Protein AF-A0A3A8GSF8-F1 (afdb_monomer)

Structure (mmCIF, N/CA/C/O backbone):
data_AF-A0A3A8GSF8-F1
#
_entry.id   AF-A0A3A8GSF8-F1
#
loop_
_atom_site.group_PDB
_atom_site.id
_atom_site.type_symbol
_atom_site.label_atom_id
_atom_site.label_alt_id
_atom_site.label_comp_id
_atom_site.label_asym_id
_atom_site.label_entity_id
_atom_site.label_seq_id
_atom_site.pdbx_PDB_ins_code
_atom_site.Cartn_x
_atom_site.Cartn_y
_atom_site.Cartn_z
_atom_site.occupancy
_atom_site.B_iso_or_equiv
_atom_site.auth_seq_id
_atom_site.auth_comp_id
_atom_site.auth_asym_id
_atom_site.auth_atom_id
_atom_site.pdbx_PDB_model_num
ATOM 1 N N . MET A 1 1 ? 21.360 9.060 -18.461 1.00 50.25 1 MET A N 1
ATOM 2 C CA . MET A 1 1 ? 20.460 7.948 -18.807 1.00 50.25 1 MET A CA 1
ATOM 3 C C . MET A 1 1 ? 20.150 8.002 -20.288 1.00 50.25 1 MET A C 1
ATOM 5 O O . MET A 1 1 ? 19.931 9.075 -20.833 1.00 50.25 1 MET A O 1
ATOM 9 N N . THR A 1 2 ? 20.136 6.856 -20.949 1.00 47.50 2 THR A N 1
ATOM 10 C CA . THR A 1 2 ? 20.071 6.825 -22.399 1.00 47.50 2 THR A CA 1
ATOM 11 C C . THR A 1 2 ? 19.109 5.744 -22.881 1.00 47.50 2 THR A C 1
ATOM 13 O O . THR A 1 2 ? 19.160 4.615 -22.412 1.00 47.50 2 THR A O 1
ATOM 16 N N . ALA A 1 3 ? 18.208 6.057 -23.808 1.00 42.53 3 ALA A N 1
ATOM 17 C CA . ALA A 1 3 ? 17.242 5.093 -24.335 1.00 42.53 3 ALA A CA 1
ATOM 18 C C . ALA A 1 3 ? 17.459 4.880 -25.842 1.00 42.53 3 ALA A C 1
ATOM 20 O O . ALA A 1 3 ? 17.593 5.839 -26.603 1.00 42.53 3 ALA A O 1
ATOM 21 N N . SER A 1 4 ? 17.512 3.614 -26.270 1.00 39.41 4 SER A N 1
ATOM 22 C CA . SER A 1 4 ? 17.658 3.216 -27.676 1.00 39.41 4 SER A CA 1
ATOM 23 C C . SER A 1 4 ? 16.710 2.055 -27.962 1.00 39.41 4 SER A C 1
ATOM 25 O O . SER A 1 4 ? 16.963 0.921 -27.557 1.00 39.41 4 SER A O 1
ATOM 27 N N . MET A 1 5 ? 15.594 2.341 -28.633 1.00 37.84 5 MET A N 1
ATOM 28 C CA . MET A 1 5 ? 14.597 1.341 -29.018 1.00 37.84 5 MET A CA 1
ATOM 29 C C . MET A 1 5 ? 14.371 1.374 -30.527 1.00 37.84 5 MET A C 1
ATOM 31 O O . MET A 1 5 ? 14.265 2.443 -31.125 1.00 37.84 5 MET A O 1
ATOM 35 N N . ARG A 1 6 ? 14.280 0.190 -31.131 1.00 36.72 6 ARG A N 1
ATOM 36 C CA . ARG A 1 6 ? 14.015 -0.001 -32.556 1.00 36.72 6 ARG A CA 1
ATOM 37 C C . ARG A 1 6 ? 12.549 0.271 -32.873 1.00 36.72 6 ARG A C 1
ATOM 39 O O . ARG A 1 6 ? 11.689 -0.338 -32.248 1.00 36.72 6 ARG A O 1
ATOM 46 N N . ALA A 1 7 ? 12.251 1.098 -33.872 1.00 34.69 7 ALA A N 1
ATOM 47 C CA . ALA A 1 7 ? 10.916 1.116 -34.460 1.00 34.69 7 ALA A CA 1
ATOM 48 C C . ALA A 1 7 ? 10.866 0.158 -35.652 1.00 34.69 7 ALA A C 1
ATOM 50 O O . ALA A 1 7 ? 11.631 0.284 -36.606 1.00 34.69 7 ALA A O 1
ATOM 51 N N . GLU A 1 8 ? 9.952 -0.808 -35.620 1.00 32.66 8 GLU A N 1
ATOM 52 C CA . GLU A 1 8 ? 9.652 -1.600 -36.811 1.00 32.66 8 GLU A CA 1
ATOM 53 C C . GLU A 1 8 ? 8.835 -0.740 -37.785 1.00 32.66 8 GLU A C 1
ATOM 55 O O . GLU A 1 8 ? 7.731 -0.292 -37.468 1.00 32.66 8 GLU A O 1
ATOM 60 N N . GLN A 1 9 ? 9.379 -0.488 -38.980 1.00 33.22 9 GLN A N 1
ATOM 61 C CA . GLN A 1 9 ? 8.588 0.032 -40.092 1.00 33.22 9 GLN A CA 1
ATOM 62 C C . GLN A 1 9 ? 7.594 -1.041 -40.551 1.00 33.22 9 GLN A C 1
ATOM 64 O O . GLN A 1 9 ? 7.964 -2.198 -40.754 1.00 33.22 9 GLN A O 1
ATOM 69 N N . ASN A 1 10 ? 6.342 -0.627 -40.766 1.00 33.94 10 ASN A N 1
ATOM 70 C CA . ASN A 1 10 ? 5.317 -1.413 -41.447 1.00 33.94 10 ASN A CA 1
ATOM 71 C C . ASN A 1 10 ? 5.804 -1.803 -42.852 1.00 33.94 10 ASN A C 1
ATOM 73 O O . ASN A 1 10 ? 5.632 -1.051 -43.809 1.00 33.94 10 ASN A O 1
ATOM 77 N N . THR A 1 11 ? 6.369 -3.000 -42.987 1.00 29.73 11 THR A N 1
ATOM 78 C CA . THR A 1 11 ? 6.302 -3.748 -44.245 1.00 29.73 11 THR A CA 1
ATOM 79 C C . THR A 1 11 ? 5.132 -4.731 -44.138 1.00 29.73 11 THR A C 1
ATOM 81 O O . THR A 1 11 ? 4.932 -5.299 -43.062 1.00 29.73 11 THR A O 1
ATOM 84 N N . PRO A 1 12 ? 4.331 -4.961 -45.198 1.00 25.25 12 PRO A N 1
ATOM 85 C CA . PRO A 1 12 ? 3.065 -5.699 -45.088 1.00 25.25 12 PRO A CA 1
ATOM 86 C C . PRO A 1 1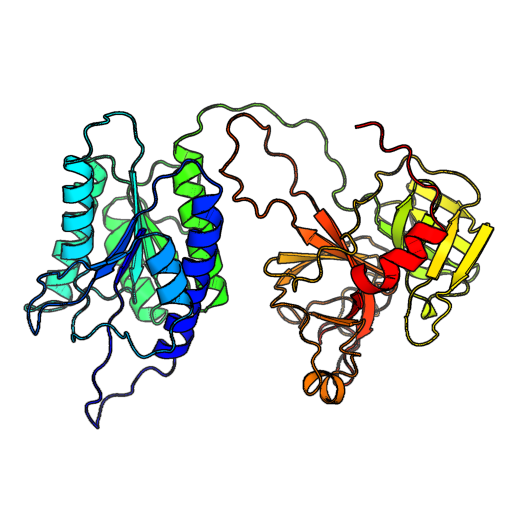2 ? 3.177 -7.191 -44.719 1.00 25.25 12 PRO A C 1
ATOM 88 O O . PRO A 1 12 ? 2.165 -7.883 -44.739 1.00 25.25 12 PRO A O 1
ATOM 91 N N . HIS A 1 13 ? 4.364 -7.719 -44.392 1.00 26.34 13 HIS A N 1
ATOM 92 C CA . HIS A 1 13 ? 4.570 -9.162 -44.213 1.00 26.34 13 HIS A CA 1
ATOM 93 C C . HIS A 1 13 ? 5.481 -9.603 -43.056 1.00 26.34 13 HIS A C 1
ATOM 95 O O . HIS A 1 13 ? 5.842 -10.776 -42.994 1.00 26.34 13 HIS A O 1
ATOM 101 N N . THR A 1 14 ? 5.781 -8.759 -42.069 1.00 28.62 14 THR A N 1
ATOM 102 C CA . THR A 1 14 ? 6.443 -9.229 -40.836 1.00 28.62 14 THR A CA 1
ATOM 103 C C . THR A 1 14 ? 5.659 -8.813 -39.605 1.00 28.62 14 THR A C 1
ATOM 105 O O . THR A 1 14 ? 5.345 -7.642 -39.427 1.00 28.62 14 THR A O 1
ATOM 108 N N . LYS A 1 15 ? 5.327 -9.812 -38.779 1.00 31.25 15 LYS A N 1
ATOM 109 C CA . LYS A 1 15 ? 4.632 -9.722 -37.492 1.00 31.25 15 LYS A CA 1
ATOM 110 C C . LYS A 1 15 ? 5.192 -8.575 -36.642 1.00 31.25 15 LYS A C 1
ATOM 112 O O . LYS A 1 15 ? 6.189 -8.766 -35.956 1.00 31.25 15 LYS A O 1
ATOM 117 N N . GLY A 1 16 ? 4.535 -7.417 -36.667 1.00 35.22 16 GLY A N 1
ATOM 118 C CA . GLY A 1 16 ? 4.819 -6.345 -35.721 1.00 35.22 16 GLY A CA 1
ATOM 119 C C . GLY A 1 16 ? 4.563 -6.865 -34.312 1.00 35.22 16 GLY A C 1
ATOM 120 O O . GLY A 1 16 ? 3.477 -7.381 -34.026 1.00 35.22 16 GLY A O 1
ATOM 121 N N . SER A 1 17 ? 5.562 -6.797 -33.434 1.00 40.62 17 SER A N 1
ATOM 122 C CA . SER A 1 17 ? 5.351 -7.233 -32.055 1.00 40.62 17 SER A CA 1
ATOM 123 C C . SER A 1 17 ? 4.360 -6.274 -31.382 1.00 40.62 17 SER A C 1
ATOM 125 O O . SER A 1 17 ? 4.670 -5.115 -31.110 1.00 40.62 17 SER A O 1
ATOM 127 N N . ALA A 1 18 ? 3.148 -6.753 -31.084 1.00 34.84 18 ALA A N 1
ATOM 128 C CA . ALA A 1 18 ? 2.121 -6.003 -30.350 1.00 34.84 18 ALA A CA 1
ATOM 129 C C . ALA A 1 18 ? 2.631 -5.425 -29.006 1.00 34.84 18 ALA A C 1
ATOM 131 O O . ALA A 1 18 ? 2.027 -4.517 -28.447 1.00 34.84 18 ALA A O 1
ATOM 132 N N . GLY A 1 19 ? 3.779 -5.902 -28.510 1.00 54.66 19 GLY A N 1
ATOM 133 C CA . GLY A 1 19 ? 4.444 -5.387 -27.318 1.00 54.66 19 GLY A CA 1
ATOM 134 C C . GLY A 1 19 ? 5.245 -4.093 -27.499 1.00 54.66 19 GLY A C 1
ATOM 135 O O . GLY A 1 19 ? 5.668 -3.539 -26.496 1.00 54.66 19 GLY A O 1
ATOM 136 N N . PHE A 1 20 ? 5.533 -3.594 -28.708 1.00 62.91 20 PHE A N 1
ATOM 137 C CA . PHE A 1 20 ? 6.355 -2.373 -28.839 1.00 62.91 20 PHE A CA 1
ATOM 138 C C . PHE A 1 20 ? 5.681 -1.139 -28.216 1.00 62.91 20 PHE A C 1
ATOM 140 O O . PHE A 1 20 ? 6.324 -0.407 -27.470 1.00 62.91 20 PHE A O 1
ATOM 147 N N . LEU A 1 21 ? 4.384 -0.934 -28.477 1.00 60.22 21 LEU A N 1
ATOM 148 C CA . LEU A 1 21 ? 3.648 0.239 -27.991 1.00 60.22 21 LEU A CA 1
ATOM 149 C C . LEU A 1 21 ? 3.496 0.237 -26.467 1.00 60.22 21 LEU A C 1
ATOM 151 O O . LEU A 1 21 ? 3.856 1.217 -25.826 1.00 60.22 21 LEU A O 1
ATOM 155 N N . SER A 1 22 ? 3.063 -0.881 -25.880 1.00 64.62 22 SER A N 1
ATOM 156 C CA . SER A 1 22 ? 2.915 -0.992 -24.422 1.00 64.62 22 SER A CA 1
ATOM 157 C C . SER A 1 22 ? 4.248 -0.848 -23.682 1.00 64.62 22 SER A C 1
ATOM 159 O O . SER A 1 22 ? 4.299 -0.270 -22.600 1.00 64.62 22 SER A O 1
ATOM 161 N N . ARG A 1 23 ? 5.351 -1.325 -24.272 1.00 71.00 23 ARG A N 1
ATOM 162 C CA . ARG A 1 23 ? 6.701 -1.162 -23.711 1.00 71.00 23 ARG A CA 1
ATOM 163 C C . ARG A 1 23 ? 7.247 0.252 -23.874 1.00 71.00 23 ARG A C 1
ATOM 165 O O . ARG A 1 23 ? 7.990 0.714 -23.014 1.00 71.00 23 ARG A O 1
ATOM 172 N N . TRP A 1 24 ? 6.881 0.940 -24.949 1.00 75.38 24 TRP A N 1
ATOM 173 C CA . TRP A 1 24 ? 7.241 2.338 -25.158 1.00 75.38 24 TRP A CA 1
ATOM 174 C C . TRP A 1 24 ? 6.529 3.261 -24.167 1.00 75.38 24 TRP A C 1
ATOM 176 O O . TRP A 1 24 ? 7.173 4.116 -23.562 1.00 75.38 24 TRP A O 1
ATOM 186 N N . ASP A 1 25 ? 5.237 3.032 -23.925 1.00 73.38 25 ASP A N 1
ATOM 187 C CA . ASP A 1 25 ? 4.476 3.759 -22.904 1.00 73.38 25 ASP A CA 1
ATOM 188 C C . ASP A 1 25 ? 5.045 3.484 -21.498 1.00 73.38 25 ASP A C 1
ATOM 190 O O . ASP A 1 25 ? 5.200 4.399 -20.691 1.00 73.38 25 ASP A O 1
ATOM 194 N N . ALA A 1 26 ? 5.468 2.245 -21.226 1.00 66.88 26 ALA A N 1
ATOM 195 C CA . ALA A 1 26 ? 6.149 1.893 -19.981 1.00 66.88 26 ALA A CA 1
ATOM 196 C C . ALA A 1 26 ? 7.510 2.581 -19.814 1.00 66.88 26 ALA A C 1
ATOM 198 O O . ALA A 1 26 ? 7.835 3.064 -18.730 1.00 66.88 26 ALA A O 1
ATOM 199 N N . LEU A 1 27 ? 8.307 2.651 -20.886 1.00 77.06 27 LEU A N 1
ATOM 200 C CA . LEU A 1 27 ? 9.568 3.388 -20.885 1.00 77.06 27 LEU A CA 1
ATOM 201 C C . LEU A 1 27 ? 9.323 4.870 -20.592 1.00 77.06 27 LEU A C 1
ATOM 203 O O . LEU A 1 27 ? 10.026 5.449 -19.767 1.00 77.06 27 LEU A O 1
ATOM 207 N N . LYS A 1 28 ? 8.323 5.476 -21.237 1.00 78.88 28 LYS A N 1
ATOM 208 C CA . LYS A 1 28 ? 7.924 6.862 -20.981 1.00 78.88 28 LYS A CA 1
ATOM 209 C C . LYS A 1 28 ? 7.528 7.070 -19.522 1.00 78.88 28 LYS A C 1
ATOM 211 O O . LYS A 1 28 ? 8.085 7.956 -18.884 1.00 78.88 28 LYS A O 1
ATOM 216 N N . ALA A 1 29 ? 6.670 6.213 -18.966 1.00 69.94 29 ALA A N 1
ATOM 217 C CA . ALA A 1 29 ? 6.277 6.274 -17.557 1.00 69.94 29 ALA A CA 1
ATOM 218 C C . ALA A 1 29 ? 7.488 6.177 -16.610 1.00 69.94 29 ALA A C 1
ATOM 220 O O . ALA A 1 29 ? 7.589 6.915 -15.627 1.00 69.94 29 ALA A O 1
ATOM 221 N N . ALA A 1 30 ? 8.451 5.311 -16.930 1.00 69.25 30 ALA A N 1
ATOM 222 C CA . ALA A 1 30 ? 9.670 5.174 -16.148 1.00 69.25 30 ALA A CA 1
ATOM 223 C C . ALA A 1 30 ? 10.599 6.397 -16.271 1.00 69.25 30 ALA A C 1
ATOM 225 O O . ALA A 1 30 ? 11.141 6.853 -15.264 1.00 69.25 30 ALA A O 1
ATOM 226 N N . ILE A 1 31 ? 10.753 6.967 -17.474 1.00 75.75 31 ILE A N 1
ATOM 227 C CA . ILE A 1 31 ? 11.478 8.230 -17.696 1.00 75.75 31 ILE A CA 1
ATOM 228 C C . ILE A 1 31 ? 10.815 9.360 -16.912 1.00 75.75 31 ILE A C 1
ATOM 230 O O . ILE A 1 31 ? 11.519 10.123 -16.260 1.00 75.75 31 ILE A O 1
ATOM 234 N N . GLU A 1 32 ? 9.485 9.451 -16.923 1.00 77.31 32 GLU A N 1
ATOM 235 C CA . GLU A 1 32 ? 8.742 10.461 -16.169 1.00 77.31 32 GLU A CA 1
ATOM 236 C C . GLU A 1 32 ? 9.011 10.340 -14.668 1.00 77.31 32 GLU A C 1
ATOM 238 O O . GLU A 1 32 ? 9.330 11.328 -14.006 1.00 77.31 32 GLU A O 1
ATOM 243 N N . SER A 1 33 ? 8.939 9.114 -14.139 1.00 68.25 33 SER A N 1
ATOM 244 C CA . SER A 1 33 ? 9.235 8.837 -12.736 1.00 68.25 33 SER A CA 1
ATOM 245 C C . SER A 1 33 ? 10.666 9.229 -12.384 1.00 68.25 33 SER A C 1
ATOM 247 O O . SER A 1 33 ? 10.891 9.898 -11.378 1.00 68.25 33 SER A O 1
ATOM 249 N N . LEU A 1 34 ? 11.638 8.859 -13.219 1.00 69.31 34 LEU A N 1
ATOM 250 C CA . LEU A 1 34 ? 13.037 9.209 -12.997 1.00 69.31 34 LEU A CA 1
ATOM 251 C C . LEU A 1 34 ? 13.281 10.712 -13.113 1.00 69.31 34 LEU A C 1
ATOM 253 O O . LEU A 1 34 ? 14.007 11.259 -12.292 1.00 69.31 34 LEU A O 1
ATOM 257 N N . ALA A 1 35 ? 12.666 11.394 -14.077 1.00 70.38 35 ALA A N 1
ATOM 258 C CA . ALA A 1 35 ? 12.816 12.830 -14.273 1.00 70.38 35 ALA A CA 1
ATOM 259 C C . ALA A 1 35 ? 12.201 13.632 -13.115 1.00 70.38 35 ALA A C 1
ATOM 261 O O . ALA A 1 35 ? 12.835 14.550 -12.593 1.00 70.38 35 ALA A O 1
ATOM 262 N N . ARG A 1 36 ? 10.998 13.261 -12.654 1.00 67.12 36 ARG A N 1
ATOM 263 C CA . ARG A 1 36 ? 10.398 13.848 -11.441 1.00 67.12 36 ARG A CA 1
ATOM 264 C C . ARG A 1 36 ? 11.321 13.694 -10.231 1.00 67.12 36 ARG A C 1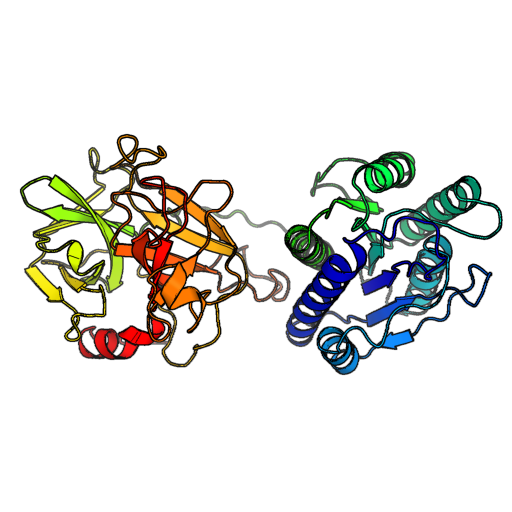
ATOM 266 O O . ARG A 1 36 ? 11.533 14.657 -9.500 1.00 67.12 36 ARG A O 1
ATOM 273 N N . ASN A 1 37 ? 11.926 12.518 -10.074 1.00 61.72 37 ASN A N 1
ATOM 274 C CA . ASN A 1 37 ? 12.820 12.225 -8.955 1.00 61.72 37 ASN A CA 1
ATOM 275 C C . ASN A 1 37 ? 14.191 12.907 -9.093 1.00 61.72 37 ASN A C 1
ATOM 277 O O . ASN A 1 37 ? 14.781 13.315 -8.095 1.00 61.72 37 ASN A O 1
ATOM 281 N N . ALA A 1 38 ? 14.701 13.076 -10.315 1.00 63.91 38 ALA A N 1
ATOM 282 C CA . ALA A 1 38 ? 15.978 13.733 -10.577 1.00 63.91 38 ALA A CA 1
ATOM 283 C C . ALA A 1 38 ? 15.976 15.188 -10.106 1.00 63.91 38 ALA A C 1
ATOM 285 O O . ALA A 1 38 ? 16.955 15.619 -9.502 1.00 63.91 38 ALA A O 1
ATOM 286 N N . GLY A 1 39 ? 14.862 15.905 -10.306 1.00 60.59 39 GLY A N 1
ATOM 287 C CA . GLY A 1 39 ? 14.685 17.280 -9.823 1.00 60.59 39 GLY A CA 1
ATOM 288 C C . GLY A 1 39 ? 14.750 17.424 -8.297 1.00 60.59 39 GLY A C 1
ATOM 289 O O . GLY A 1 39 ? 14.970 18.525 -7.803 1.00 60.59 39 GLY A O 1
ATOM 290 N N . GLN A 1 40 ? 14.597 16.323 -7.556 1.00 57.94 40 GLN A N 1
ATOM 291 C CA . GLN A 1 40 ? 14.719 16.277 -6.096 1.00 57.94 40 GLN A CA 1
ATOM 292 C C . GLN A 1 40 ? 16.114 15.832 -5.620 1.00 57.94 40 GLN A C 1
ATOM 294 O O . GLN A 1 40 ? 16.396 15.870 -4.425 1.00 57.94 40 GLN A O 1
ATOM 299 N N . SER A 1 41 ? 16.991 15.398 -6.529 1.00 61.56 41 SER A N 1
ATOM 300 C CA . SER A 1 41 ? 18.332 14.894 -6.215 1.00 61.56 41 SER A CA 1
ATOM 301 C C . SER A 1 41 ? 19.425 15.880 -6.642 1.00 61.56 41 SER A C 1
ATOM 303 O O . SER A 1 41 ? 19.231 16.673 -7.557 1.00 61.56 41 SER A O 1
ATOM 305 N N . GLN A 1 42 ? 20.620 15.783 -6.051 1.00 59.72 42 GLN A N 1
ATOM 306 C CA . GLN A 1 42 ? 21.809 16.493 -6.555 1.00 59.72 42 GLN A CA 1
ATOM 307 C C . GLN A 1 42 ? 22.431 15.826 -7.802 1.00 59.72 42 GLN A C 1
ATOM 309 O O . GLN A 1 42 ? 23.447 16.296 -8.312 1.00 59.72 42 GLN A O 1
ATOM 314 N N . ALA A 1 43 ? 21.860 14.722 -8.303 1.00 64.69 43 ALA A N 1
ATOM 315 C CA . ALA A 1 43 ? 22.414 13.995 -9.437 1.00 64.69 43 ALA A CA 1
ATOM 316 C C . ALA A 1 43 ? 22.136 14.729 -10.757 1.00 64.69 43 ALA A C 1
ATOM 318 O O . ALA A 1 43 ? 20.988 14.998 -11.115 1.00 64.69 43 ALA A O 1
ATOM 319 N N . LYS A 1 44 ? 23.190 14.986 -11.539 1.00 74.25 44 LYS A N 1
ATOM 320 C CA . LYS A 1 44 ? 23.041 15.499 -12.904 1.00 74.25 44 LYS A CA 1
ATOM 321 C C . LYS A 1 44 ? 22.590 14.364 -13.825 1.00 74.25 44 LYS A C 1
ATOM 323 O O . LYS A 1 44 ? 23.384 13.496 -14.189 1.00 74.25 44 LYS A O 1
ATOM 328 N N . MET A 1 45 ? 21.319 14.374 -14.218 1.00 78.31 45 MET A N 1
ATOM 329 C CA . MET A 1 45 ? 20.778 13.422 -15.190 1.00 78.31 45 MET A CA 1
ATOM 330 C C . MET A 1 45 ? 20.650 14.069 -16.567 1.00 78.31 45 MET A C 1
ATOM 332 O O . MET A 1 45 ? 20.039 15.121 -16.720 1.00 78.31 45 MET A O 1
ATOM 336 N N . GLU A 1 46 ? 21.205 13.409 -17.580 1.00 83.19 46 GLU A N 1
ATOM 337 C CA . GLU A 1 46 ? 20.973 13.736 -18.989 1.00 83.19 46 GLU A CA 1
ATOM 338 C C . GLU A 1 46 ? 20.163 12.611 -19.619 1.00 83.19 46 GLU A C 1
ATOM 340 O O . GLU A 1 46 ? 20.512 11.444 -19.426 1.00 83.19 46 GLU A O 1
ATOM 345 N N . PHE A 1 47 ? 19.109 12.949 -20.360 1.00 81.75 47 PHE A N 1
ATOM 346 C CA . PHE A 1 47 ? 18.319 11.990 -21.125 1.00 81.75 47 PHE A CA 1
ATOM 347 C C . PHE A 1 47 ? 18.694 12.107 -22.596 1.00 81.75 47 PHE A C 1
ATOM 349 O O . PHE A 1 47 ? 18.707 13.203 -23.154 1.00 81.75 47 PHE A O 1
ATOM 356 N N . ARG A 1 48 ? 19.029 10.978 -23.224 1.00 83.62 48 ARG A N 1
ATOM 357 C CA . ARG A 1 48 ? 19.347 10.932 -24.654 1.00 83.62 48 ARG A CA 1
ATOM 358 C C . ARG A 1 48 ? 18.514 9.880 -25.355 1.00 83.62 48 ARG A C 1
ATOM 360 O O . ARG A 1 48 ? 18.408 8.750 -24.871 1.00 83.62 48 ARG A O 1
ATOM 367 N N . LEU A 1 49 ? 17.959 10.261 -26.498 1.00 80.31 49 LEU A N 1
ATOM 368 C CA . LEU A 1 49 ? 17.334 9.341 -27.438 1.00 80.31 49 LEU A CA 1
ATOM 369 C C . LEU A 1 49 ? 18.311 9.071 -28.573 1.00 80.31 49 LEU A C 1
ATOM 371 O O . LEU A 1 49 ? 18.898 9.996 -29.136 1.00 80.31 49 LEU A O 1
ATOM 375 N N . PHE A 1 50 ? 18.469 7.798 -28.909 1.00 76.94 50 PHE A N 1
ATOM 376 C CA . PHE A 1 50 ? 19.286 7.380 -30.036 1.00 76.94 50 PHE A CA 1
ATOM 377 C C . PHE A 1 50 ? 18.421 6.866 -31.177 1.00 76.94 50 PHE A C 1
ATOM 379 O O . PHE A 1 50 ? 17.537 6.032 -30.977 1.00 76.94 50 PHE A O 1
ATOM 386 N N . LYS A 1 51 ? 18.720 7.357 -32.381 1.00 75.75 51 LYS A N 1
ATOM 387 C CA . LYS A 1 51 ? 18.135 6.916 -33.650 1.00 75.75 51 LYS A CA 1
ATOM 388 C C . LYS A 1 51 ? 19.270 6.557 -34.607 1.00 75.75 51 LYS A C 1
ATOM 390 O O . LYS A 1 51 ? 20.344 7.159 -34.535 1.00 75.75 51 LYS A O 1
ATOM 395 N N . SER A 1 52 ? 19.047 5.570 -35.472 1.00 75.88 52 SER A N 1
ATOM 396 C CA . SER A 1 52 ? 19.981 5.245 -36.553 1.00 75.88 52 SER A CA 1
ATOM 397 C C . SER A 1 52 ? 19.815 6.241 -37.699 1.00 75.88 52 SER A C 1
ATOM 399 O O . SER A 1 52 ? 18.688 6.477 -38.142 1.00 75.88 52 SER A O 1
ATOM 401 N N . LYS A 1 53 ? 20.913 6.785 -38.228 1.00 78.88 53 LYS A N 1
ATOM 402 C CA . LYS A 1 53 ? 20.868 7.696 -39.379 1.00 78.88 53 LYS A CA 1
ATOM 403 C C . LYS A 1 53 ? 20.621 6.931 -40.685 1.00 78.88 53 LYS A C 1
ATOM 405 O O . LYS A 1 53 ? 21.541 6.425 -41.330 1.00 78.88 53 LYS A O 1
ATOM 410 N N . GLY A 1 54 ? 19.357 6.828 -41.091 1.00 79.50 54 GLY A N 1
ATOM 411 C CA . GLY A 1 54 ? 18.964 6.067 -42.280 1.00 79.50 54 GLY A CA 1
ATOM 412 C C . GLY A 1 54 ? 19.326 4.583 -42.145 1.00 79.50 54 GLY A C 1
ATOM 413 O O . GLY A 1 54 ? 18.897 3.925 -41.202 1.00 79.50 54 GLY A O 1
ATOM 414 N N . ASN A 1 55 ? 20.131 4.065 -43.081 1.00 75.12 55 ASN A N 1
ATOM 415 C CA . ASN A 1 55 ? 20.595 2.672 -43.080 1.00 75.12 55 ASN A CA 1
ATOM 416 C C . ASN A 1 55 ? 21.987 2.484 -42.446 1.00 75.12 55 ASN A C 1
ATOM 418 O O . ASN A 1 55 ? 22.607 1.439 -42.645 1.00 75.12 55 ASN A O 1
ATOM 422 N N . THR A 1 56 ? 22.518 3.479 -41.731 1.00 77.94 56 THR A N 1
ATOM 423 C CA . THR A 1 56 ? 23.812 3.374 -41.042 1.00 77.94 56 THR A CA 1
ATOM 424 C C . THR A 1 56 ? 23.615 3.179 -39.538 1.00 77.94 56 THR A C 1
ATOM 426 O O . THR A 1 56 ? 22.546 3.432 -38.994 1.00 77.94 56 THR A O 1
ATOM 429 N N . CYS A 1 57 ? 24.664 2.729 -38.845 1.00 77.38 57 CYS A N 1
ATOM 430 C CA . CYS A 1 57 ? 24.691 2.688 -37.377 1.00 77.38 57 CYS A CA 1
ATOM 431 C C . CYS A 1 57 ? 25.244 3.965 -36.741 1.00 77.38 57 CYS A C 1
ATOM 433 O O . CYS A 1 57 ? 25.669 3.958 -35.584 1.00 77.38 57 CYS A O 1
ATOM 435 N N . GLU A 1 58 ? 25.261 5.055 -37.503 1.00 79.56 58 GLU A N 1
ATOM 436 C CA . GLU A 1 58 ? 25.561 6.364 -36.953 1.00 79.56 58 GLU A CA 1
ATOM 437 C C . GLU A 1 58 ? 24.402 6.819 -36.072 1.00 79.56 58 GLU A C 1
ATOM 439 O O . GLU A 1 58 ? 23.232 6.542 -36.350 1.00 79.56 58 GLU A O 1
ATOM 444 N N . LEU A 1 59 ? 24.760 7.503 -34.992 1.00 80.25 59 LEU A N 1
ATOM 445 C CA . LEU A 1 59 ? 23.812 8.042 -34.039 1.00 80.25 59 LEU A CA 1
ATOM 446 C C . LEU A 1 59 ? 23.532 9.498 -34.334 1.00 80.25 59 LEU A C 1
ATOM 448 O O . LEU A 1 59 ? 24.455 10.287 -34.526 1.00 80.25 59 LEU A O 1
ATOM 452 N N . GLU A 1 60 ? 22.267 9.862 -34.215 1.00 75.88 60 GLU A N 1
ATOM 453 C CA . GLU A 1 60 ? 21.861 11.248 -34.025 1.00 75.88 60 GLU A CA 1
ATOM 454 C C . GLU A 1 60 ? 21.334 11.385 -32.591 1.00 75.88 60 GLU A C 1
ATOM 456 O O . GLU A 1 60 ? 20.171 11.063 -32.335 1.00 75.88 60 GLU A O 1
ATOM 461 N N . PRO A 1 61 ? 22.196 11.744 -31.614 1.00 77.69 61 PRO A N 1
ATOM 462 C CA . PRO A 1 61 ? 21.756 11.941 -30.242 1.00 77.69 61 PRO A CA 1
ATOM 463 C C . PRO A 1 61 ? 20.851 13.168 -30.151 1.00 77.69 61 PRO A C 1
ATOM 465 O O . PRO A 1 61 ? 21.281 14.288 -30.421 1.00 77.69 61 PRO A O 1
ATOM 468 N N . GLU A 1 62 ? 19.625 12.965 -29.686 1.00 82.31 62 GLU A N 1
ATOM 469 C CA . GLU A 1 62 ? 18.749 14.049 -29.244 1.00 82.31 62 GLU A CA 1
ATOM 470 C C . GLU A 1 62 ? 18.913 14.188 -27.725 1.00 82.31 62 GLU A C 1
ATOM 472 O O . GLU A 1 62 ? 18.578 13.267 -26.973 1.00 82.31 62 GLU A O 1
ATOM 477 N N . LEU A 1 63 ? 19.504 15.300 -27.272 1.00 82.94 63 LEU A N 1
ATOM 478 C CA . LEU A 1 63 ? 19.607 15.629 -25.850 1.00 82.94 63 LEU A CA 1
ATOM 479 C C . LEU A 1 63 ? 18.280 16.233 -25.390 1.00 82.94 63 LEU A C 1
ATOM 481 O O . LEU A 1 63 ? 17.826 17.211 -25.973 1.00 82.94 63 LEU A O 1
ATOM 485 N N . LEU A 1 64 ? 17.703 15.672 -24.330 1.00 80.19 64 LEU A N 1
ATOM 486 C CA . LEU A 1 64 ? 16.506 16.202 -23.689 1.00 80.19 64 LEU A CA 1
ATOM 487 C C . LEU A 1 64 ? 16.895 16.827 -22.345 1.00 80.19 64 LEU A C 1
ATOM 489 O O . LEU A 1 64 ? 17.513 16.171 -21.497 1.00 80.19 64 LEU A O 1
ATOM 493 N N . SER A 1 65 ? 16.511 18.085 -22.133 1.00 81.94 65 SER A N 1
ATOM 494 C CA . SER A 1 65 ? 16.453 18.683 -20.798 1.00 81.94 65 SER A CA 1
ATOM 495 C C . SER A 1 65 ? 15.468 17.922 -19.904 1.00 81.94 65 SER A C 1
ATOM 497 O O . SER A 1 65 ? 14.669 17.112 -20.374 1.00 81.94 65 SER A O 1
ATOM 499 N N . LEU A 1 66 ? 15.492 18.184 -18.594 1.00 74.81 66 LEU A N 1
ATOM 500 C CA . LEU A 1 66 ? 14.581 17.521 -17.658 1.00 74.81 66 LEU A CA 1
ATOM 501 C C . LEU A 1 66 ? 13.107 17.772 -18.012 1.00 74.81 66 LEU A C 1
ATOM 503 O O . LEU A 1 66 ? 12.307 16.839 -18.040 1.00 74.81 66 LEU A O 1
ATOM 507 N N . THR A 1 67 ? 12.777 19.021 -18.341 1.00 79.06 67 THR A N 1
ATOM 508 C CA . THR A 1 67 ? 11.435 19.426 -18.770 1.00 79.06 67 THR A CA 1
ATOM 509 C C . THR A 1 67 ? 11.052 18.769 -20.095 1.00 79.06 67 THR A C 1
ATOM 511 O O . THR A 1 67 ? 9.930 18.295 -20.240 1.00 79.06 67 THR A O 1
ATOM 514 N N . GLU A 1 68 ? 11.981 18.673 -21.051 1.00 81.94 68 GLU A N 1
ATOM 515 C CA . GLU A 1 68 ? 11.733 17.980 -22.322 1.00 81.94 68 GLU A CA 1
ATOM 516 C C . GLU A 1 68 ? 11.574 16.469 -22.136 1.00 81.94 68 GLU A C 1
ATOM 518 O O . GLU A 1 68 ? 10.761 15.865 -22.823 1.00 81.94 68 GLU A O 1
ATOM 523 N N . ALA A 1 69 ? 12.288 15.852 -21.191 1.00 76.56 69 ALA A N 1
ATOM 524 C CA . ALA A 1 69 ? 12.129 14.437 -20.861 1.00 76.56 69 ALA A CA 1
ATOM 525 C C . ALA A 1 69 ? 10.757 14.151 -20.225 1.00 76.56 69 ALA A C 1
ATOM 527 O O . ALA A 1 69 ? 10.120 13.153 -20.565 1.00 76.56 69 ALA A O 1
ATOM 528 N N . GLN A 1 70 ? 10.274 15.041 -19.352 1.00 76.81 70 GLN A N 1
ATOM 529 C CA . GLN A 1 70 ? 8.919 14.972 -18.790 1.00 76.81 70 GLN A CA 1
ATOM 530 C C . GLN A 1 70 ? 7.854 15.173 -19.874 1.00 76.81 70 GLN A C 1
ATOM 532 O O . GLN A 1 70 ? 6.931 14.370 -19.984 1.00 76.81 70 GLN A O 1
ATOM 537 N N . ALA A 1 71 ? 8.015 16.191 -20.724 1.00 81.62 71 ALA A N 1
ATOM 538 C CA . ALA A 1 71 ? 7.103 16.446 -21.837 1.00 81.62 71 ALA A CA 1
ATOM 539 C C . ALA A 1 71 ? 7.079 15.274 -22.831 1.00 81.62 71 ALA A C 1
ATOM 541 O O . ALA A 1 71 ? 6.012 14.842 -23.258 1.00 81.62 71 ALA A O 1
ATOM 542 N N . PHE A 1 72 ? 8.243 14.701 -23.143 1.00 79.00 72 PHE A N 1
ATOM 543 C CA . PHE A 1 72 ? 8.374 13.518 -23.990 1.00 79.00 72 PHE A CA 1
ATOM 544 C C . PHE A 1 72 ? 7.661 12.296 -23.398 1.00 79.00 72 PHE A C 1
ATOM 546 O O . PHE A 1 72 ? 7.033 11.531 -24.133 1.00 79.00 72 PHE A O 1
ATOM 553 N N . ALA A 1 73 ? 7.729 12.114 -22.077 1.00 77.19 73 ALA A N 1
ATOM 554 C CA . ALA A 1 73 ? 7.021 11.034 -21.402 1.00 77.19 73 ALA A CA 1
ATOM 555 C C . ALA A 1 73 ? 5.491 11.185 -21.469 1.00 77.19 73 ALA A C 1
ATOM 557 O O . ALA A 1 73 ? 4.780 10.183 -21.503 1.00 77.19 73 ALA A O 1
ATOM 558 N N . GLN A 1 74 ? 4.994 12.420 -21.534 1.00 76.56 74 GLN A N 1
ATOM 559 C CA . GLN A 1 74 ? 3.564 12.737 -21.610 1.00 76.56 74 GLN A CA 1
ATOM 560 C C . GLN A 1 74 ? 3.035 12.840 -23.051 1.00 76.56 74 GLN A C 1
ATOM 562 O O . GLN A 1 74 ? 1.824 12.797 -23.276 1.00 76.56 74 GLN A O 1
ATOM 567 N N . GLU A 1 75 ? 3.918 12.973 -24.045 1.00 80.50 75 GLU A N 1
ATOM 568 C CA . GLU A 1 75 ? 3.529 13.064 -25.450 1.00 80.50 75 GLU A CA 1
ATOM 569 C C . GLU A 1 75 ? 2.841 11.766 -25.905 1.00 80.50 75 GLU A C 1
ATOM 571 O O . GLU A 1 75 ? 3.278 10.653 -25.586 1.00 80.50 75 GLU A O 1
ATOM 576 N N . LYS A 1 76 ? 1.793 11.885 -26.733 1.00 70.25 76 LYS A N 1
ATOM 577 C CA . LYS A 1 76 ? 1.229 10.731 -27.452 1.00 70.25 76 LYS A CA 1
ATOM 578 C C . LYS A 1 76 ? 2.310 10.094 -28.343 1.00 70.25 76 LYS A C 1
ATOM 580 O O . LYS A 1 76 ? 3.405 10.621 -28.514 1.00 70.25 76 LYS A O 1
ATOM 585 N N . ASN A 1 77 ? 2.050 8.914 -28.903 1.00 67.00 77 ASN A N 1
ATOM 586 C CA . ASN A 1 77 ? 3.044 8.124 -29.654 1.00 67.00 77 ASN A CA 1
ATOM 587 C C . ASN A 1 77 ? 3.428 8.692 -31.041 1.00 67.00 77 ASN A C 1
ATOM 589 O O . ASN A 1 77 ? 3.621 7.934 -31.990 1.00 67.00 77 ASN A O 1
ATOM 593 N N . THR A 1 78 ? 3.542 10.017 -31.143 1.00 63.97 78 THR A N 1
ATOM 594 C CA . THR A 1 78 ? 3.892 10.828 -32.314 1.00 63.97 78 THR A CA 1
ATOM 595 C C . THR A 1 78 ? 5.400 10.899 -32.547 1.00 63.97 78 THR A C 1
ATOM 597 O O . THR A 1 78 ? 5.835 10.737 -33.683 1.00 63.97 78 THR A O 1
ATOM 600 N N . ARG A 1 79 ? 6.222 11.031 -31.496 1.00 66.94 79 ARG A N 1
ATOM 601 C CA . ARG A 1 79 ? 7.690 10.904 -31.587 1.00 66.94 79 ARG A CA 1
ATOM 602 C C . ARG A 1 79 ? 8.141 9.456 -31.393 1.00 66.94 79 ARG A C 1
ATOM 604 O O . ARG A 1 79 ? 8.560 9.061 -30.304 1.00 66.94 79 ARG A O 1
ATOM 611 N N . LYS A 1 80 ? 8.062 8.648 -32.451 1.00 65.75 80 LYS A N 1
ATOM 612 C CA . LYS A 1 80 ? 8.729 7.335 -32.492 1.00 65.75 80 LYS A CA 1
ATOM 613 C C . LYS A 1 80 ? 10.146 7.491 -33.056 1.00 65.75 80 LYS A C 1
ATOM 615 O O . LYS A 1 80 ? 10.357 8.354 -33.907 1.00 65.75 80 LYS A O 1
ATOM 620 N N . PRO A 1 81 ? 11.127 6.694 -32.602 1.00 63.75 81 PRO A N 1
ATOM 621 C CA . PRO A 1 81 ? 12.398 6.577 -33.305 1.00 63.75 81 PRO A CA 1
ATOM 622 C C . PRO A 1 81 ? 12.126 6.191 -34.763 1.00 63.75 81 PRO A C 1
ATOM 624 O O . PRO A 1 81 ? 11.316 5.308 -35.012 1.00 63.75 81 PRO A O 1
ATOM 627 N N . GLU A 1 82 ? 12.762 6.846 -35.726 1.00 65.19 82 GLU A N 1
ATOM 628 C CA . GLU A 1 82 ? 12.788 6.373 -37.112 1.00 65.19 82 GLU A CA 1
ATOM 629 C C . GLU A 1 82 ? 14.110 5.633 -37.329 1.00 65.19 82 GLU A C 1
ATOM 631 O O . GLU A 1 82 ? 15.142 6.040 -36.790 1.00 65.19 82 GLU A O 1
ATOM 636 N N . GLY A 1 83 ? 14.080 4.522 -38.069 1.00 67.75 83 GLY A N 1
ATOM 637 C CA . GLY A 1 83 ? 15.262 3.696 -38.321 1.00 67.75 83 GLY A CA 1
ATOM 638 C C . GLY A 1 83 ? 15.046 2.210 -38.044 1.00 67.75 83 GLY A C 1
ATOM 639 O O . GLY A 1 83 ? 14.273 1.826 -37.171 1.00 67.75 83 GLY A O 1
ATOM 640 N N . SER A 1 84 ? 15.726 1.363 -38.816 1.00 71.88 84 SER A N 1
ATOM 641 C CA . SER A 1 84 ? 15.544 -0.095 -38.813 1.00 71.88 84 SER A CA 1
ATOM 642 C C . SER A 1 84 ? 16.546 -0.850 -37.932 1.00 71.88 84 SER A C 1
ATOM 644 O O . SER A 1 84 ? 16.438 -2.076 -37.821 1.00 71.88 84 SER A O 1
ATOM 646 N N . PHE A 1 85 ? 17.484 -0.144 -37.293 1.00 80.12 85 PHE A N 1
ATOM 647 C CA . PHE A 1 85 ? 18.619 -0.712 -36.561 1.00 80.12 85 PHE A CA 1
ATOM 648 C C . PHE A 1 85 ? 18.631 -0.323 -35.077 1.00 80.12 85 PHE A C 1
ATOM 650 O O . PHE A 1 85 ? 18.104 0.718 -34.689 1.00 80.12 85 PHE A O 1
ATOM 657 N N . THR A 1 86 ? 19.303 -1.142 -34.262 1.00 83.00 86 THR A N 1
ATOM 658 C CA . THR A 1 86 ? 19.556 -0.889 -32.834 1.00 83.00 86 THR A CA 1
ATOM 659 C C . THR A 1 86 ? 21.057 -0.625 -32.641 1.00 83.00 86 THR A C 1
ATOM 661 O O . THR A 1 86 ? 21.817 -1.562 -32.366 1.00 83.00 86 THR A O 1
ATOM 664 N N . PRO A 1 87 ? 21.529 0.632 -32.782 1.00 85.75 87 PRO A N 1
ATOM 665 C CA . PRO A 1 87 ? 22.954 0.985 -32.769 1.00 85.75 87 PRO A CA 1
ATOM 666 C C . PRO A 1 87 ? 23.556 1.017 -31.346 1.00 85.75 87 PRO A C 1
ATOM 668 O O . PRO A 1 87 ? 24.215 1.978 -30.947 1.00 85.75 87 PRO A O 1
ATOM 671 N N . LEU A 1 88 ? 23.345 -0.038 -30.550 1.00 86.62 88 LEU A N 1
ATOM 672 C CA . LEU A 1 88 ? 23.750 -0.107 -29.137 1.00 86.62 88 LEU A CA 1
ATOM 673 C C . LEU A 1 88 ? 25.264 0.078 -28.938 1.00 86.62 88 LEU A C 1
ATOM 675 O O . LEU A 1 88 ? 25.686 0.728 -27.985 1.00 86.62 88 LEU A O 1
ATOM 679 N N . THR A 1 89 ? 26.093 -0.434 -29.854 1.00 88.12 89 THR A N 1
ATOM 680 C CA . THR A 1 89 ? 27.547 -0.194 -29.821 1.00 88.12 89 THR A CA 1
ATOM 681 C C . THR A 1 89 ? 27.864 1.297 -29.844 1.00 88.12 89 THR A C 1
ATOM 683 O O . THR A 1 89 ? 28.608 1.784 -28.994 1.00 88.12 89 THR A O 1
ATOM 686 N N . ALA A 1 90 ? 27.309 2.019 -30.818 1.00 87.75 90 ALA A N 1
ATOM 687 C CA . ALA A 1 90 ? 27.563 3.442 -30.967 1.00 87.75 90 ALA A CA 1
ATOM 688 C C . ALA A 1 90 ? 27.031 4.207 -29.746 1.00 87.75 90 ALA A C 1
ATOM 690 O O . ALA A 1 90 ? 27.699 5.114 -29.261 1.00 87.75 90 ALA A O 1
ATOM 691 N N . ALA A 1 91 ? 25.893 3.773 -29.192 1.00 87.75 91 ALA A N 1
ATOM 692 C CA . ALA A 1 91 ? 25.270 4.368 -28.008 1.00 87.75 91 ALA A CA 1
ATOM 693 C C . ALA A 1 91 ? 26.176 4.292 -26.774 1.00 87.75 91 ALA A C 1
ATOM 695 O O . ALA A 1 91 ? 26.314 5.270 -26.036 1.00 87.75 91 ALA A O 1
ATOM 696 N N . ILE A 1 92 ? 26.836 3.149 -26.579 1.00 86.81 92 ILE A N 1
ATOM 697 C CA . ILE A 1 92 ? 27.807 2.953 -25.501 1.00 86.81 92 ILE A CA 1
ATOM 698 C C . ILE A 1 92 ? 29.054 3.807 -25.736 1.00 86.81 92 ILE A C 1
ATOM 700 O O . ILE A 1 92 ? 29.491 4.497 -24.818 1.00 86.81 92 ILE A O 1
ATOM 704 N N . LEU A 1 93 ? 29.610 3.801 -26.952 1.00 88.44 93 LEU A N 1
ATOM 705 C CA . LEU A 1 93 ? 30.814 4.575 -27.280 1.00 88.44 93 LEU A CA 1
ATOM 706 C C . LEU A 1 93 ? 30.599 6.086 -27.131 1.00 88.44 93 LEU A C 1
ATOM 708 O O . LEU A 1 93 ? 31.458 6.766 -26.573 1.00 88.44 93 LEU A O 1
ATOM 712 N N . GLU A 1 94 ? 29.452 6.597 -27.572 1.00 88.12 94 GLU A N 1
ATOM 713 C CA . GLU A 1 94 ? 29.078 8.000 -27.385 1.00 88.12 94 GLU A CA 1
ATOM 714 C C . GLU A 1 94 ? 28.910 8.321 -25.896 1.00 88.12 94 GLU A C 1
ATOM 716 O O . GLU A 1 94 ? 29.438 9.320 -25.415 1.00 88.12 94 GLU A O 1
ATOM 721 N N . GLY A 1 95 ? 28.270 7.431 -25.129 1.00 85.94 95 GLY A N 1
ATOM 722 C CA . GLY A 1 95 ? 28.195 7.551 -23.674 1.00 85.94 95 GLY A CA 1
ATOM 723 C C . GLY A 1 95 ? 29.576 7.664 -23.021 1.00 85.94 95 GLY A C 1
ATOM 724 O O . GLY A 1 95 ? 29.793 8.567 -22.219 1.00 85.94 95 GLY A O 1
ATOM 725 N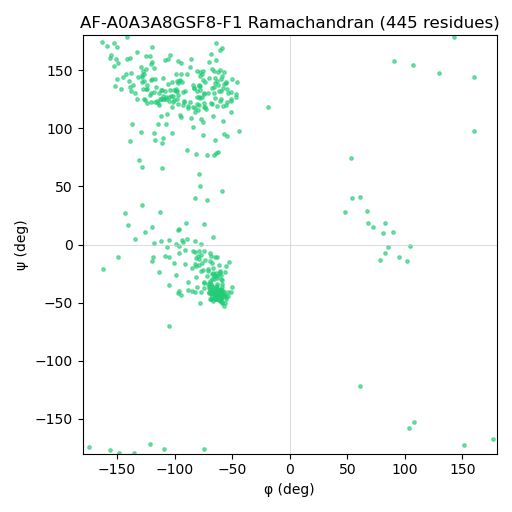 N . ILE A 1 96 ? 30.530 6.806 -23.396 1.00 85.06 96 ILE A N 1
ATOM 726 C CA . ILE A 1 96 ? 31.917 6.857 -22.898 1.00 85.06 96 ILE A CA 1
ATOM 727 C C . ILE A 1 96 ? 32.594 8.178 -23.282 1.00 85.06 96 ILE A C 1
ATOM 729 O O . ILE A 1 96 ? 33.255 8.794 -22.446 1.00 85.06 96 ILE A O 1
ATOM 733 N N . LYS A 1 97 ? 32.435 8.628 -24.532 1.00 87.75 97 LYS A N 1
ATOM 734 C CA . LYS A 1 97 ? 33.030 9.877 -25.024 1.00 87.75 97 LYS A CA 1
ATOM 735 C C . LYS A 1 97 ? 32.553 11.078 -24.208 1.00 87.75 97 LYS A C 1
ATOM 737 O O . LYS A 1 97 ? 33.378 11.825 -23.689 1.00 87.75 97 LYS A O 1
ATOM 742 N N . LEU A 1 98 ? 31.239 11.206 -24.029 1.00 81.94 98 LEU A N 1
ATOM 743 C CA . LEU A 1 98 ? 30.623 12.276 -23.238 1.00 81.94 98 LEU A CA 1
ATOM 744 C C . LEU A 1 98 ? 31.124 12.276 -21.790 1.00 81.94 98 LEU A C 1
ATOM 746 O O . LEU A 1 98 ? 31.299 13.326 -21.178 1.00 81.94 98 LEU A O 1
ATOM 750 N N . GLN A 1 99 ? 31.402 11.091 -21.246 1.00 78.81 99 GLN A N 1
ATOM 751 C CA . GLN A 1 99 ? 31.989 10.957 -19.920 1.00 78.81 99 GLN A CA 1
ATOM 752 C C . GLN A 1 99 ? 33.459 11.392 -19.856 1.00 78.81 99 GLN A C 1
ATOM 754 O O . GLN A 1 99 ? 33.880 11.917 -18.825 1.00 78.81 99 GLN A O 1
ATOM 759 N N . GLY A 1 100 ? 34.245 11.194 -20.916 1.00 74.75 100 GLY A N 1
ATOM 760 C CA . GLY A 1 100 ? 35.641 11.642 -20.990 1.00 74.75 100 GLY A CA 1
ATOM 761 C C . GLY A 1 100 ? 35.798 13.166 -21.036 1.00 74.75 100 GLY A C 1
ATOM 762 O O . GLY A 1 100 ? 36.812 13.693 -20.587 1.00 74.75 100 GLY A O 1
ATOM 763 N N . GLU A 1 101 ? 34.782 13.881 -21.523 1.00 68.06 101 GLU A N 1
ATOM 764 C CA . GLU A 1 101 ? 34.754 15.350 -21.586 1.00 68.06 101 GLU A CA 1
ATOM 765 C C . GLU A 1 101 ? 34.417 16.003 -20.224 1.00 68.06 101 GLU A C 1
ATOM 767 O O . GLU A 1 101 ? 34.722 17.178 -19.996 1.00 68.06 101 GLU A O 1
ATOM 772 N N . ALA A 1 102 ? 33.844 15.246 -19.279 1.00 61.38 102 ALA A N 1
ATOM 773 C CA . ALA A 1 102 ? 33.543 15.716 -17.927 1.00 61.38 102 ALA A CA 1
ATOM 774 C C . ALA A 1 102 ? 34.818 15.765 -17.056 1.00 61.38 102 ALA A C 1
ATOM 776 O O . ALA A 1 102 ? 35.350 14.733 -16.649 1.00 61.38 102 ALA A O 1
ATOM 777 N N . LYS A 1 103 ? 35.298 16.984 -16.760 1.00 51.47 103 LYS A N 1
ATOM 778 C CA . LYS A 1 103 ? 36.597 17.291 -16.118 1.00 51.47 103 LYS A CA 1
ATOM 779 C C . LYS A 1 103 ? 36.802 16.772 -14.679 1.00 51.47 103 LYS A C 1
ATOM 781 O O . LYS A 1 103 ? 37.927 16.847 -14.190 1.00 51.47 103 LYS A O 1
ATOM 786 N N . ALA A 1 104 ? 35.774 16.276 -13.990 1.00 56.75 104 ALA A N 1
ATOM 787 C CA . ALA A 1 104 ? 35.892 15.818 -12.603 1.00 56.75 104 ALA A CA 1
ATOM 788 C C . ALA A 1 104 ? 36.334 14.343 -12.536 1.00 56.75 104 ALA A C 1
ATOM 790 O O . ALA A 1 104 ? 35.691 13.465 -13.112 1.00 56.75 104 ALA A O 1
ATOM 791 N N . ARG A 1 105 ? 37.455 14.078 -11.847 1.00 54.84 105 ARG A N 1
ATOM 792 C CA . ARG A 1 105 ? 38.036 12.731 -11.680 1.00 54.84 105 ARG A CA 1
ATOM 793 C C . ARG A 1 105 ? 37.294 11.851 -10.665 1.00 54.84 105 ARG A C 1
ATOM 795 O O . ARG A 1 105 ? 37.484 10.641 -10.715 1.00 54.84 105 ARG A O 1
ATOM 802 N N . ASP A 1 106 ? 36.441 12.433 -9.821 1.00 60.16 106 ASP A N 1
ATOM 803 C CA . ASP A 1 106 ? 35.835 11.730 -8.678 1.00 60.16 106 ASP A CA 1
ATOM 804 C C . ASP A 1 106 ? 34.347 11.385 -8.854 1.00 60.16 106 ASP A C 1
ATOM 806 O O . ASP A 1 106 ? 33.763 10.703 -8.011 1.00 60.16 106 ASP A O 1
ATOM 810 N N . ASP A 1 107 ? 33.728 11.778 -9.971 1.00 66.12 107 ASP A N 1
ATOM 811 C CA . ASP A 1 107 ? 32.332 11.435 -10.234 1.00 66.12 107 ASP A CA 1
ATOM 812 C C . ASP A 1 107 ? 32.233 9.992 -10.734 1.00 66.12 107 ASP A C 1
ATOM 814 O O . ASP A 1 107 ? 32.782 9.635 -11.782 1.00 66.12 107 ASP A O 1
ATOM 818 N N . LYS A 1 108 ? 31.497 9.149 -10.003 1.00 70.12 108 LYS A N 1
ATOM 819 C CA . LYS A 1 108 ? 31.121 7.818 -10.488 1.00 70.12 108 LYS A CA 1
ATOM 820 C C . LYS A 1 108 ? 30.082 7.958 -11.589 1.00 70.12 108 LYS A C 1
ATOM 822 O O . LYS A 1 108 ? 29.082 8.658 -11.446 1.00 70.12 108 LYS A O 1
ATOM 827 N N . LYS A 1 109 ? 30.329 7.282 -12.708 1.00 81.06 109 LYS A N 1
ATOM 828 C CA . LYS A 1 109 ? 29.587 7.484 -13.953 1.00 81.06 109 LYS A CA 1
ATOM 829 C C . LYS A 1 109 ? 28.780 6.239 -14.269 1.00 81.06 109 LYS A C 1
ATOM 831 O O . LYS A 1 109 ? 29.350 5.166 -14.456 1.00 81.06 109 LYS A O 1
ATOM 836 N N . LEU A 1 110 ? 27.459 6.399 -14.342 1.00 84.06 110 LEU A N 1
ATOM 837 C CA . LEU A 1 110 ? 26.535 5.342 -14.733 1.00 84.06 110 LEU A CA 1
ATOM 838 C C . LEU A 1 110 ? 25.885 5.669 -16.078 1.00 84.06 110 LEU A C 1
ATOM 840 O O . LEU A 1 110 ? 25.217 6.694 -16.239 1.00 84.06 110 LEU A O 1
ATOM 844 N N . LEU A 1 111 ? 26.012 4.746 -17.023 1.00 87.12 111 LEU A N 1
ATOM 845 C CA . LEU A 1 111 ? 25.219 4.725 -18.243 1.00 87.12 111 LEU A CA 1
ATOM 846 C C . LEU A 1 111 ? 24.118 3.680 -18.090 1.00 87.12 111 LEU A C 1
ATOM 848 O O . LEU A 1 111 ? 24.399 2.510 -17.866 1.00 87.12 111 LEU A O 1
ATOM 852 N N . VAL A 1 112 ? 22.865 4.101 -18.230 1.00 85.88 112 VAL A N 1
ATOM 853 C CA . VAL A 1 112 ? 21.707 3.199 -18.257 1.00 85.88 112 VAL A CA 1
ATOM 854 C C . VAL A 1 112 ? 21.177 3.176 -19.678 1.00 85.88 112 VAL A C 1
ATOM 856 O O . VAL A 1 112 ? 20.894 4.249 -20.208 1.00 85.88 112 VAL A O 1
ATOM 859 N N . PHE A 1 113 ? 21.054 1.990 -20.269 1.00 86.12 113 PHE A N 1
ATOM 860 C CA . PHE A 1 113 ? 20.509 1.755 -21.603 1.00 86.12 113 PHE A CA 1
ATOM 861 C C . PHE A 1 113 ? 19.223 0.945 -21.507 1.00 86.12 113 PHE A C 1
ATOM 863 O O . PHE A 1 113 ? 19.252 -0.165 -20.992 1.00 86.12 113 PHE A O 1
ATOM 870 N N . VAL A 1 114 ? 18.118 1.455 -22.049 1.00 84.25 114 VAL A N 1
ATOM 871 C CA . VAL A 1 114 ? 16.907 0.649 -22.283 1.00 84.25 114 VAL A CA 1
ATOM 872 C C . VAL A 1 114 ? 16.862 0.257 -23.750 1.00 84.25 114 VAL A C 1
ATOM 874 O O . VAL A 1 114 ? 16.940 1.136 -24.610 1.00 84.25 114 VAL A O 1
ATOM 877 N N . THR A 1 115 ? 16.773 -1.043 -24.029 1.00 84.44 115 THR A N 1
ATOM 878 C CA . THR A 1 115 ? 16.864 -1.598 -25.386 1.00 84.44 115 THR A CA 1
ATOM 879 C C . THR A 1 115 ? 16.066 -2.895 -25.520 1.00 84.44 115 THR A C 1
ATOM 881 O O . THR A 1 115 ? 15.777 -3.563 -24.531 1.00 84.44 115 THR A O 1
ATOM 884 N N . ASP A 1 116 ? 15.714 -3.281 -26.746 1.00 78.75 116 ASP A N 1
ATOM 885 C CA . ASP A 1 116 ? 15.162 -4.609 -27.054 1.00 78.75 116 ASP A CA 1
ATOM 886 C C . ASP A 1 116 ? 16.193 -5.738 -26.892 1.00 78.75 116 ASP A C 1
ATOM 888 O O . ASP A 1 116 ? 15.841 -6.911 -26.952 1.00 78.75 116 ASP A O 1
ATOM 892 N N . GLY A 1 117 ? 17.457 -5.386 -26.658 1.00 73.88 117 GLY A N 1
ATOM 893 C CA . GLY A 1 117 ? 18.536 -6.322 -26.401 1.00 73.88 117 GLY A CA 1
ATOM 894 C C . GLY A 1 117 ? 19.132 -6.950 -27.656 1.00 73.88 117 GLY A C 1
ATOM 895 O O . GLY A 1 117 ? 19.950 -7.853 -27.536 1.00 73.88 117 GLY A O 1
ATOM 896 N N . VAL A 1 118 ? 18.800 -6.473 -28.858 1.00 81.62 118 VAL A N 1
ATOM 897 C CA . VAL A 1 118 ? 19.361 -7.023 -30.101 1.00 81.62 118 VAL A CA 1
ATOM 898 C C . VAL A 1 118 ? 20.168 -5.948 -30.823 1.00 81.62 118 VAL A C 1
ATOM 900 O O . VAL A 1 118 ? 19.611 -5.236 -31.654 1.00 81.62 118 VAL A O 1
ATOM 903 N N . PRO A 1 119 ? 21.484 -5.807 -30.558 1.00 82.50 119 PRO A N 1
ATOM 904 C CA . PRO A 1 119 ? 22.320 -4.900 -31.333 1.00 82.50 119 PRO A CA 1
ATOM 905 C C . PRO A 1 119 ? 22.291 -5.309 -32.809 1.00 82.50 119 PRO A C 1
ATOM 907 O O . PRO A 1 119 ? 22.602 -6.454 -33.153 1.00 82.50 119 PRO A O 1
ATOM 910 N N . ASP A 1 120 ? 21.940 -4.368 -33.682 1.00 83.88 120 ASP A N 1
ATOM 911 C CA . ASP A 1 120 ? 21.853 -4.603 -35.121 1.00 83.88 120 ASP A CA 1
ATOM 912 C C . ASP A 1 120 ? 22.426 -3.423 -35.903 1.00 83.88 120 ASP A C 1
ATOM 914 O O . ASP A 1 120 ? 22.161 -2.271 -35.567 1.00 83.88 120 ASP A O 1
ATOM 918 N N . CYS A 1 121 ? 23.219 -3.739 -36.928 1.00 82.06 121 CYS A N 1
ATOM 919 C CA . CYS A 1 121 ? 23.950 -2.800 -37.775 1.00 82.06 121 CYS A CA 1
ATOM 920 C C . CYS A 1 121 ? 24.261 -3.408 -39.151 1.00 82.06 121 CYS A C 1
ATOM 922 O O . CYS A 1 121 ? 24.349 -4.637 -39.279 1.00 82.06 121 CYS A O 1
ATOM 924 N N . PRO A 1 122 ? 24.568 -2.577 -40.170 1.00 82.94 122 PRO A N 1
ATOM 925 C CA . PRO A 1 122 ? 25.144 -3.052 -41.425 1.00 82.94 122 PRO A CA 1
ATOM 926 C C . PRO A 1 122 ? 26.372 -3.948 -41.188 1.00 82.94 122 PRO A C 1
ATOM 928 O O . PRO A 1 122 ? 27.340 -3.562 -40.528 1.00 82.94 122 PRO A O 1
ATOM 931 N N . GLY A 1 123 ? 26.327 -5.174 -41.714 1.00 83.44 123 GLY A N 1
ATOM 932 C CA . GLY A 1 123 ? 27.311 -6.230 -41.430 1.00 83.44 123 GLY A CA 1
ATOM 933 C C . GLY A 1 123 ? 26.817 -7.326 -40.476 1.00 83.44 123 GLY A C 1
ATOM 934 O O . GLY A 1 123 ? 27.547 -8.288 -40.237 1.00 83.44 123 GLY A O 1
ATOM 935 N N . GLY A 1 124 ? 25.579 -7.213 -39.984 1.00 86.12 124 GLY A N 1
ATOM 936 C CA . GLY A 1 124 ? 24.826 -8.275 -39.322 1.00 86.12 124 GLY A CA 1
ATOM 937 C C . GLY A 1 124 ? 24.998 -8.343 -37.802 1.00 86.12 124 GLY A C 1
ATOM 938 O O . GLY A 1 124 ? 26.009 -7.924 -37.231 1.00 86.12 124 GLY A O 1
ATOM 939 N N . LYS A 1 125 ? 24.010 -8.966 -37.146 1.00 84.62 125 LYS A N 1
ATOM 940 C CA . LYS A 1 125 ? 23.888 -9.082 -35.680 1.00 84.62 125 LYS A CA 1
ATOM 941 C C . LYS A 1 125 ? 25.152 -9.598 -34.981 1.00 84.62 125 LYS A C 1
ATOM 943 O O . LYS A 1 125 ? 25.539 -9.075 -33.944 1.00 84.62 125 LYS A O 1
ATOM 948 N N . LYS A 1 126 ? 25.850 -10.592 -35.553 1.00 85.25 126 LYS A N 1
ATOM 949 C CA . LYS A 1 126 ? 27.078 -11.161 -34.954 1.00 85.25 126 LYS A CA 1
ATOM 950 C C . LYS A 1 126 ? 28.208 -10.128 -34.858 1.00 85.25 126 LYS A C 1
ATOM 952 O O . LYS A 1 126 ? 28.908 -10.079 -33.848 1.00 85.25 126 LYS A O 1
ATOM 957 N N . LYS A 1 127 ? 28.376 -9.300 -35.895 1.00 86.94 127 LYS A N 1
ATOM 958 C CA . LYS A 1 127 ? 29.380 -8.230 -35.918 1.00 86.94 127 LYS A CA 1
ATOM 959 C C . LYS A 1 127 ? 29.008 -7.129 -34.925 1.00 86.94 127 LYS A C 1
ATOM 961 O O . LYS A 1 127 ? 29.854 -6.753 -34.118 1.00 86.94 127 LYS A O 1
ATOM 966 N N . ALA A 1 128 ? 27.746 -6.693 -34.928 1.00 84.69 128 ALA A N 1
ATOM 967 C CA . ALA A 1 128 ? 27.233 -5.687 -33.996 1.00 84.69 128 ALA A CA 1
ATOM 968 C C . ALA A 1 128 ? 27.377 -6.129 -32.526 1.00 84.69 128 ALA A C 1
ATOM 970 O O . ALA A 1 128 ? 27.813 -5.361 -31.667 1.00 84.69 128 ALA A O 1
ATOM 971 N N . LEU A 1 129 ? 27.100 -7.401 -32.233 1.00 84.81 129 LEU A N 1
ATOM 972 C CA . LEU A 1 129 ? 27.290 -7.987 -30.908 1.00 84.81 129 LEU A CA 1
ATOM 973 C C . LEU A 1 129 ? 28.765 -7.979 -30.484 1.00 84.81 129 LEU A C 1
ATOM 975 O O . LEU A 1 129 ? 29.080 -7.545 -29.379 1.00 84.81 129 LEU A O 1
ATOM 979 N N . GLY A 1 130 ? 29.678 -8.405 -31.364 1.00 86.00 130 GLY A N 1
ATOM 980 C CA . GLY A 1 130 ? 31.121 -8.368 -31.095 1.00 86.00 130 GLY A CA 1
ATOM 981 C C . GLY A 1 130 ? 31.632 -6.954 -30.803 1.00 86.00 130 GLY A C 1
ATOM 982 O O . GLY A 1 130 ? 32.382 -6.750 -29.850 1.00 86.00 130 GLY A O 1
ATOM 983 N N . GLN A 1 131 ? 31.164 -5.965 -31.567 1.00 87.88 131 GLN A N 1
ATOM 984 C CA . GLN A 1 131 ? 31.496 -4.557 -31.339 1.00 87.88 131 GLN A CA 1
ATOM 985 C C . GLN A 1 131 ? 30.905 -4.025 -30.023 1.00 87.88 131 GLN A C 1
ATOM 987 O O . GLN A 1 131 ? 31.566 -3.264 -29.321 1.00 87.88 131 GLN A O 1
ATOM 992 N N . THR A 1 132 ? 29.702 -4.466 -29.647 1.00 86.56 132 THR A N 1
ATOM 993 C CA . THR A 1 132 ? 29.058 -4.096 -28.376 1.00 86.56 132 THR A CA 1
ATOM 994 C C . THR A 1 132 ? 29.846 -4.630 -27.178 1.00 86.56 132 THR A C 1
ATOM 996 O O . THR A 1 132 ? 30.091 -3.880 -26.234 1.00 86.56 132 THR A O 1
ATOM 999 N N . LYS A 1 133 ? 30.320 -5.886 -27.233 1.00 86.25 133 LYS A N 1
ATOM 1000 C CA . LYS A 1 133 ? 31.198 -6.461 -26.193 1.00 86.25 133 LYS A CA 1
ATOM 1001 C C . LYS A 1 133 ? 32.467 -5.620 -26.015 1.00 86.25 133 LYS A C 1
ATOM 1003 O O . LYS A 1 133 ? 32.857 -5.314 -24.891 1.00 86.25 133 LYS A O 1
ATOM 1008 N N . GLU A 1 134 ? 33.082 -5.207 -27.121 1.00 87.38 134 GLU A N 1
ATOM 1009 C CA . GLU A 1 134 ? 34.280 -4.363 -27.097 1.00 87.38 134 GLU A CA 1
ATOM 1010 C C . GLU A 1 134 ? 34.001 -2.957 -26.539 1.00 87.38 134 GLU A C 1
ATOM 1012 O O . GLU A 1 134 ? 34.786 -2.432 -25.753 1.00 87.38 134 GLU A O 1
ATOM 1017 N N . ALA A 1 135 ? 32.856 -2.355 -26.872 1.00 87.38 135 ALA A N 1
ATOM 1018 C CA . ALA A 1 135 ? 32.451 -1.066 -26.313 1.00 87.38 135 ALA A CA 1
ATOM 1019 C C . ALA A 1 135 ? 32.265 -1.128 -24.786 1.00 87.38 135 ALA A C 1
ATOM 1021 O O . ALA A 1 135 ? 32.704 -0.226 -24.076 1.00 87.38 135 ALA A O 1
ATOM 1022 N N . LEU A 1 136 ? 31.686 -2.208 -24.256 1.00 84.69 136 LEU A N 1
ATOM 1023 C CA . LEU A 1 136 ? 31.530 -2.380 -22.807 1.00 84.69 136 LEU A CA 1
ATOM 1024 C C . LEU A 1 136 ? 32.853 -2.637 -22.093 1.00 84.69 136 LEU A C 1
ATOM 1026 O O . LEU A 1 136 ? 33.050 -2.123 -20.995 1.00 84.69 136 LEU A O 1
ATOM 1030 N N . ARG A 1 137 ? 33.789 -3.364 -22.718 1.00 83.69 137 ARG A N 1
ATOM 1031 C CA . ARG A 1 137 ? 35.166 -3.470 -22.207 1.00 83.69 137 ARG A CA 1
ATOM 1032 C C . ARG A 1 137 ? 35.811 -2.095 -22.077 1.00 83.69 137 ARG A C 1
ATOM 1034 O O . ARG A 1 137 ? 36.426 -1.806 -21.056 1.00 83.69 137 ARG A O 1
ATOM 1041 N N . LYS A 1 138 ? 35.628 -1.224 -23.071 1.00 85.81 138 LYS A N 1
ATOM 1042 C CA . LYS A 1 138 ? 36.118 0.161 -23.008 1.00 85.81 138 LYS A CA 1
ATOM 1043 C C . LYS A 1 138 ? 35.446 0.967 -21.896 1.00 85.81 138 LYS A C 1
ATOM 1045 O O . LYS A 1 138 ? 36.147 1.697 -21.205 1.00 85.81 138 LYS A O 1
ATOM 1050 N N . ALA A 1 139 ? 34.136 0.811 -21.684 1.00 83.50 139 ALA A N 1
ATOM 1051 C CA . ALA A 1 139 ? 33.439 1.451 -20.564 1.00 83.50 139 ALA A CA 1
ATOM 1052 C C . ALA A 1 139 ? 34.017 1.000 -19.215 1.00 83.50 139 ALA A C 1
ATOM 1054 O O . ALA A 1 139 ? 34.362 1.838 -18.385 1.00 83.50 139 ALA A O 1
ATOM 1055 N N . ALA A 1 140 ? 34.214 -0.311 -19.050 1.00 80.75 140 ALA A N 1
ATOM 1056 C CA . ALA A 1 140 ? 34.814 -0.908 -17.862 1.00 80.75 140 ALA A CA 1
ATOM 1057 C C . ALA A 1 140 ? 36.203 -0.330 -17.562 1.00 80.75 140 ALA A C 1
ATOM 1059 O O . ALA A 1 140 ? 36.462 0.127 -16.451 1.00 80.75 140 ALA A O 1
ATOM 1060 N N . LEU A 1 141 ? 37.080 -0.304 -18.572 1.00 81.00 141 LEU A N 1
ATOM 1061 C CA . LEU A 1 141 ? 38.432 0.250 -18.461 1.00 81.00 141 LEU A CA 1
ATOM 1062 C C . LEU A 1 141 ? 38.430 1.755 -18.159 1.00 81.00 141 LEU A C 1
ATOM 1064 O O . LEU A 1 141 ? 39.353 2.250 -17.520 1.00 81.00 141 LEU A O 1
ATOM 1068 N N . ALA A 1 142 ? 37.393 2.476 -18.589 1.00 81.75 142 ALA A N 1
ATOM 1069 C CA . ALA A 1 142 ? 37.193 3.890 -18.287 1.00 81.75 142 ALA A CA 1
ATOM 1070 C C . ALA A 1 142 ? 36.546 4.143 -16.908 1.00 81.75 142 ALA A C 1
ATOM 1072 O O . ALA A 1 142 ? 36.254 5.293 -16.585 1.00 81.75 142 ALA A O 1
ATOM 1073 N N . GLY A 1 143 ? 36.284 3.101 -16.107 1.00 81.88 143 GLY A N 1
ATOM 1074 C CA . GLY A 1 143 ? 35.595 3.226 -14.818 1.00 81.88 143 GLY A CA 1
ATOM 1075 C C . GLY A 1 143 ? 34.119 3.624 -14.944 1.00 81.88 143 GLY A C 1
ATOM 1076 O O . GLY A 1 143 ? 33.526 4.114 -13.984 1.00 81.88 143 GLY A O 1
ATOM 1077 N N . VAL A 1 144 ? 33.523 3.441 -16.125 1.00 84.62 144 VAL A N 1
ATOM 1078 C CA . VAL A 1 144 ? 32.115 3.739 -16.398 1.00 84.62 144 VAL A CA 1
ATOM 1079 C C . VAL A 1 144 ? 31.296 2.478 -16.170 1.00 84.62 144 VAL A C 1
ATOM 1081 O O . VAL A 1 144 ? 31.493 1.463 -16.840 1.00 84.62 144 VAL A O 1
ATOM 1084 N N . GLN A 1 145 ? 30.342 2.551 -15.247 1.00 83.88 145 GLN A N 1
ATOM 1085 C CA . GLN A 1 145 ? 29.393 1.471 -15.035 1.00 83.88 145 GLN A CA 1
ATOM 1086 C C . GLN A 1 145 ? 28.310 1.527 -16.111 1.00 83.88 145 GLN A C 1
ATOM 1088 O O . GLN A 1 145 ? 27.783 2.597 -16.425 1.00 83.88 145 GLN A O 1
ATOM 1093 N N . VAL A 1 146 ? 27.960 0.371 -16.668 1.00 83.69 146 VAL A N 1
ATOM 1094 C CA . VAL A 1 146 ? 26.905 0.268 -17.677 1.00 83.69 146 VAL A CA 1
ATOM 1095 C C . VAL A 1 146 ? 25.806 -0.669 -17.197 1.00 83.69 146 VAL A C 1
ATOM 1097 O O . VAL A 1 146 ? 26.053 -1.840 -16.925 1.00 83.69 146 VAL A O 1
ATOM 1100 N N . VAL A 1 147 ? 24.576 -0.174 -17.134 1.00 83.94 147 VAL A N 1
ATOM 1101 C CA . VAL A 1 147 ? 23.379 -0.984 -16.902 1.00 83.94 147 VAL A CA 1
ATOM 1102 C C . VAL A 1 147 ? 22.599 -1.079 -18.203 1.00 83.94 147 VAL A C 1
ATOM 1104 O O . VAL A 1 147 ? 22.251 -0.061 -18.798 1.00 83.94 147 VAL A O 1
ATOM 1107 N N . ILE A 1 148 ? 22.317 -2.299 -18.646 1.00 83.00 148 ILE A N 1
ATOM 1108 C CA . ILE A 1 148 ? 21.468 -2.564 -19.807 1.00 83.00 148 ILE A CA 1
ATOM 1109 C C . ILE A 1 148 ? 20.162 -3.176 -19.306 1.00 83.00 148 ILE A C 1
ATOM 1111 O O . ILE A 1 148 ? 20.164 -4.180 -18.599 1.00 83.00 148 ILE A O 1
ATOM 1115 N N . ILE A 1 149 ? 19.043 -2.574 -19.682 1.00 81.62 149 ILE A N 1
ATOM 1116 C CA . ILE A 1 149 ? 17.704 -3.020 -19.328 1.00 81.62 149 ILE A CA 1
ATOM 1117 C C . ILE A 1 149 ? 17.036 -3.516 -20.600 1.00 81.62 149 ILE A C 1
ATOM 1119 O O . ILE A 1 149 ? 16.752 -2.746 -21.523 1.00 81.62 149 ILE A O 1
ATOM 1123 N N . GLY A 1 150 ? 16.836 -4.827 -20.645 1.00 80.69 150 GLY A N 1
ATOM 1124 C CA . GLY A 1 150 ? 16.215 -5.507 -21.764 1.00 80.69 150 GLY A CA 1
ATOM 1125 C C . GLY A 1 150 ? 14.699 -5.417 -21.681 1.00 80.69 150 GLY A C 1
ATOM 1126 O O . GLY A 1 150 ? 14.098 -6.025 -20.799 1.00 80.69 150 GLY A O 1
ATOM 1127 N N . ALA A 1 151 ? 14.093 -4.709 -22.628 1.00 74.62 151 ALA A N 1
ATOM 1128 C CA . ALA A 1 151 ? 12.648 -4.637 -22.826 1.00 74.62 151 ALA A CA 1
ATOM 1129 C C . ALA A 1 151 ? 12.160 -5.577 -23.950 1.00 74.62 151 ALA A C 1
ATOM 1131 O O . ALA A 1 151 ? 10.980 -5.602 -24.265 1.00 74.62 151 ALA A O 1
ATOM 1132 N N . GLY A 1 152 ? 13.043 -6.339 -24.601 1.00 69.88 152 GLY A N 1
ATOM 1133 C CA . GLY A 1 152 ? 12.745 -7.248 -25.718 1.00 69.88 152 GLY A CA 1
ATOM 1134 C C . GLY A 1 152 ? 12.033 -8.555 -25.348 1.00 69.88 152 GLY A C 1
ATOM 1135 O O . GLY A 1 152 ? 11.634 -8.774 -24.205 1.00 69.88 152 GLY A O 1
ATOM 1136 N N . ALA A 1 153 ? 11.839 -9.428 -26.343 1.00 70.56 153 ALA A N 1
ATOM 1137 C CA . ALA A 1 153 ? 11.328 -10.780 -26.107 1.00 70.56 153 ALA A CA 1
ATOM 1138 C C . ALA A 1 153 ? 12.337 -11.593 -25.265 1.00 70.56 153 ALA A C 1
ATOM 1140 O O . ALA A 1 153 ? 13.542 -11.435 -25.462 1.00 70.56 153 ALA A O 1
ATOM 1141 N N . PRO A 1 154 ? 11.891 -12.472 -24.345 1.00 62.97 154 PRO A N 1
ATOM 1142 C CA . PRO A 1 154 ? 12.776 -13.195 -23.423 1.00 62.97 154 PRO A CA 1
ATOM 1143 C C . PRO A 1 154 ? 13.969 -13.905 -24.083 1.00 62.97 154 PRO A C 1
ATOM 1145 O O . PRO A 1 154 ? 15.058 -13.908 -23.517 1.00 62.97 154 PRO A O 1
ATOM 1148 N N . GLU A 1 155 ? 13.761 -14.450 -25.279 1.00 69.56 155 GLU A N 1
ATOM 1149 C CA . GLU A 1 155 ? 14.747 -15.173 -26.091 1.00 69.56 155 GLU A CA 1
ATOM 1150 C C . GLU A 1 155 ? 15.864 -14.281 -26.661 1.00 69.56 155 GLU A C 1
ATOM 1152 O O . GLU A 1 155 ? 17.037 -14.659 -26.656 1.00 69.56 155 GLU A O 1
ATOM 1157 N N . ASP A 1 156 ? 15.525 -13.064 -27.085 1.00 66.88 156 ASP A N 1
ATOM 1158 C CA . ASP A 1 156 ? 16.496 -12.058 -27.525 1.00 66.88 156 ASP A CA 1
ATOM 1159 C C . ASP A 1 156 ? 17.316 -11.527 -26.340 1.00 66.88 156 ASP A C 1
ATOM 1161 O O . ASP A 1 156 ? 18.528 -11.309 -26.436 1.00 66.88 156 ASP A O 1
ATOM 1165 N N . LEU A 1 157 ? 16.648 -11.380 -25.196 1.00 63.41 157 LEU A N 1
ATOM 1166 C CA . LEU A 1 157 ? 17.228 -10.900 -23.950 1.00 63.41 157 LEU A CA 1
ATOM 1167 C C . LEU A 1 157 ? 18.246 -11.883 -23.364 1.00 63.41 157 LEU A C 1
ATOM 1169 O O . LEU A 1 157 ? 19.349 -11.469 -23.017 1.00 63.41 157 LEU A O 1
ATOM 1173 N N . GLU A 1 158 ? 17.920 -13.175 -23.303 1.00 64.88 158 GLU A N 1
ATOM 1174 C CA . GLU A 1 158 ? 18.833 -14.220 -22.812 1.00 64.88 158 GLU A CA 1
ATOM 1175 C C . GLU A 1 158 ? 20.121 -14.294 -23.626 1.00 64.88 158 GLU A C 1
ATOM 1177 O O . GLU A 1 158 ? 21.210 -14.450 -23.066 1.00 64.88 158 GLU A O 1
ATOM 1182 N N . ARG A 1 159 ? 20.015 -14.106 -24.945 1.00 66.69 159 ARG A N 1
ATOM 1183 C CA . ARG A 1 159 ? 21.176 -14.093 -25.829 1.00 66.69 159 ARG A CA 1
ATOM 1184 C C . ARG A 1 159 ? 22.093 -12.918 -25.523 1.00 66.69 159 ARG A C 1
ATOM 1186 O O . ARG A 1 159 ? 23.296 -13.117 -25.412 1.00 66.69 159 ARG A O 1
ATOM 1193 N N . LEU A 1 160 ? 21.550 -11.717 -25.318 1.00 65.25 160 LEU A N 1
ATOM 1194 C CA . LEU A 1 160 ? 22.354 -10.552 -24.948 1.00 65.25 160 LEU A CA 1
ATOM 1195 C C . LEU A 1 160 ? 23.019 -10.729 -23.582 1.00 65.25 160 LEU A C 1
ATOM 1197 O O . LEU A 1 160 ? 24.216 -10.490 -23.466 1.00 65.25 160 LEU A O 1
ATOM 1201 N N . THR A 1 161 ? 22.287 -11.174 -22.560 1.00 61.69 161 THR A N 1
ATOM 1202 C CA . THR A 1 161 ? 22.839 -11.382 -21.210 1.00 61.69 161 THR A CA 1
ATOM 1203 C C . THR A 1 161 ? 23.961 -12.416 -21.218 1.00 61.69 161 THR A C 1
ATOM 1205 O O . THR A 1 161 ? 25.054 -12.155 -20.704 1.00 61.69 161 THR A O 1
ATOM 1208 N N . SER A 1 162 ? 23.702 -13.562 -21.857 1.00 61.66 162 SER A N 1
ATOM 1209 C CA . SER A 1 162 ? 24.631 -14.687 -21.957 1.00 61.66 162 SER A CA 1
ATOM 1210 C C . SER A 1 162 ? 25.821 -14.406 -22.863 1.00 61.66 162 SER A C 1
ATOM 1212 O O . SER A 1 162 ? 26.825 -15.106 -22.740 1.00 61.66 162 SER A O 1
ATOM 1214 N N . ASP A 1 163 ? 25.743 -13.438 -23.776 1.00 64.81 163 ASP A N 1
ATOM 1215 C CA . ASP A 1 163 ? 26.862 -13.079 -24.642 1.00 64.81 163 ASP A CA 1
ATOM 1216 C C . ASP A 1 163 ? 27.650 -11.884 -24.113 1.00 64.81 163 ASP A C 1
ATOM 1218 O O . ASP A 1 163 ? 28.879 -11.859 -24.203 1.00 64.81 163 ASP A O 1
ATOM 1222 N N . VAL A 1 164 ? 26.976 -10.860 -23.611 1.00 63.59 164 VAL A N 1
ATOM 1223 C CA . VAL A 1 164 ? 27.569 -9.536 -23.427 1.00 63.59 164 VAL A CA 1
ATOM 1224 C C . VAL A 1 164 ? 28.125 -9.338 -22.021 1.00 63.59 164 VAL A C 1
ATOM 1226 O O . VAL A 1 164 ? 29.252 -8.861 -21.883 1.00 63.59 164 VAL A O 1
ATOM 1229 N N . CYS A 1 165 ? 27.395 -9.758 -20.988 1.00 59.25 165 CYS A N 1
ATOM 1230 C CA . CYS A 1 165 ? 27.789 -9.543 -19.591 1.00 59.25 165 CYS A CA 1
ATOM 1231 C C . CYS A 1 165 ? 28.682 -10.671 -19.044 1.00 59.25 165 CYS A C 1
ATOM 1233 O O . CYS A 1 165 ? 29.606 -10.417 -18.274 1.00 59.25 165 CYS A O 1
ATOM 1235 N N . THR A 1 166 ? 28.482 -11.907 -19.502 1.00 58.94 166 THR A N 1
ATOM 1236 C CA . THR A 1 166 ? 29.330 -13.086 -19.201 1.00 58.94 166 THR A CA 1
ATOM 1237 C C . THR A 1 166 ? 30.772 -12.913 -19.672 1.00 58.94 166 THR A C 1
ATOM 1239 O O . THR A 1 166 ? 31.702 -13.293 -18.967 1.00 58.94 166 THR A O 1
ATOM 1242 N N . THR A 1 167 ? 30.983 -12.299 -20.841 1.00 55.16 167 THR A N 1
ATOM 1243 C CA . THR A 1 167 ? 32.320 -12.126 -21.446 1.00 55.16 167 THR A CA 1
ATOM 1244 C C . THR A 1 167 ? 33.203 -11.133 -20.667 1.00 55.16 167 THR A C 1
ATOM 1246 O O . THR A 1 167 ? 34.415 -11.082 -20.880 1.00 55.16 167 THR A O 1
ATOM 1249 N N . LEU A 1 168 ? 32.615 -10.352 -19.754 1.00 56.06 168 LEU A N 1
ATOM 1250 C CA . LEU A 1 168 ? 33.324 -9.473 -18.814 1.00 56.06 168 LEU A CA 1
ATOM 1251 C C . LEU A 1 168 ? 33.619 -10.154 -17.464 1.00 56.06 168 LEU A C 1
ATOM 1253 O O . LEU A 1 168 ? 34.201 -9.523 -16.587 1.00 56.06 168 LEU A O 1
ATOM 1257 N N . GLY A 1 169 ? 33.258 -11.436 -17.307 1.00 44.97 169 GLY A N 1
ATOM 1258 C CA . GLY A 1 169 ? 33.499 -12.233 -16.101 1.00 44.97 169 GLY A CA 1
ATOM 1259 C C . GLY A 1 169 ? 32.472 -12.038 -14.980 1.00 44.97 169 GLY A C 1
ATOM 1260 O O . GLY A 1 169 ? 32.787 -12.342 -13.833 1.00 44.97 169 GLY A O 1
ATOM 1261 N N . THR A 1 170 ? 31.277 -11.500 -15.266 1.00 49.88 170 THR A N 1
ATOM 1262 C CA . THR A 1 170 ? 30.385 -10.966 -14.214 1.00 49.88 170 THR A CA 1
ATOM 1263 C C . THR A 1 170 ? 28.883 -11.200 -14.421 1.00 49.88 170 THR A C 1
ATOM 1265 O O . THR A 1 170 ? 28.075 -10.404 -13.945 1.00 49.88 170 THR A O 1
ATOM 1268 N N . ALA A 1 171 ? 28.465 -12.247 -15.132 1.00 40.97 171 ALA A N 1
ATOM 1269 C CA . ALA A 1 171 ? 27.037 -12.546 -15.260 1.00 40.97 171 ALA A CA 1
ATOM 1270 C C . ALA A 1 171 ? 26.513 -13.311 -14.036 1.00 40.97 171 ALA A C 1
ATOM 1272 O O . ALA A 1 171 ? 26.316 -14.517 -14.107 1.00 40.97 171 ALA A O 1
ATOM 1273 N N . ASP A 1 172 ? 26.275 -12.597 -12.937 1.00 41.03 172 ASP A N 1
ATOM 1274 C CA . ASP A 1 172 ? 25.291 -13.038 -11.951 1.00 41.03 172 ASP A CA 1
ATOM 1275 C C . ASP A 1 172 ? 23.982 -12.295 -12.219 1.00 41.03 172 ASP A C 1
ATOM 1277 O O . ASP A 1 172 ? 23.955 -11.069 -12.381 1.00 41.03 172 ASP A O 1
ATOM 1281 N N . GLU A 1 173 ? 22.886 -13.046 -12.248 1.00 45.94 173 GLU A N 1
ATOM 1282 C CA . GLU A 1 173 ? 21.533 -12.517 -12.143 1.00 45.94 173 GLU A CA 1
ATOM 1283 C C . GLU A 1 173 ? 21.400 -11.912 -10.729 1.00 45.94 173 GLU A C 1
ATOM 1285 O O . GLU A 1 173 ? 21.130 -12.603 -9.755 1.00 45.94 173 GLU A O 1
ATOM 1290 N N . LEU A 1 174 ? 21.733 -10.620 -10.603 1.00 39.53 174 LEU A N 1
ATOM 1291 C CA . LEU A 1 174 ? 21.713 -9.824 -9.365 1.00 39.53 174 LEU A CA 1
ATOM 1292 C C . LEU A 1 174 ? 22.488 -10.423 -8.164 1.00 39.53 174 LEU A C 1
ATOM 1294 O O . LEU A 1 174 ? 21.916 -10.788 -7.141 1.00 39.53 174 LEU A O 1
ATOM 1298 N N . SER A 1 175 ? 23.824 -10.349 -8.217 1.00 35.31 175 SER A N 1
ATOM 1299 C CA . SER A 1 175 ? 24.677 -10.253 -7.017 1.00 35.31 175 SER A CA 1
ATOM 1300 C C . SER A 1 175 ? 25.140 -8.798 -6.834 1.00 35.31 175 SER A C 1
ATOM 1302 O O . SER A 1 175 ? 26.089 -8.332 -7.462 1.00 35.31 175 SER A O 1
ATOM 1304 N N . LEU A 1 176 ? 24.420 -8.042 -5.997 1.00 43.09 176 LEU A N 1
ATOM 1305 C CA . LEU A 1 176 ? 24.570 -6.591 -5.755 1.00 43.09 176 LEU A CA 1
ATOM 1306 C C . LEU A 1 176 ? 25.797 -6.191 -4.900 1.00 43.09 176 LEU A C 1
ATOM 1308 O O . LEU A 1 176 ? 25.812 -5.088 -4.345 1.00 43.09 176 LEU A O 1
ATOM 1312 N N . ASP A 1 177 ? 26.791 -7.073 -4.756 1.00 36.19 177 ASP A N 1
ATOM 1313 C CA . ASP A 1 177 ? 27.923 -6.912 -3.823 1.00 36.19 177 ASP A CA 1
ATOM 1314 C C . ASP A 1 177 ? 29.304 -6.834 -4.511 1.00 36.19 177 ASP A C 1
ATOM 1316 O O . ASP A 1 177 ? 30.330 -6.687 -3.850 1.00 36.19 177 ASP A O 1
ATOM 1320 N N . ARG A 1 178 ? 29.377 -6.896 -5.851 1.00 41.91 178 ARG A N 1
ATOM 1321 C CA . ARG A 1 178 ? 30.649 -6.779 -6.593 1.00 41.91 178 ARG A CA 1
ATOM 1322 C C . ARG A 1 178 ? 30.643 -5.609 -7.575 1.00 41.91 178 ARG A C 1
ATOM 1324 O O . ARG A 1 178 ? 29.647 -5.351 -8.242 1.00 41.91 178 ARG A O 1
ATOM 1331 N N . GLN A 1 179 ? 31.787 -4.925 -7.682 1.00 49.03 179 GLN A N 1
ATOM 1332 C CA . GLN A 1 179 ? 32.078 -3.889 -8.684 1.00 49.03 179 GLN A CA 1
ATOM 1333 C C . GLN A 1 179 ? 32.116 -4.508 -10.090 1.00 49.03 179 GLN A C 1
ATOM 1335 O O . GLN A 1 179 ? 33.179 -4.779 -10.643 1.00 49.03 179 GLN A O 1
ATOM 1340 N N . THR A 1 180 ? 30.950 -4.792 -10.660 1.00 54.41 180 THR A N 1
ATOM 1341 C CA . THR A 1 180 ? 30.834 -5.301 -12.024 1.00 54.41 180 THR A CA 1
ATOM 1342 C C . THR A 1 180 ? 30.683 -4.123 -12.983 1.00 54.41 180 THR A C 1
ATOM 1344 O O . THR A 1 180 ? 29.908 -3.193 -12.755 1.00 54.41 180 THR A O 1
ATOM 1347 N N . ALA A 1 181 ? 31.462 -4.132 -14.065 1.00 59.56 181 ALA A N 1
ATOM 1348 C CA . ALA A 1 181 ? 31.445 -3.045 -15.043 1.00 59.56 181 ALA A CA 1
ATOM 1349 C C . ALA A 1 181 ? 30.159 -3.010 -15.882 1.00 59.56 181 ALA A C 1
ATOM 1351 O O . ALA A 1 181 ? 29.795 -1.967 -16.426 1.00 59.56 181 ALA A O 1
ATOM 1352 N N . CYS A 1 182 ? 29.465 -4.148 -15.980 1.00 63.75 182 CYS A N 1
ATOM 1353 C CA . CYS A 1 182 ? 28.204 -4.265 -16.687 1.00 63.75 182 CYS A CA 1
ATOM 1354 C C . CYS A 1 182 ? 27.190 -5.057 -15.859 1.00 63.75 182 CYS A C 1
ATOM 1356 O O . CYS A 1 182 ? 27.492 -6.152 -15.384 1.00 63.75 182 CYS A O 1
ATOM 1358 N N . SER A 1 183 ? 25.988 -4.507 -15.712 1.00 74.75 183 SER A N 1
ATOM 1359 C CA . SER A 1 183 ? 24.834 -5.186 -15.125 1.00 74.75 183 SER A CA 1
ATOM 1360 C C . SER A 1 183 ? 23.714 -5.255 -16.155 1.00 74.75 183 SER A C 1
ATOM 1362 O O . SER A 1 183 ? 23.508 -4.317 -16.928 1.00 74.75 183 SER A O 1
ATOM 1364 N N . TYR A 1 184 ? 22.984 -6.363 -16.163 1.00 72.94 184 TYR A N 1
ATOM 1365 C CA . TYR A 1 184 ? 21.868 -6.571 -17.072 1.00 72.94 184 TYR A CA 1
ATOM 1366 C C . TYR A 1 184 ? 20.598 -6.891 -16.288 1.00 72.94 184 TYR A C 1
ATOM 1368 O O . TYR A 1 184 ? 20.636 -7.721 -15.383 1.00 72.94 184 TYR A O 1
ATOM 1376 N N . ILE A 1 185 ? 19.483 -6.251 -16.645 1.00 73.12 185 ILE A N 1
ATOM 1377 C CA . ILE A 1 185 ? 18.186 -6.470 -16.001 1.00 73.12 185 ILE A CA 1
ATOM 1378 C C . ILE A 1 185 ? 17.155 -6.862 -17.062 1.00 73.12 185 ILE A C 1
ATOM 1380 O O . ILE A 1 185 ? 16.918 -6.122 -18.020 1.00 73.12 185 ILE A O 1
ATOM 1384 N N . LYS A 1 186 ? 16.538 -8.037 -16.891 1.00 72.81 186 LYS A N 1
ATOM 1385 C CA . LYS A 1 186 ? 15.444 -8.521 -17.743 1.00 72.81 186 LYS A CA 1
ATOM 1386 C C . LYS A 1 186 ? 14.141 -7.857 -17.290 1.00 72.81 186 LYS A C 1
ATOM 1388 O O . LYS A 1 186 ? 13.731 -8.031 -16.147 1.00 72.81 186 LYS A O 1
ATOM 1393 N N . ALA A 1 187 ? 13.484 -7.129 -18.186 1.00 68.94 187 ALA A N 1
ATOM 1394 C CA . ALA A 1 187 ? 12.239 -6.421 -17.907 1.00 68.94 187 ALA A CA 1
ATOM 1395 C C . ALA A 1 187 ? 11.179 -6.720 -18.985 1.00 68.94 187 ALA A C 1
ATOM 1397 O O . ALA A 1 187 ? 10.890 -5.872 -19.831 1.00 68.94 187 ALA A O 1
ATOM 1398 N N . PRO A 1 188 ? 10.602 -7.940 -19.000 1.00 65.75 188 PRO A N 1
ATOM 1399 C CA . PRO A 1 188 ? 9.703 -8.362 -20.074 1.00 65.75 188 PRO A CA 1
ATOM 1400 C C . PRO A 1 188 ? 8.319 -7.694 -20.016 1.00 65.75 188 PRO A C 1
ATOM 1402 O O . PRO A 1 188 ? 7.574 -7.758 -20.993 1.00 65.75 188 PRO A O 1
ATOM 1405 N N . SER A 1 189 ? 7.969 -7.044 -18.902 1.00 67.19 189 SER A N 1
ATOM 1406 C CA . SER A 1 189 ? 6.726 -6.285 -18.734 1.00 67.19 189 SER A CA 1
ATOM 1407 C C . SER A 1 189 ? 6.980 -4.816 -18.392 1.00 67.19 189 SER A C 1
ATOM 1409 O O . SER A 1 189 ? 8.056 -4.437 -17.932 1.00 67.19 189 SER A O 1
ATOM 1411 N N . ALA A 1 190 ? 5.947 -3.992 -18.576 1.00 60.12 190 ALA A N 1
ATOM 1412 C CA . ALA A 1 190 ? 5.961 -2.573 -18.238 1.00 60.12 190 ALA A CA 1
ATOM 1413 C C . ALA A 1 190 ? 6.344 -2.300 -16.771 1.00 60.12 190 ALA A C 1
ATOM 1415 O O . ALA A 1 190 ? 7.189 -1.451 -16.500 1.00 60.12 190 ALA A O 1
ATOM 1416 N N . ALA A 1 191 ? 5.761 -3.056 -15.835 1.00 57.62 191 ALA A N 1
ATOM 1417 C CA . ALA A 1 191 ? 6.047 -2.927 -14.408 1.00 57.62 191 ALA A CA 1
ATOM 1418 C C . ALA A 1 191 ? 7.508 -3.283 -14.090 1.00 57.62 191 ALA A C 1
ATOM 1420 O O . ALA A 1 191 ? 8.213 -2.514 -13.442 1.00 57.62 191 ALA A O 1
ATOM 1421 N N . GLN A 1 192 ? 8.007 -4.389 -14.651 1.00 64.62 192 GLN A N 1
ATOM 1422 C CA . GLN A 1 192 ? 9.399 -4.806 -14.454 1.00 64.62 192 GLN A CA 1
ATOM 1423 C C . GLN A 1 192 ? 10.404 -3.828 -15.076 1.00 64.62 192 GLN A C 1
ATOM 1425 O O . GLN A 1 192 ? 11.530 -3.728 -14.596 1.00 64.62 192 GLN A O 1
ATOM 1430 N N . LEU A 1 193 ? 10.023 -3.097 -16.129 1.00 65.44 193 LEU A N 1
ATOM 1431 C CA . LEU A 1 193 ? 10.863 -2.056 -16.725 1.00 65.44 193 LEU A CA 1
ATOM 1432 C C . LEU A 1 193 ? 11.021 -0.857 -15.790 1.00 65.44 193 LEU A C 1
ATOM 1434 O O . LEU A 1 193 ? 12.132 -0.346 -15.644 1.00 65.44 193 LEU A O 1
ATOM 1438 N N . ILE A 1 194 ? 9.937 -0.445 -15.134 1.00 62.78 194 ILE A N 1
ATOM 1439 C CA . ILE A 1 194 ? 9.965 0.605 -14.110 1.00 62.78 194 ILE A CA 1
ATOM 1440 C C . ILE A 1 194 ? 10.864 0.168 -12.945 1.00 62.78 194 ILE A C 1
ATOM 1442 O O . ILE A 1 194 ? 11.768 0.912 -12.567 1.00 62.78 194 ILE A O 1
ATOM 1446 N N . ASP A 1 195 ? 10.701 -1.061 -12.451 1.00 63.09 195 ASP A N 1
ATOM 1447 C CA . ASP A 1 195 ? 11.528 -1.613 -11.369 1.00 63.09 195 ASP A CA 1
ATOM 1448 C C . ASP A 1 195 ? 13.009 -1.674 -11.721 1.00 63.09 195 ASP A C 1
ATOM 1450 O O . ASP A 1 195 ? 13.862 -1.237 -10.946 1.00 63.09 195 ASP A O 1
ATOM 1454 N N . ALA A 1 196 ? 13.324 -2.177 -12.914 1.00 67.56 196 ALA A N 1
ATOM 1455 C CA . ALA A 1 196 ? 14.689 -2.258 -13.409 1.00 67.56 196 ALA A CA 1
ATOM 1456 C C . ALA A 1 196 ? 15.346 -0.875 -13.485 1.00 67.56 196 ALA A C 1
ATOM 1458 O O . ALA A 1 196 ? 16.517 -0.711 -13.138 1.00 67.56 196 ALA A O 1
ATOM 1459 N N . LEU A 1 197 ? 14.586 0.128 -13.924 1.00 67.62 197 LEU A N 1
ATOM 1460 C CA . LEU A 1 197 ? 15.056 1.499 -14.055 1.00 67.62 197 LEU A CA 1
ATOM 1461 C C . LEU A 1 197 ? 15.286 2.170 -12.704 1.00 67.62 197 LEU A C 1
ATOM 1463 O O . LEU A 1 197 ? 16.318 2.820 -12.514 1.00 67.62 197 LEU A O 1
ATOM 1467 N N . LEU A 1 198 ? 14.379 1.964 -11.752 1.00 64.44 198 LEU A N 1
ATOM 1468 C CA . LEU A 1 198 ? 14.550 2.425 -10.377 1.00 64.44 198 LEU A CA 1
ATOM 1469 C C . LEU A 1 198 ? 15.750 1.738 -9.711 1.00 64.44 198 LEU A C 1
ATOM 1471 O O . LEU A 1 198 ? 16.570 2.412 -9.092 1.00 64.44 198 LEU A O 1
ATOM 1475 N N . ALA A 1 199 ? 15.921 0.428 -9.900 1.00 66.00 199 ALA A N 1
ATOM 1476 C CA . ALA A 1 199 ? 17.070 -0.314 -9.385 1.00 66.00 199 ALA A CA 1
ATOM 1477 C C . ALA A 1 199 ? 18.401 0.182 -9.979 1.00 66.00 199 ALA A C 1
ATOM 1479 O O . ALA A 1 199 ? 19.379 0.360 -9.247 1.00 66.00 199 ALA A O 1
ATOM 1480 N N . ALA A 1 200 ? 18.440 0.455 -11.287 1.00 67.06 200 ALA A N 1
ATOM 1481 C CA . ALA A 1 200 ? 19.610 1.012 -11.963 1.00 67.06 200 ALA A CA 1
ATOM 1482 C C . ALA A 1 200 ? 19.966 2.410 -11.433 1.00 67.06 200 ALA A C 1
ATOM 1484 O O . ALA A 1 200 ? 21.133 2.687 -11.151 1.00 67.06 200 ALA A O 1
ATOM 1485 N N . ALA A 1 201 ? 18.965 3.275 -11.250 1.00 66.25 201 ALA A N 1
ATOM 1486 C CA . ALA A 1 201 ? 19.155 4.591 -10.647 1.00 66.25 201 ALA A CA 1
ATOM 1487 C C . ALA A 1 201 ? 19.685 4.480 -9.208 1.00 66.25 201 ALA A C 1
ATOM 1489 O O . ALA A 1 201 ? 20.637 5.175 -8.853 1.00 66.25 201 ALA A O 1
ATOM 1490 N N . CYS A 1 202 ? 19.152 3.549 -8.412 1.00 60.84 202 CYS A N 1
ATOM 1491 C CA . CYS A 1 202 ? 19.648 3.278 -7.064 1.00 60.84 202 CYS A CA 1
ATOM 1492 C C . CYS A 1 202 ? 21.117 2.836 -7.047 1.00 60.84 202 CYS A C 1
ATOM 1494 O O . CYS A 1 202 ? 21.881 3.271 -6.186 1.00 60.84 202 CYS A O 1
ATOM 1496 N N . LEU A 1 203 ? 21.540 2.006 -8.005 1.00 61.94 203 LEU A N 1
ATOM 1497 C CA . LEU A 1 203 ? 22.926 1.541 -8.116 1.00 61.94 203 LEU A CA 1
ATOM 1498 C C . LEU A 1 203 ? 23.909 2.689 -8.388 1.00 61.94 203 LEU A C 1
ATOM 1500 O O . LEU A 1 203 ? 24.977 2.733 -7.774 1.00 61.94 203 LEU A O 1
ATOM 1504 N N . ALA A 1 204 ? 23.524 3.633 -9.257 1.00 60.41 204 ALA A N 1
ATOM 1505 C CA . ALA A 1 204 ? 24.306 4.840 -9.554 1.00 60.41 204 ALA A CA 1
ATOM 1506 C C . ALA A 1 204 ? 24.660 5.602 -8.279 1.00 60.41 204 ALA A C 1
ATOM 1508 O O . ALA A 1 204 ? 25.770 6.105 -8.122 1.00 60.41 204 ALA A O 1
ATOM 1509 N N . ILE A 1 205 ? 23.689 5.671 -7.375 1.00 56.50 205 ILE A N 1
ATOM 1510 C CA . ILE A 1 205 ? 23.766 6.519 -6.202 1.00 56.50 205 ILE A CA 1
ATOM 1511 C C . ILE A 1 205 ? 24.431 5.773 -5.042 1.00 56.50 205 ILE A C 1
ATOM 1513 O O . ILE A 1 205 ? 25.304 6.330 -4.380 1.00 56.50 205 ILE A O 1
ATOM 1517 N N . ARG A 1 206 ? 24.138 4.475 -4.875 1.00 56.78 206 ARG A N 1
ATOM 1518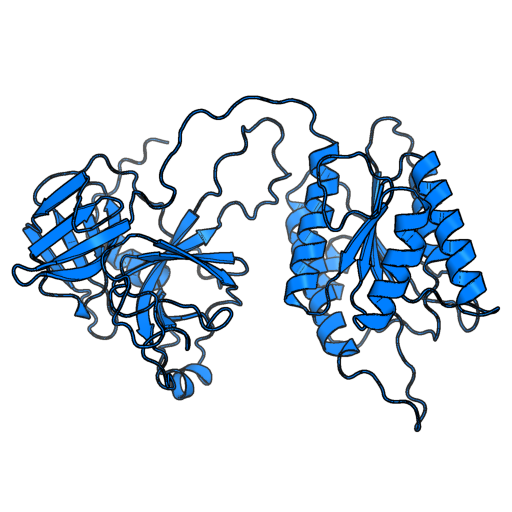 C CA . ARG A 1 206 ? 24.784 3.599 -3.883 1.00 56.78 206 ARG A CA 1
ATOM 1519 C C . ARG A 1 206 ? 26.298 3.556 -4.053 1.00 56.78 206 ARG A C 1
ATOM 1521 O O . ARG A 1 206 ? 27.021 3.586 -3.064 1.00 56.78 206 ARG A O 1
ATOM 1528 N N . ASN A 1 207 ? 26.787 3.510 -5.292 1.00 51.31 207 ASN A N 1
ATOM 1529 C CA . ASN A 1 207 ? 28.222 3.473 -5.538 1.00 51.31 207 ASN A CA 1
ATOM 1530 C C . ASN A 1 207 ? 28.931 4.744 -5.045 1.00 51.31 207 ASN A C 1
ATOM 1532 O O . ASN A 1 207 ? 30.091 4.649 -4.664 1.00 51.31 207 ASN A O 1
ATOM 1536 N N . SER A 1 208 ? 28.281 5.904 -4.972 1.00 47.28 208 SER A N 1
ATOM 1537 C CA . SER A 1 208 ? 28.895 7.137 -4.453 1.00 47.28 208 SER A CA 1
ATOM 1538 C C . SER A 1 208 ? 28.952 7.214 -2.919 1.00 47.28 208 SER A C 1
ATOM 1540 O O . SER A 1 208 ? 29.580 8.123 -2.384 1.00 47.28 208 SER A O 1
ATOM 1542 N N . CYS A 1 209 ? 28.359 6.255 -2.201 1.00 38.28 209 CYS A N 1
ATOM 1543 C CA . CYS A 1 209 ? 28.265 6.262 -0.742 1.00 38.28 209 CYS A CA 1
ATOM 1544 C C . CYS A 1 209 ? 29.074 5.099 -0.140 1.00 38.28 209 CYS A C 1
ATOM 1546 O O . CYS A 1 209 ? 28.642 3.948 -0.174 1.00 38.28 209 CYS A O 1
ATOM 1548 N N . ASN A 1 210 ? 30.252 5.384 0.418 1.00 35.22 210 ASN A N 1
ATOM 1549 C CA . ASN A 1 210 ? 31.070 4.408 1.141 1.00 35.22 210 ASN A CA 1
ATOM 1550 C C . ASN A 1 210 ? 30.985 4.706 2.649 1.00 35.22 210 ASN A C 1
ATOM 1552 O O . ASN A 1 210 ? 31.440 5.769 3.045 1.00 35.22 210 ASN A O 1
ATOM 1556 N N . GLU A 1 211 ? 30.366 3.817 3.441 1.00 37.47 211 GLU A N 1
ATOM 1557 C CA . GLU A 1 211 ? 30.717 3.417 4.828 1.00 37.47 211 GLU A CA 1
ATOM 1558 C C . GLU A 1 211 ? 29.535 2.757 5.577 1.00 37.47 211 GLU A C 1
ATOM 1560 O O . GLU A 1 211 ? 28.366 3.073 5.363 1.00 37.47 211 GLU A O 1
ATOM 1565 N N . ARG A 1 212 ? 29.856 1.766 6.425 1.00 35.44 212 ARG A N 1
ATOM 1566 C CA . ARG A 1 212 ? 28.924 0.873 7.139 1.00 35.44 212 ARG A CA 1
ATOM 1567 C C . ARG A 1 212 ? 28.702 1.347 8.580 1.00 35.44 212 ARG A C 1
ATOM 1569 O O . ARG A 1 212 ? 29.671 1.490 9.317 1.00 35.44 212 ARG A O 1
ATOM 1576 N N . ALA A 1 213 ? 27.446 1.415 9.020 1.00 33.88 213 ALA A N 1
ATOM 1577 C CA . ALA A 1 213 ? 27.074 1.378 10.438 1.00 33.88 213 ALA A CA 1
ATOM 1578 C C . ALA A 1 213 ? 26.023 0.269 10.678 1.00 33.88 213 ALA A C 1
ATOM 1580 O O . ALA A 1 213 ? 25.154 0.073 9.824 1.00 33.88 213 ALA A O 1
ATOM 1581 N N . PRO A 1 214 ? 26.084 -0.483 11.793 1.00 34.28 214 PRO A N 1
ATOM 1582 C CA . PRO A 1 214 ? 25.150 -1.571 12.074 1.00 34.28 214 PRO A CA 1
ATOM 1583 C C . PRO A 1 214 ? 23.820 -1.039 12.638 1.00 34.28 214 PRO A C 1
ATOM 1585 O O . PRO A 1 214 ? 23.807 -0.240 13.572 1.00 34.28 214 PRO A O 1
ATOM 1588 N N . PHE A 1 215 ? 22.688 -1.505 12.101 1.00 35.44 215 PHE A N 1
ATOM 1589 C CA . PHE A 1 215 ? 21.352 -1.254 12.654 1.00 35.44 215 PHE A CA 1
ATOM 1590 C C . PHE A 1 215 ? 21.013 -2.339 13.689 1.00 35.44 215 PHE A C 1
ATOM 1592 O O . PHE A 1 215 ? 20.954 -3.522 13.354 1.00 35.44 215 PHE A O 1
ATOM 1599 N N . GLN A 1 216 ? 20.816 -1.949 14.951 1.00 31.34 216 GLN A N 1
ATOM 1600 C CA . GLN A 1 216 ? 20.374 -2.825 16.040 1.00 31.34 216 GLN A CA 1
ATOM 1601 C C . GLN A 1 216 ? 18.918 -2.496 16.394 1.00 31.34 216 GLN A C 1
ATOM 1603 O O . GLN A 1 216 ? 18.646 -1.495 17.047 1.00 31.34 216 GLN A O 1
ATOM 1608 N N . GLY A 1 217 ? 17.982 -3.345 15.968 1.00 38.59 217 GLY A N 1
ATOM 1609 C CA . GLY A 1 217 ? 16.579 -3.265 16.374 1.00 38.59 217 GLY A CA 1
ATOM 1610 C C . GLY A 1 217 ? 15.658 -3.999 15.408 1.00 38.59 217 GLY A C 1
ATOM 1611 O O . GLY A 1 217 ? 15.267 -3.455 14.383 1.00 38.59 217 GLY A O 1
ATOM 1612 N N . SER A 1 218 ? 15.289 -5.237 15.735 1.00 41.66 218 SER A N 1
ATOM 1613 C CA . SER A 1 218 ? 14.206 -5.960 15.058 1.00 41.66 218 SER A CA 1
ATOM 1614 C C . SER A 1 218 ? 12.858 -5.340 15.456 1.00 41.66 218 SER A C 1
ATOM 1616 O O . SER A 1 218 ? 12.157 -5.867 16.318 1.00 41.66 218 SER A O 1
ATOM 1618 N N . LEU A 1 219 ? 12.513 -4.191 14.875 1.00 64.31 219 LEU A N 1
ATOM 1619 C CA . LEU A 1 219 ? 11.179 -3.606 14.989 1.00 64.31 219 LEU A CA 1
ATOM 1620 C C . LEU A 1 219 ? 10.263 -4.341 14.006 1.00 64.31 219 LEU A C 1
ATOM 1622 O O . LEU A 1 219 ? 10.491 -4.279 12.799 1.00 64.31 219 LEU A O 1
ATOM 1626 N N . ASP A 1 220 ? 9.252 -5.051 14.516 1.00 78.31 220 ASP A N 1
ATOM 1627 C CA . ASP A 1 220 ? 8.162 -5.576 13.688 1.00 78.31 220 ASP A CA 1
ATOM 1628 C C . ASP A 1 220 ? 7.606 -4.414 12.834 1.00 78.31 220 ASP A C 1
ATOM 1630 O O . ASP A 1 220 ? 7.075 -3.449 13.399 1.00 78.31 220 ASP A O 1
ATOM 1634 N N . PRO A 1 221 ? 7.745 -4.451 11.492 1.00 83.44 221 PRO A N 1
ATOM 1635 C CA . PRO A 1 221 ? 7.401 -3.324 10.623 1.00 83.44 221 PRO A CA 1
ATOM 1636 C C . PRO A 1 221 ? 5.902 -3.000 10.631 1.00 83.44 221 PRO A C 1
ATOM 1638 O O . PRO A 1 221 ? 5.508 -1.959 10.101 1.00 83.44 221 PRO A O 1
ATOM 1641 N N . ILE A 1 222 ? 5.087 -3.879 11.219 1.00 92.69 222 ILE A N 1
ATOM 1642 C CA . ILE A 1 222 ? 3.630 -3.795 11.342 1.00 92.69 222 ILE A CA 1
ATOM 1643 C C . ILE A 1 222 ? 3.177 -3.995 12.805 1.00 92.69 222 ILE A C 1
ATOM 1645 O O . ILE A 1 222 ? 2.117 -4.566 13.089 1.00 92.69 222 ILE A O 1
ATOM 1649 N N . ALA A 1 223 ? 3.988 -3.534 13.764 1.00 93.62 223 ALA A N 1
ATOM 1650 C CA . ALA A 1 223 ? 3.697 -3.614 15.201 1.00 93.62 223 ALA A CA 1
ATOM 1651 C C . ALA A 1 223 ? 2.412 -2.871 15.625 1.00 93.62 223 ALA A C 1
ATOM 1653 O O . ALA A 1 223 ? 1.820 -3.200 16.651 1.00 93.62 223 ALA A O 1
ATOM 1654 N N . ASP A 1 224 ? 1.990 -1.889 14.835 1.00 95.25 224 ASP A N 1
ATOM 1655 C CA . ASP A 1 224 ? 0.771 -1.078 14.949 1.00 95.25 224 ASP A CA 1
ATOM 1656 C C . ASP A 1 224 ? -0.496 -1.781 14.430 1.00 95.25 224 ASP A C 1
ATOM 1658 O O . ASP A 1 224 ? -1.606 -1.288 14.637 1.00 95.25 224 ASP A O 1
ATOM 1662 N N . VAL A 1 225 ? -0.345 -2.926 13.759 1.00 97.94 225 VAL A N 1
ATOM 1663 C CA . VAL A 1 225 ? -1.456 -3.739 13.248 1.00 97.94 225 VAL A CA 1
ATOM 1664 C C . VAL A 1 225 ? -1.993 -4.637 14.349 1.00 97.94 225 VAL A C 1
ATOM 1666 O O . VAL A 1 225 ? -1.228 -5.301 15.059 1.00 97.94 225 VAL A O 1
ATOM 1669 N N . ALA A 1 226 ? -3.314 -4.682 14.462 1.00 98.31 226 ALA A N 1
ATOM 1670 C CA . ALA A 1 226 ? -4.012 -5.357 15.539 1.00 98.31 226 ALA A CA 1
ATOM 1671 C C . ALA A 1 226 ? -5.065 -6.335 15.016 1.00 98.31 226 ALA A C 1
ATOM 1673 O O . ALA A 1 226 ? -5.676 -6.097 13.975 1.00 98.31 226 ALA A O 1
ATOM 1674 N N . ALA A 1 227 ? -5.308 -7.410 15.762 1.00 98.69 227 ALA A N 1
ATOM 1675 C CA . ALA A 1 227 ? -6.482 -8.246 15.559 1.00 98.69 227 ALA A CA 1
ATOM 1676 C C . ALA A 1 227 ? -7.668 -7.624 16.305 1.00 98.69 227 ALA A C 1
ATOM 1678 O O . ALA A 1 227 ? -7.541 -7.170 17.445 1.00 98.69 227 ALA A O 1
ATOM 1679 N N . VAL A 1 228 ? -8.828 -7.613 15.661 1.00 98.81 228 VAL A N 1
ATOM 1680 C CA . VAL A 1 228 ? -10.079 -7.060 16.182 1.00 98.81 228 VAL A CA 1
ATOM 1681 C C . VAL A 1 228 ? -11.055 -8.204 16.422 1.00 98.81 228 VAL A C 1
ATOM 1683 O O . VAL A 1 228 ? -11.224 -9.097 15.585 1.00 98.81 228 VAL A O 1
ATOM 1686 N N . GLY A 1 229 ? -11.681 -8.201 17.598 1.00 98.44 229 GLY A N 1
ATOM 1687 C CA . GLY A 1 229 ? -12.547 -9.291 18.020 1.00 98.44 229 GLY A CA 1
ATOM 1688 C C . GLY A 1 229 ? -13.638 -8.883 18.998 1.00 98.44 229 GLY A C 1
ATOM 1689 O O . GLY A 1 229 ? -13.685 -7.768 19.528 1.00 98.44 229 GLY A O 1
ATOM 1690 N N . SER A 1 230 ? -14.512 -9.841 19.271 1.00 98.06 230 SER A N 1
ATOM 1691 C CA . SER A 1 230 ? -15.577 -9.758 20.269 1.00 98.06 230 SER A CA 1
ATOM 1692 C C . SER A 1 230 ? -15.417 -10.874 21.312 1.00 98.06 230 SER A C 1
ATOM 1694 O O . SER A 1 230 ? -14.417 -11.600 21.316 1.00 98.06 230 SER A O 1
ATOM 1696 N N . SER A 1 231 ? -16.402 -11.055 22.194 1.00 95.06 231 SER A N 1
ATOM 1697 C CA . SER A 1 231 ? -16.455 -12.210 23.098 1.00 95.06 231 SER A CA 1
ATOM 1698 C C . SER A 1 231 ? -16.529 -13.557 22.367 1.00 95.06 231 SER A C 1
ATOM 1700 O O . SER A 1 231 ? -16.113 -14.559 22.943 1.00 95.06 231 SER A O 1
ATOM 1702 N N . SER A 1 232 ? -16.996 -13.596 21.112 1.00 96.44 232 SER A N 1
ATOM 1703 C CA . SER A 1 232 ? -17.116 -14.835 20.332 1.00 96.44 232 SER A CA 1
ATOM 1704 C C . SER A 1 232 ? -15.815 -15.272 19.659 1.00 96.44 232 SER A C 1
ATOM 1706 O O . SER A 1 232 ? -15.708 -16.420 19.241 1.00 96.44 232 SER A O 1
ATOM 1708 N N . GLY A 1 233 ? -14.827 -14.384 19.539 1.00 97.25 233 GLY A N 1
ATOM 1709 C CA . GLY A 1 233 ? -13.562 -14.696 18.876 1.00 97.25 233 GLY A CA 1
ATOM 1710 C C . GLY A 1 233 ? -12.902 -13.478 18.244 1.00 97.25 233 GLY A C 1
ATOM 1711 O O . GLY A 1 233 ? -13.340 -12.345 18.446 1.00 97.25 233 GLY A O 1
ATOM 1712 N N . TRP A 1 234 ? -11.829 -13.738 17.505 1.00 97.88 234 TRP A N 1
ATOM 1713 C CA . TRP A 1 234 ? -11.181 -12.780 16.613 1.00 97.88 234 TRP A CA 1
ATOM 1714 C C . TRP A 1 234 ? -11.761 -12.970 15.215 1.00 97.88 234 TRP A C 1
ATOM 1716 O O . TRP A 1 234 ? -11.976 -14.110 14.807 1.00 97.88 234 TRP A O 1
ATOM 1726 N N . HIS A 1 235 ? -12.017 -11.884 14.488 1.00 97.44 235 HIS A N 1
ATOM 1727 C CA . HIS A 1 235 ? -12.672 -11.975 13.175 1.00 97.44 235 HIS A CA 1
ATOM 1728 C C . HIS A 1 235 ? -12.264 -10.889 12.181 1.00 97.44 235 HIS A C 1
ATOM 1730 O O . HIS A 1 235 ? -12.604 -11.000 11.009 1.00 97.44 235 HIS A O 1
ATOM 1736 N N . CYS A 1 236 ? -11.545 -9.860 12.626 1.00 98.62 236 CYS A N 1
ATOM 1737 C CA . CYS A 1 236 ? -11.102 -8.750 11.792 1.00 98.62 236 CYS A CA 1
ATOM 1738 C C . CYS A 1 236 ? -9.689 -8.299 12.166 1.00 98.62 236 CYS A C 1
ATOM 1740 O O . CYS A 1 236 ? -9.081 -8.785 13.124 1.00 98.62 236 CYS A O 1
ATOM 1742 N N . SER A 1 237 ? -9.204 -7.309 11.428 1.00 98.75 237 SER A N 1
ATOM 1743 C CA . SER A 1 237 ? -7.961 -6.595 11.670 1.00 98.75 237 SER A CA 1
ATOM 1744 C C . SER A 1 237 ? -8.224 -5.099 11.899 1.00 98.75 237 SER A C 1
ATOM 1746 O O . SER A 1 237 ? -9.337 -4.591 11.739 1.00 98.75 237 SER A O 1
ATOM 1748 N N . GLY A 1 238 ? -7.194 -4.380 12.328 1.00 98.56 238 GLY A N 1
ATOM 1749 C CA . GLY A 1 238 ? -7.231 -2.942 12.566 1.00 98.56 238 GLY A CA 1
ATOM 1750 C C . GLY A 1 238 ? -5.830 -2.348 12.647 1.00 98.56 238 GLY A C 1
ATOM 1751 O O . GLY A 1 238 ? -4.831 -3.071 12.642 1.00 98.56 238 GLY A O 1
ATOM 1752 N N . VAL A 1 239 ? -5.753 -1.025 12.736 1.00 98.38 239 VAL A N 1
ATOM 1753 C CA . VAL A 1 239 ? -4.489 -0.282 12.826 1.00 98.38 239 VAL A CA 1
ATOM 1754 C C . VAL A 1 239 ? -4.560 0.811 13.880 1.00 98.38 239 VAL A C 1
ATOM 1756 O O . VAL A 1 239 ? -5.553 1.533 13.984 1.00 98.38 239 VAL A O 1
ATOM 1759 N N . LEU A 1 240 ? -3.499 0.944 14.670 1.00 97.62 240 LEU A N 1
ATOM 1760 C CA . LEU A 1 240 ? -3.377 1.987 15.678 1.00 97.62 240 LEU A CA 1
ATOM 1761 C C . LEU A 1 240 ? -3.132 3.360 15.025 1.00 97.62 240 LEU A C 1
ATOM 1763 O O . LEU A 1 240 ? -2.096 3.593 14.401 1.00 97.62 240 LEU A O 1
ATOM 1767 N N . VAL A 1 241 ? -4.077 4.286 15.208 1.00 96.06 241 VAL A N 1
ATOM 1768 C CA . VAL A 1 241 ? -4.017 5.668 14.683 1.00 96.06 241 VAL A CA 1
ATOM 1769 C C . VAL A 1 241 ? -3.784 6.717 15.774 1.00 96.06 241 VAL A C 1
ATOM 1771 O O . VAL A 1 241 ? -3.496 7.873 15.476 1.00 96.06 241 VAL A O 1
ATOM 1774 N N . SER A 1 242 ? -3.874 6.319 17.044 1.00 95.81 242 SER A N 1
ATOM 1775 C CA . SER A 1 242 ? -3.337 7.040 18.203 1.00 95.81 242 SER A CA 1
ATOM 1776 C C . SER A 1 242 ? -3.155 6.059 19.365 1.00 95.81 242 SER A C 1
ATOM 1778 O O . SER A 1 242 ? -3.655 4.944 19.284 1.00 95.81 242 SER A O 1
ATOM 1780 N N . SER A 1 243 ? -2.507 6.444 20.469 1.00 96.19 243 SER A N 1
ATOM 1781 C CA . SER A 1 243 ? -2.244 5.533 21.602 1.00 96.19 243 SER A CA 1
ATOM 1782 C C . SER A 1 243 ? -3.492 4.858 22.194 1.00 96.19 243 SER A C 1
ATOM 1784 O O . SER A 1 243 ? -3.357 3.842 22.866 1.00 96.19 243 SER A O 1
ATOM 1786 N N . GLN A 1 244 ? -4.697 5.383 21.947 1.00 97.75 244 GLN A N 1
ATOM 1787 C CA . GLN A 1 244 ? -5.972 4.822 22.420 1.00 97.75 244 GLN A CA 1
ATOM 1788 C C . GLN A 1 244 ? -6.995 4.568 21.311 1.00 97.75 244 GLN A C 1
ATOM 1790 O O . GLN A 1 244 ? -8.157 4.314 21.622 1.00 97.75 244 GLN A O 1
ATOM 1795 N N . HIS A 1 245 ? -6.606 4.653 20.039 1.00 98.38 245 HIS A N 1
ATOM 1796 C CA . HIS A 1 245 ? -7.561 4.571 18.937 1.00 98.38 245 HIS A CA 1
ATOM 1797 C C . HIS A 1 245 ? -7.093 3.608 17.857 1.00 98.38 245 HIS A C 1
ATOM 1799 O O . HIS A 1 245 ? -6.007 3.764 17.295 1.00 98.38 245 HIS A O 1
ATOM 1805 N N . VAL A 1 246 ? -7.949 2.639 17.545 1.00 98.56 246 VAL A N 1
ATOM 1806 C CA . VAL A 1 246 ? -7.735 1.662 16.475 1.00 98.56 246 VAL A CA 1
ATOM 1807 C C . VAL A 1 246 ? -8.778 1.890 15.395 1.00 98.56 246 VAL A C 1
ATOM 1809 O O . VAL A 1 246 ? -9.976 1.847 15.669 1.00 98.56 246 VAL A O 1
ATOM 1812 N N . LEU A 1 247 ? -8.322 2.145 14.174 1.00 98.69 247 LEU A N 1
ATOM 1813 C CA . LEU A 1 247 ? -9.175 2.210 12.996 1.00 98.69 247 LEU A CA 1
ATOM 1814 C C . LEU A 1 247 ? -9.406 0.790 12.466 1.00 98.69 247 LEU A C 1
ATOM 1816 O O . LEU A 1 247 ? -8.470 -0.006 12.383 1.00 98.69 247 LEU A O 1
ATOM 1820 N N . THR A 1 248 ? -10.651 0.475 12.128 1.00 98.81 248 THR A N 1
ATOM 1821 C CA . THR A 1 248 ? -11.076 -0.804 11.547 1.00 98.81 248 THR A CA 1
ATOM 1822 C C . THR A 1 248 ? -12.268 -0.574 10.611 1.00 98.81 248 THR A C 1
ATOM 1824 O O . THR A 1 248 ? -12.713 0.563 10.435 1.00 98.81 248 THR A O 1
ATOM 1827 N N . ALA A 1 249 ? -12.795 -1.636 10.008 1.00 98.75 249 ALA A N 1
ATOM 1828 C CA . ALA A 1 249 ? -13.973 -1.564 9.157 1.00 98.75 249 ALA A CA 1
ATOM 1829 C C . ALA A 1 249 ? -15.263 -1.526 9.989 1.00 98.75 249 ALA A C 1
ATOM 1831 O O . ALA A 1 249 ? -15.346 -2.100 11.080 1.00 98.75 249 ALA A O 1
ATOM 1832 N N . ARG A 1 250 ? -16.305 -0.869 9.476 1.00 98.69 250 ARG A N 1
ATOM 1833 C CA . ARG A 1 250 ? -17.602 -0.752 10.165 1.00 98.69 250 ARG A CA 1
ATOM 1834 C C . ARG A 1 250 ? -18.279 -2.109 10.309 1.00 98.69 250 ARG A C 1
ATOM 1836 O O . ARG A 1 250 ? -18.848 -2.392 11.364 1.00 98.69 250 ARG A O 1
ATOM 1843 N N . HIS A 1 251 ? -18.205 -2.954 9.285 1.00 98.38 251 HIS A N 1
ATOM 1844 C CA . HIS A 1 251 ? -18.815 -4.287 9.316 1.00 98.38 251 HIS A CA 1
ATOM 1845 C C . HIS A 1 251 ? -18.140 -5.255 10.307 1.00 98.38 251 HIS A C 1
ATOM 1847 O O . HIS A 1 251 ? -18.686 -6.321 10.580 1.00 98.38 251 HIS A O 1
ATOM 1853 N N . CYS A 1 252 ? -16.987 -4.893 10.881 1.00 98.56 252 CYS A N 1
ATOM 1854 C CA . CYS A 1 252 ? -16.342 -5.658 11.950 1.00 98.56 252 CYS A CA 1
ATOM 1855 C C . CYS A 1 252 ? -17.009 -5.465 13.319 1.00 98.56 252 CYS A C 1
ATOM 1857 O O . CYS A 1 252 ? -16.658 -6.157 14.278 1.00 98.56 252 CYS A O 1
ATOM 1859 N N . LEU A 1 253 ? -17.941 -4.519 13.449 1.00 98.44 253 LEU A N 1
ATOM 1860 C CA . LEU A 1 253 ? -18.670 -4.297 14.691 1.00 98.44 253 LEU A CA 1
ATOM 1861 C C . LEU A 1 253 ? -19.756 -5.373 14.908 1.00 98.44 253 LEU A C 1
ATOM 1863 O O . LEU A 1 253 ? -20.378 -5.816 13.944 1.00 98.44 253 LEU A O 1
ATOM 1867 N N . PRO A 1 254 ? -20.043 -5.756 16.169 1.00 98.25 254 PRO A N 1
ATOM 1868 C CA . PRO A 1 254 ? -19.472 -5.220 17.406 1.00 98.25 254 PRO A CA 1
ATOM 1869 C C . PRO A 1 254 ? -18.060 -5.751 17.706 1.00 98.25 254 PRO A C 1
ATOM 1871 O O . PRO A 1 254 ? -17.801 -6.952 17.649 1.00 98.25 254 PRO A O 1
ATOM 1874 N N . ALA A 1 255 ? -17.167 -4.851 18.124 1.00 98.31 255 ALA A N 1
ATOM 1875 C CA . ALA A 1 255 ? -15.834 -5.183 18.617 1.00 98.31 255 ALA A CA 1
ATOM 1876 C C . ALA A 1 255 ? -15.728 -4.835 20.107 1.00 98.31 255 ALA A C 1
ATOM 1878 O O . ALA A 1 255 ? -16.085 -3.733 20.525 1.00 98.31 255 ALA A O 1
ATOM 1879 N N . THR A 1 256 ? -15.237 -5.772 20.917 1.00 98.69 256 THR A N 1
ATOM 1880 C CA . THR A 1 256 ? -15.108 -5.595 22.378 1.00 98.69 256 THR A CA 1
ATOM 1881 C C . THR A 1 256 ? -13.665 -5.690 22.860 1.00 98.69 256 THR A C 1
ATOM 1883 O O . THR A 1 256 ? -13.385 -5.388 24.022 1.00 98.69 256 THR A O 1
ATOM 1886 N N . ARG A 1 257 ? -12.740 -6.124 21.998 1.00 98.62 257 ARG A N 1
ATOM 1887 C CA . ARG A 1 257 ? -11.319 -6.271 22.319 1.00 98.62 257 ARG A CA 1
ATOM 1888 C C . ARG A 1 257 ? -10.437 -6.131 21.083 1.00 98.62 257 ARG A C 1
ATOM 1890 O O . ARG A 1 257 ? -10.859 -6.439 19.968 1.00 98.62 257 ARG A O 1
ATOM 1897 N N . VAL A 1 258 ? -9.207 -5.702 21.323 1.00 98.69 258 VAL A N 1
ATOM 1898 C CA . VAL A 1 258 ? -8.136 -5.587 20.334 1.00 98.69 258 VAL A CA 1
ATOM 1899 C C . VAL A 1 258 ? -6.897 -6.304 20.862 1.00 98.69 258 VAL A C 1
ATOM 1901 O O . VAL A 1 258 ? -6.642 -6.280 22.066 1.00 98.69 258 VAL A O 1
ATOM 1904 N N . LEU A 1 259 ? -6.143 -6.944 19.973 1.00 97.94 259 LEU A N 1
ATOM 1905 C CA . LEU A 1 259 ? -4.917 -7.671 20.290 1.00 97.94 259 LEU A CA 1
ATOM 1906 C C . LEU A 1 259 ? -3.745 -7.172 19.450 1.00 97.94 259 LEU A C 1
ATOM 1908 O O . LEU A 1 259 ? -3.855 -7.071 18.229 1.00 97.94 259 LEU A O 1
ATOM 1912 N N . PHE A 1 260 ? -2.607 -6.944 20.104 1.00 97.62 260 PHE A N 1
ATOM 1913 C CA . PHE A 1 260 ? -1.311 -6.730 19.463 1.00 97.62 260 PHE A CA 1
ATOM 1914 C C . PHE A 1 260 ? -0.397 -7.934 19.714 1.00 97.62 260 PHE A C 1
ATOM 1916 O O . PHE A 1 260 ? -0.408 -8.533 20.789 1.00 97.62 260 PHE A O 1
ATOM 1923 N N . GLY A 1 261 ? 0.403 -8.282 18.711 1.00 95.12 261 GLY A N 1
ATOM 1924 C CA . GLY A 1 261 ? 1.296 -9.442 18.722 1.00 95.12 261 GLY A CA 1
ATOM 1925 C C . GLY A 1 261 ? 1.353 -10.098 17.349 1.00 95.12 261 GLY A C 1
ATOM 1926 O O . GLY A 1 261 ? 0.693 -9.643 16.416 1.00 95.12 261 GLY A O 1
ATOM 1927 N N . LEU A 1 262 ? 2.156 -11.149 17.210 1.00 95.19 262 LEU A N 1
ATOM 1928 C CA . LEU A 1 262 ? 2.301 -11.877 15.942 1.00 95.19 262 LEU A CA 1
ATOM 1929 C C . LEU A 1 262 ? 1.231 -12.957 15.738 1.00 95.19 262 LEU A C 1
ATOM 1931 O O . LEU A 1 262 ? 1.016 -13.386 14.607 1.00 95.19 262 LEU A O 1
ATOM 1935 N N . ASP A 1 263 ? 0.579 -13.405 16.809 1.00 96.06 263 ASP A N 1
ATOM 1936 C CA . ASP A 1 263 ? -0.373 -14.512 16.787 1.00 96.06 263 ASP A CA 1
ATOM 1937 C C . ASP A 1 263 ? -1.485 -14.273 17.816 1.00 96.06 263 ASP A C 1
ATOM 1939 O O . ASP A 1 263 ? -1.213 -13.906 18.961 1.00 96.06 263 ASP A O 1
ATOM 1943 N N . VAL A 1 264 ? -2.742 -14.484 17.427 1.00 96.69 264 VAL A N 1
ATOM 1944 C CA . VAL A 1 264 ? -3.899 -14.331 18.319 1.00 96.69 264 VAL A CA 1
ATOM 1945 C C . VAL A 1 264 ? -3.939 -15.359 19.454 1.00 96.69 264 VAL A C 1
ATOM 1947 O O . VAL A 1 264 ? -4.627 -15.135 20.454 1.00 96.69 264 VAL A O 1
ATOM 1950 N N . VAL A 1 265 ? -3.225 -16.479 19.311 1.00 96.69 265 VAL A N 1
ATOM 1951 C CA . VAL A 1 265 ? -3.075 -17.522 20.338 1.00 96.69 265 VAL A CA 1
ATOM 1952 C C . VAL A 1 265 ? -2.008 -17.138 21.367 1.00 96.69 265 VAL A C 1
ATOM 1954 O O . VAL A 1 265 ? -2.099 -17.540 22.525 1.00 96.69 265 VAL A O 1
ATOM 1957 N N . SER A 1 266 ? -1.025 -16.328 20.967 1.00 95.38 266 SER A N 1
ATOM 1958 C CA . SER A 1 266 ? 0.063 -15.842 21.822 1.00 95.38 266 SER A CA 1
ATOM 1959 C C . SER A 1 266 ? 0.179 -14.313 21.730 1.00 95.38 266 SER A C 1
ATOM 1961 O O . SER A 1 266 ? 1.172 -13.808 21.196 1.00 95.38 266 SER A O 1
ATOM 1963 N N . PRO A 1 267 ? -0.831 -13.570 22.225 1.00 94.88 267 PRO A N 1
ATOM 1964 C CA . PRO A 1 267 ? -0.808 -12.111 22.252 1.00 94.88 267 PRO A CA 1
ATOM 1965 C C . PRO A 1 267 ? 0.381 -11.575 23.040 1.00 94.88 267 PRO A C 1
ATOM 1967 O O . PRO A 1 267 ? 0.701 -12.080 24.115 1.00 94.88 267 PRO A O 1
ATOM 1970 N N . ASP A 1 268 ? 0.923 -10.453 22.586 1.00 95.56 268 ASP A N 1
ATOM 1971 C CA . ASP A 1 268 ? 1.773 -9.628 23.438 1.00 95.56 268 ASP A CA 1
ATOM 1972 C C . ASP A 1 268 ? 0.917 -8.753 24.376 1.00 95.56 268 ASP A C 1
ATOM 1974 O O . ASP A 1 268 ? 1.303 -8.466 25.506 1.00 95.56 268 ASP A O 1
ATOM 1978 N N . GLU A 1 269 ? -0.225 -8.260 23.878 1.00 97.19 269 GLU A N 1
ATOM 1979 C CA . GLU A 1 269 ? -1.102 -7.310 24.569 1.00 97.19 269 GLU A CA 1
ATOM 1980 C C . GLU A 1 269 ? -2.555 -7.486 24.100 1.00 97.19 269 GLU A C 1
ATOM 1982 O O . GLU A 1 269 ? -2.816 -7.597 22.901 1.00 97.19 269 GLU A O 1
ATOM 1987 N N . ILE A 1 270 ? -3.510 -7.481 25.036 1.00 98.19 270 ILE A N 1
ATOM 1988 C CA . ILE A 1 270 ? -4.951 -7.451 24.746 1.00 98.19 270 ILE A CA 1
ATOM 1989 C C . ILE A 1 270 ? -5.573 -6.284 25.501 1.00 98.19 270 ILE A C 1
ATOM 1991 O O . ILE A 1 270 ? -5.510 -6.240 26.728 1.00 98.19 270 ILE A O 1
ATOM 1995 N N . LEU A 1 271 ? -6.252 -5.400 24.775 1.00 98.44 271 LEU A N 1
ATOM 1996 C CA . LEU A 1 271 ? -6.935 -4.232 25.323 1.00 98.44 271 LEU A CA 1
ATOM 1997 C C . LEU A 1 271 ? -8.441 -4.327 25.081 1.00 98.44 271 LEU A C 1
ATOM 1999 O O . LEU A 1 271 ? -8.897 -4.796 24.033 1.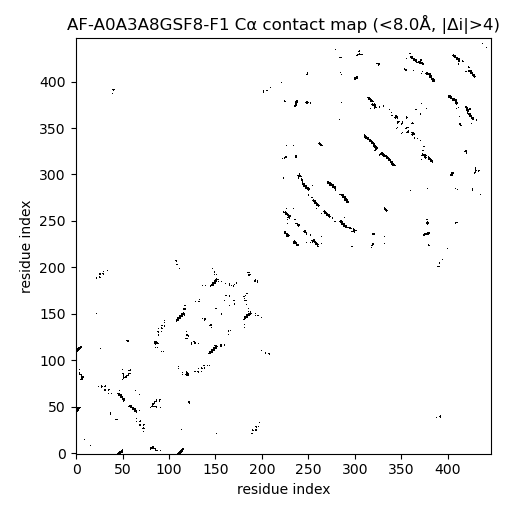00 98.44 271 LEU A O 1
ATOM 2003 N N . LYS A 1 272 ? -9.240 -3.875 26.052 1.00 98.69 272 LYS A N 1
ATOM 2004 C CA . LYS A 1 272 ? -10.699 -3.807 25.901 1.00 98.69 272 LYS A CA 1
ATOM 2005 C C . LYS A 1 272 ? -11.081 -2.592 25.061 1.00 98.69 272 LYS A C 1
ATOM 2007 O O . LYS A 1 272 ? -10.485 -1.523 25.181 1.00 98.69 272 LYS A O 1
ATOM 2012 N N . VAL A 1 273 ? -12.129 -2.740 24.257 1.00 98.69 273 VAL A N 1
ATOM 2013 C CA . VAL A 1 273 ? -12.761 -1.610 23.568 1.00 98.69 273 VAL A CA 1
ATOM 2014 C C . VAL A 1 273 ? -13.755 -0.966 24.531 1.00 98.69 273 VAL A C 1
ATOM 2016 O O . VAL A 1 273 ? -14.706 -1.608 24.974 1.00 98.69 273 VAL A O 1
ATOM 2019 N N . LYS A 1 274 ? -13.525 0.304 24.868 1.00 98.62 274 LYS A N 1
ATOM 2020 C CA . LYS A 1 274 ? -14.420 1.127 25.692 1.00 98.62 274 LYS A CA 1
ATOM 2021 C C . LYS A 1 274 ? -15.620 1.621 24.888 1.00 98.62 274 LYS A C 1
ATOM 2023 O O . LYS A 1 274 ? -16.730 1.661 25.408 1.00 98.62 274 LYS A O 1
ATOM 2028 N N . GLN A 1 275 ? -15.387 2.023 23.641 1.00 98.62 275 GLN A N 1
ATOM 2029 C CA . GLN A 1 275 ? -16.407 2.582 22.758 1.00 98.62 275 GLN A CA 1
ATOM 2030 C C . GLN A 1 275 ? -16.075 2.253 21.302 1.00 98.62 275 GLN A C 1
ATOM 2032 O O . GLN A 1 275 ? -14.913 2.282 20.910 1.00 98.62 275 GLN A O 1
ATOM 2037 N N . SER A 1 276 ? -17.099 1.964 20.503 1.00 98.62 276 SER A N 1
ATOM 2038 C CA . SER A 1 276 ? -16.994 1.873 19.044 1.00 98.62 276 SER A CA 1
ATOM 2039 C C . SER A 1 276 ? -17.739 3.049 18.423 1.00 98.62 276 SER A C 1
ATOM 2041 O O . SER A 1 276 ? -18.898 3.286 18.763 1.00 98.62 276 SER A O 1
ATOM 2043 N N . ILE A 1 277 ? -17.081 3.784 17.533 1.00 98.69 277 ILE A N 1
ATOM 2044 C CA . ILE A 1 277 ? -17.635 4.947 16.840 1.00 98.69 277 ILE A CA 1
ATOM 2045 C C . ILE A 1 277 ? -17.647 4.617 15.342 1.00 98.69 277 ILE A C 1
ATOM 2047 O O . ILE A 1 277 ? -16.604 4.731 14.698 1.00 98.69 277 ILE A O 1
ATOM 2051 N N . PRO A 1 278 ? -18.769 4.145 14.770 1.00 98.69 278 PRO A N 1
ATOM 2052 C CA . PRO A 1 278 ? -18.862 3.960 13.325 1.00 98.69 278 PRO A CA 1
ATOM 2053 C C . PRO A 1 278 ? -18.832 5.318 12.615 1.00 98.69 278 PRO A C 1
ATOM 2055 O O . PRO A 1 278 ? -19.292 6.323 13.167 1.00 98.69 278 PRO A O 1
ATOM 2058 N N . HIS A 1 279 ? -18.324 5.348 11.384 1.00 98.56 279 HIS A N 1
ATOM 2059 C CA . HIS A 1 279 ? -18.412 6.535 10.540 1.00 98.56 279 HIS A CA 1
ATOM 2060 C C . HIS A 1 279 ? -19.891 6.950 10.361 1.00 98.56 279 HIS A C 1
ATOM 2062 O O . HIS A 1 279 ? -20.749 6.072 10.195 1.00 98.56 279 HIS A O 1
ATOM 2068 N N . PRO A 1 280 ? -20.229 8.257 10.423 1.00 98.25 280 PRO A N 1
ATOM 2069 C CA . PRO A 1 280 ? -21.616 8.721 10.344 1.00 98.25 280 PRO A CA 1
ATOM 2070 C C . PRO A 1 280 ? -22.287 8.386 9.007 1.00 98.25 280 PRO A C 1
ATOM 2072 O O . PRO A 1 280 ? -23.454 8.001 8.996 1.00 98.25 280 PRO A O 1
ATOM 2075 N N . ASP A 1 281 ? -21.551 8.478 7.896 1.00 98.06 281 ASP A N 1
ATOM 2076 C CA . ASP A 1 281 ? -22.016 7.989 6.594 1.00 98.06 281 ASP A CA 1
ATOM 2077 C C . ASP A 1 281 ? -21.985 6.447 6.564 1.00 98.06 281 ASP A C 1
ATOM 2079 O O . ASP A 1 281 ? -20.903 5.873 6.717 1.00 98.06 281 ASP A O 1
ATOM 2083 N N . PRO A 1 282 ? -23.130 5.760 6.380 1.00 96.62 282 PRO A N 1
ATOM 2084 C CA . PRO A 1 282 ? -23.189 4.304 6.288 1.00 96.62 282 PRO A CA 1
ATOM 2085 C C . PRO A 1 282 ? -22.532 3.706 5.047 1.00 96.62 282 PRO A C 1
ATOM 2087 O O . PRO A 1 282 ? -22.279 2.503 5.053 1.00 96.62 282 PRO A O 1
ATOM 2090 N N . GLN A 1 283 ? -22.255 4.503 4.016 1.00 97.12 283 GLN A N 1
ATOM 2091 C CA . GLN A 1 283 ? -21.548 4.032 2.826 1.00 97.12 283 GLN A CA 1
ATOM 2092 C C . GLN A 1 283 ? -20.040 3.889 3.068 1.00 97.12 283 GLN A C 1
ATOM 2094 O O . GLN A 1 283 ? -19.377 3.101 2.401 1.00 97.12 283 GLN A O 1
ATOM 2099 N N . GLN A 1 284 ? -19.511 4.599 4.065 1.00 97.94 284 GLN A N 1
ATOM 2100 C CA . GLN A 1 284 ? -18.117 4.516 4.480 1.00 97.94 284 GLN A CA 1
ATOM 2101 C C . GLN A 1 284 ? -17.945 3.364 5.475 1.00 97.94 284 GLN A C 1
ATOM 2103 O O . GLN A 1 284 ? -18.372 3.435 6.634 1.00 97.94 284 GLN A O 1
ATOM 2108 N N . ASP A 1 285 ? -17.290 2.292 5.036 1.00 98.50 285 ASP A N 1
ATOM 2109 C CA . ASP A 1 285 ? -17.035 1.099 5.846 1.00 98.50 285 ASP A CA 1
ATOM 2110 C C . ASP A 1 285 ? -15.859 1.298 6.819 1.00 98.50 285 ASP A C 1
ATOM 2112 O O . ASP A 1 285 ? -14.849 0.601 6.771 1.00 98.50 285 ASP A O 1
ATOM 2116 N N . ALA A 1 286 ? -15.992 2.269 7.722 1.00 98.69 286 ALA A N 1
ATOM 2117 C CA . ALA A 1 286 ? -14.985 2.615 8.719 1.00 98.69 286 ALA A CA 1
ATOM 2118 C C . ALA A 1 286 ? -15.586 2.744 10.126 1.00 98.69 286 ALA A C 1
ATOM 2120 O O . ALA A 1 286 ? -16.706 3.227 10.320 1.00 98.69 286 ALA A O 1
ATOM 2121 N N . ALA A 1 287 ? -14.816 2.336 11.130 1.00 98.81 287 ALA A N 1
ATOM 2122 C CA . ALA A 1 287 ? -15.129 2.519 12.540 1.00 98.81 287 ALA A CA 1
ATOM 2123 C C . ALA A 1 287 ? -13.862 2.783 13.359 1.00 98.81 287 ALA A C 1
ATOM 2125 O O . ALA A 1 287 ? -12.804 2.204 13.112 1.00 98.81 287 ALA A O 1
ATOM 2126 N N . LEU A 1 288 ? -13.990 3.640 14.369 1.00 98.69 288 LEU A N 1
ATOM 2127 C CA . LEU A 1 288 ? -12.933 3.944 15.321 1.00 98.69 288 LEU A CA 1
ATOM 2128 C C . LEU A 1 288 ? -13.233 3.255 16.653 1.00 98.69 288 LEU A C 1
ATOM 2130 O O . LEU A 1 288 ? -14.291 3.460 17.252 1.00 98.69 288 LEU A O 1
ATOM 2134 N N . LEU A 1 289 ? -12.298 2.440 17.126 1.00 98.81 289 LEU A N 1
ATOM 2135 C CA . LEU A 1 289 ? -12.368 1.781 18.424 1.00 98.81 289 LEU A CA 1
ATOM 2136 C C . LEU A 1 289 ? -11.569 2.596 19.439 1.00 98.81 289 LEU A C 1
ATOM 2138 O O . LEU A 1 289 ? -10.364 2.777 19.274 1.00 98.81 289 LEU A O 1
ATOM 2142 N N . VAL A 1 290 ? -12.230 3.050 20.501 1.00 98.62 290 VAL A N 1
ATOM 2143 C CA . VAL A 1 290 ? -11.589 3.697 21.649 1.00 98.62 290 VAL A CA 1
ATOM 2144 C C . VAL A 1 290 ? -11.194 2.616 22.647 1.00 98.62 290 VAL A C 1
ATOM 2146 O O . VAL A 1 290 ? -12.052 1.894 23.163 1.00 98.62 290 VAL A O 1
ATOM 2149 N N . LEU A 1 291 ? -9.902 2.499 22.929 1.00 98.69 291 LEU A N 1
ATOM 2150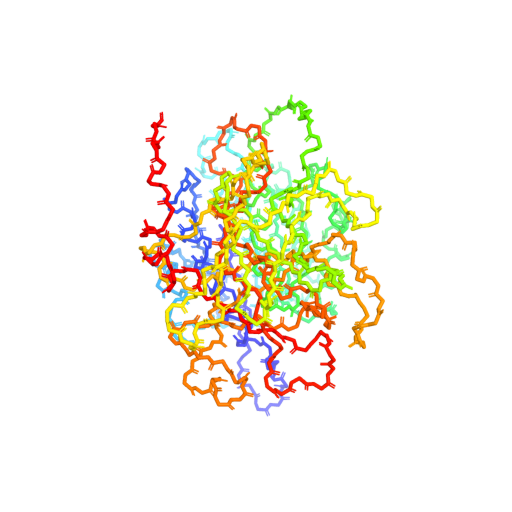 C CA . LEU A 1 291 ? -9.351 1.528 23.872 1.00 98.69 291 LEU A CA 1
ATOM 2151 C C . LEU A 1 291 ? -9.573 1.990 25.320 1.00 98.69 291 LEU A C 1
ATOM 2153 O O . LEU A 1 291 ? -9.586 3.186 25.616 1.00 98.69 291 LEU A O 1
ATOM 2157 N N . SER A 1 292 ? -9.744 1.045 26.247 1.00 98.38 292 SER A N 1
ATOM 2158 C CA . SER A 1 292 ? -9.928 1.353 27.674 1.00 98.38 292 SER A CA 1
ATOM 2159 C C . SER A 1 292 ? -8.712 2.020 28.319 1.00 98.38 292 SER A C 1
ATOM 2161 O O . SER A 1 292 ? -8.868 2.741 29.300 1.00 98.38 292 SER A O 1
ATOM 2163 N N . GLU A 1 293 ? -7.524 1.803 27.759 1.00 97.94 293 GLU A N 1
ATOM 2164 C CA . GLU A 1 293 ? -6.239 2.312 28.238 1.00 97.94 293 GLU A CA 1
ATOM 2165 C C . GLU A 1 293 ? -5.279 2.546 27.054 1.00 97.94 293 GLU A C 1
ATOM 2167 O O . GLU A 1 293 ? -5.495 1.971 25.983 1.00 97.94 293 GLU A O 1
ATOM 2172 N N . PRO A 1 294 ? -4.273 3.432 27.192 1.00 97.44 294 PRO A N 1
ATOM 2173 C CA . PRO 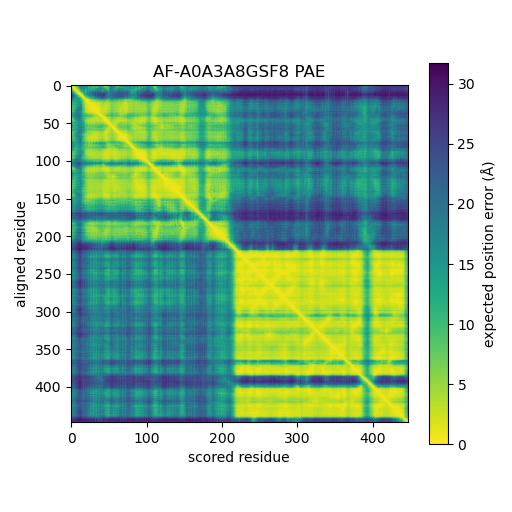A 1 294 ? -3.291 3.690 26.142 1.00 97.44 294 PRO A CA 1
ATOM 2174 C C . PRO A 1 294 ? -2.281 2.552 25.982 1.00 97.44 294 PRO A C 1
ATOM 2176 O O . PRO A 1 294 ? -1.751 2.048 26.969 1.00 97.44 294 PRO A O 1
ATOM 2179 N N . THR A 1 295 ? -1.934 2.227 24.736 1.00 95.12 295 THR A N 1
ATOM 2180 C CA . THR A 1 295 ? -0.811 1.343 24.396 1.00 95.12 295 THR A CA 1
ATOM 2181 C C . THR A 1 295 ? 0.466 2.140 24.099 1.00 95.12 295 THR A C 1
ATOM 2183 O O . THR A 1 295 ? 0.426 3.313 23.716 1.00 95.12 295 THR A O 1
ATOM 2186 N N . LYS A 1 296 ? 1.621 1.486 24.260 1.00 94.56 296 LYS A N 1
ATOM 2187 C CA . LYS A 1 296 ? 2.957 2.011 23.912 1.00 94.56 296 LYS A CA 1
ATOM 2188 C C . LYS A 1 296 ? 3.411 1.617 22.503 1.00 94.56 296 LYS A C 1
ATOM 2190 O O . LYS A 1 296 ? 4.557 1.875 22.136 1.00 94.56 296 LYS A O 1
ATOM 2195 N N . ARG A 1 297 ? 2.553 0.941 21.736 1.00 92.38 297 ARG A N 1
ATOM 2196 C CA . ARG A 1 297 ? 2.844 0.538 20.356 1.00 92.38 297 ARG A CA 1
ATOM 2197 C C . ARG A 1 297 ? 3.109 1.765 19.475 1.00 92.38 297 ARG A C 1
ATOM 2199 O O . ARG A 1 297 ? 2.562 2.838 19.741 1.00 92.38 297 ARG A O 1
ATOM 2206 N N . PRO A 1 298 ? 3.944 1.623 18.431 1.00 89.81 298 PRO A N 1
ATOM 2207 C CA . PRO A 1 298 ? 4.167 2.707 17.485 1.00 89.81 298 PRO A CA 1
ATOM 2208 C C . PRO A 1 298 ? 2.845 3.101 16.821 1.00 89.81 298 PRO A C 1
ATOM 2210 O O . PRO A 1 298 ? 2.013 2.249 16.523 1.00 89.81 298 PRO A O 1
ATOM 2213 N N . ILE A 1 299 ? 2.662 4.399 16.596 1.00 90.06 299 ILE A N 1
ATOM 2214 C CA . ILE A 1 299 ? 1.492 4.947 15.906 1.00 90.06 299 ILE A CA 1
ATOM 2215 C C . ILE A 1 299 ? 1.885 5.195 14.454 1.00 90.06 299 ILE A C 1
ATOM 2217 O O . ILE A 1 299 ? 2.949 5.757 14.182 1.00 90.06 299 ILE A O 1
ATOM 2221 N N . ARG A 1 300 ? 1.032 4.789 13.512 1.00 87.38 300 ARG A N 1
ATOM 2222 C CA . ARG A 1 300 ? 1.289 5.021 12.092 1.00 87.38 300 ARG A CA 1
ATOM 2223 C C . ARG A 1 300 ? 0.950 6.450 11.699 1.00 87.38 300 ARG A C 1
ATOM 2225 O O . ARG A 1 300 ? -0.124 6.953 12.026 1.00 87.38 300 ARG A O 1
ATOM 2232 N N . GLN A 1 301 ? 1.817 7.068 10.902 1.00 88.81 301 GLN A N 1
ATOM 2233 C CA . GLN A 1 301 ? 1.461 8.299 10.207 1.00 88.81 301 GLN A CA 1
ATOM 2234 C C . GLN A 1 301 ? 0.297 8.037 9.242 1.00 88.81 301 GLN A C 1
ATOM 2236 O O . GLN A 1 301 ? 0.276 7.034 8.532 1.00 88.81 301 GLN A O 1
ATOM 2241 N N . ARG A 1 302 ? -0.670 8.949 9.193 1.00 91.62 302 ARG A N 1
ATOM 2242 C CA . ARG A 1 302 ? -1.794 8.897 8.255 1.00 91.62 302 ARG A CA 1
ATOM 2243 C C . ARG A 1 302 ? -1.486 9.724 7.011 1.00 91.62 302 ARG A C 1
ATOM 2245 O O . ARG A 1 302 ? -0.825 10.757 7.108 1.00 91.62 302 ARG A O 1
ATOM 2252 N N . ARG A 1 303 ? -1.988 9.293 5.855 1.00 88.81 303 ARG A N 1
ATOM 2253 C CA . ARG A 1 303 ? -2.107 10.156 4.676 1.00 88.81 303 ARG A CA 1
ATOM 2254 C C . ARG A 1 303 ? -2.961 11.382 5.012 1.00 88.81 303 ARG A C 1
ATOM 2256 O O . ARG A 1 303 ? -3.989 11.247 5.677 1.00 88.81 303 ARG A O 1
ATOM 2263 N N . SER A 1 304 ? -2.512 12.568 4.604 1.00 79.12 304 SER A N 1
ATOM 2264 C CA . SER A 1 304 ? -3.206 13.820 4.925 1.00 79.12 304 SER A CA 1
ATOM 2265 C C . SER A 1 304 ? -4.323 14.141 3.926 1.00 79.12 304 SER A C 1
ATOM 2267 O O . SER A 1 304 ? -4.297 13.690 2.783 1.00 79.12 304 SER A O 1
ATOM 2269 N N . LEU A 1 305 ? -5.270 14.999 4.332 1.00 78.75 305 LEU A N 1
ATOM 2270 C CA . LEU A 1 305 ? -6.347 15.520 3.470 1.00 78.75 305 LEU A CA 1
ATOM 2271 C C . LEU A 1 305 ? -5.844 16.229 2.202 1.00 78.75 305 LEU A C 1
ATOM 2273 O O . LEU A 1 305 ? -6.582 16.361 1.233 1.00 78.75 305 LEU A O 1
ATOM 2277 N N . LYS A 1 306 ? -4.604 16.734 2.213 1.00 75.88 306 LYS A N 1
ATOM 2278 C CA . LYS A 1 306 ? -4.025 17.503 1.100 1.00 75.88 306 LYS A CA 1
ATOM 2279 C C . LYS A 1 306 ? -3.418 16.616 0.012 1.00 75.88 306 LYS A C 1
ATOM 2281 O O . LYS A 1 306 ? -2.953 17.131 -0.997 1.00 75.88 306 LYS A O 1
ATOM 2286 N N . GLU A 1 307 ? -3.377 15.305 0.230 1.00 75.19 307 GLU A N 1
ATOM 2287 C CA . GLU A 1 307 ? -2.676 14.354 -0.627 1.00 75.19 307 GLU A CA 1
ATOM 2288 C C . GLU A 1 307 ? -3.672 13.459 -1.363 1.00 75.19 307 GLU A C 1
ATOM 2290 O O . GLU A 1 307 ? -3.708 12.250 -1.153 1.00 75.19 307 GLU A O 1
ATOM 2295 N N . ASP A 1 308 ? -4.461 14.053 -2.253 1.00 78.88 308 ASP A N 1
ATOM 2296 C CA . ASP A 1 308 ? -5.499 13.388 -3.059 1.00 78.88 308 ASP A CA 1
ATOM 2297 C C . ASP A 1 308 ? -4.957 12.519 -4.211 1.00 78.88 308 ASP A C 1
ATOM 2299 O O . ASP A 1 308 ? -5.709 11.822 -4.899 1.00 78.88 308 ASP A O 1
ATOM 2303 N N . GLN A 1 309 ? -3.642 12.559 -4.427 1.00 86.19 309 GLN A N 1
ATOM 2304 C CA . GLN A 1 309 ? -3.008 11.897 -5.556 1.00 86.19 309 GLN A CA 1
ATOM 2305 C C . GLN A 1 309 ? -3.138 10.371 -5.467 1.00 86.19 309 GLN A C 1
ATOM 2307 O O . GLN A 1 309 ? -2.886 9.796 -4.414 1.00 86.19 309 GLN A O 1
ATOM 2312 N N . PRO A 1 310 ? -3.470 9.671 -6.556 1.00 89.00 310 PRO A N 1
ATOM 2313 C CA . PRO A 1 310 ? -3.504 8.215 -6.548 1.00 89.00 310 PRO A CA 1
ATOM 2314 C C . PRO A 1 310 ? -2.163 7.601 -6.095 1.00 89.00 310 PRO A C 1
ATOM 2316 O O . PRO A 1 310 ? -1.108 8.078 -6.519 1.00 89.00 310 PRO A O 1
ATOM 2319 N N . PRO A 1 311 ? -2.169 6.538 -5.266 1.00 89.44 311 PRO A N 1
ATOM 2320 C CA . PRO A 1 311 ? -0.951 5.840 -4.877 1.00 89.44 311 PRO A CA 1
ATOM 2321 C C . PRO A 1 311 ? -0.339 5.158 -6.103 1.00 89.44 311 PRO A C 1
ATOM 2323 O O . PRO A 1 311 ? -1.017 4.429 -6.829 1.00 89.44 311 PRO A O 1
ATOM 2326 N N . LEU A 1 312 ? 0.956 5.372 -6.324 1.00 85.75 312 LEU A N 1
ATOM 2327 C CA . LEU A 1 312 ? 1.721 4.719 -7.382 1.00 85.75 312 LEU A CA 1
ATOM 2328 C C . LEU A 1 312 ? 2.870 3.933 -6.757 1.00 85.75 312 LEU A C 1
ATOM 2330 O O . LEU A 1 312 ? 3.635 4.476 -5.961 1.00 85.75 312 LEU A O 1
ATOM 2334 N N . GLY A 1 313 ? 3.019 2.672 -7.154 1.00 86.06 313 GLY A N 1
ATOM 2335 C CA . GLY A 1 313 ? 4.123 1.828 -6.709 1.00 86.06 313 GLY A CA 1
ATOM 2336 C C . GLY A 1 313 ? 3.705 0.748 -5.723 1.00 86.06 313 GLY A C 1
ATOM 2337 O O . GLY A 1 313 ? 2.575 0.270 -5.749 1.00 86.06 313 GLY A O 1
ATOM 2338 N N . VAL A 1 314 ? 4.637 0.333 -4.868 1.00 86.56 314 VAL A N 1
ATOM 2339 C CA . VAL A 1 314 ? 4.397 -0.741 -3.902 1.00 86.56 314 VAL A CA 1
ATOM 2340 C C . VAL A 1 314 ? 3.603 -0.226 -2.704 1.00 86.56 314 VAL A C 1
ATOM 2342 O O . VAL A 1 314 ? 4.013 0.723 -2.031 1.00 86.56 314 VAL A O 1
ATOM 2345 N N . VAL A 1 315 ? 2.501 -0.906 -2.410 1.00 92.88 315 VAL A N 1
ATOM 2346 C CA . VAL A 1 315 ? 1.697 -0.738 -1.197 1.00 92.88 315 VAL A CA 1
ATOM 2347 C C . VAL A 1 315 ? 1.691 -2.040 -0.403 1.00 92.88 315 VAL A C 1
ATOM 2349 O O . VAL A 1 315 ? 1.837 -3.125 -0.966 1.00 92.88 315 VAL A O 1
ATOM 2352 N N . ARG A 1 316 ? 1.543 -1.935 0.916 1.00 94.12 316 ARG A N 1
ATOM 2353 C CA . ARG A 1 316 ? 1.608 -3.060 1.847 1.00 94.12 316 ARG A CA 1
ATOM 2354 C C . ARG A 1 316 ? 0.287 -3.261 2.560 1.00 94.12 316 ARG A C 1
ATOM 2356 O O . ARG A 1 316 ? -0.148 -2.387 3.296 1.00 94.12 316 ARG A O 1
ATOM 2363 N N . HIS A 1 317 ? -0.287 -4.442 2.435 1.00 94.19 317 HIS A N 1
ATOM 2364 C CA . HIS A 1 317 ? -1.454 -4.867 3.199 1.00 94.19 317 HIS A CA 1
ATOM 2365 C C . HIS A 1 317 ? -0.964 -5.645 4.400 1.00 94.19 317 HIS A C 1
ATOM 2367 O O . HIS A 1 317 ? -0.013 -6.420 4.273 1.00 94.19 317 HIS A O 1
ATOM 2373 N N . ALA A 1 318 ? -1.600 -5.466 5.548 1.00 96.56 318 ALA A N 1
ATOM 2374 C CA . ALA A 1 318 ? -1.274 -6.230 6.737 1.00 96.56 318 ALA A CA 1
ATOM 2375 C C . ALA A 1 318 ? -2.533 -6.578 7.525 1.00 96.56 318 ALA A C 1
ATOM 2377 O O . ALA A 1 318 ? -3.482 -5.797 7.584 1.00 96.56 318 ALA A O 1
ATOM 2378 N N . GLY A 1 319 ? -2.517 -7.743 8.161 1.00 97.62 319 GLY A N 1
ATOM 2379 C CA . GLY A 1 319 ? -3.666 -8.234 8.900 1.00 97.62 319 GLY A CA 1
ATOM 2380 C C . GLY A 1 319 ? -3.455 -9.628 9.469 1.00 97.62 319 GLY A C 1
ATOM 2381 O O . GLY A 1 319 ? -2.331 -10.134 9.553 1.00 97.62 319 GLY A O 1
ATOM 2382 N N . PHE A 1 320 ? -4.561 -10.204 9.921 1.00 97.81 320 PHE A N 1
ATOM 2383 C CA . PHE A 1 320 ? -4.659 -11.507 10.574 1.00 97.81 320 PHE A CA 1
ATOM 2384 C C . PHE A 1 320 ? -5.568 -12.468 9.797 1.00 97.81 320 PHE A C 1
ATOM 2386 O O . PHE A 1 320 ? -6.011 -13.472 10.358 1.00 97.81 320 PHE A O 1
ATOM 2393 N N . GLY A 1 321 ? -5.879 -12.156 8.539 1.00 96.75 321 GLY A N 1
ATOM 2394 C CA . GLY A 1 321 ? -6.751 -12.950 7.692 1.00 96.75 321 GLY A CA 1
ATOM 2395 C C . GLY A 1 321 ? -6.225 -14.344 7.356 1.00 96.75 321 GLY A C 1
ATOM 2396 O O . GLY A 1 321 ? -5.115 -14.745 7.708 1.00 96.75 321 GLY A O 1
ATOM 2397 N N . ALA A 1 322 ? -7.070 -15.120 6.693 1.00 95.25 322 ALA A N 1
ATOM 2398 C CA . ALA A 1 322 ? -6.677 -16.406 6.141 1.00 95.25 322 ALA A CA 1
ATOM 2399 C C . ALA A 1 322 ? -5.689 -16.251 4.962 1.00 95.25 322 ALA A C 1
ATOM 2401 O O . ALA A 1 322 ? -5.507 -15.166 4.414 1.00 95.25 322 ALA A O 1
ATOM 2402 N N . GLN A 1 323 ? -5.003 -17.333 4.595 1.00 89.94 323 GLN A N 1
ATOM 2403 C CA . GLN A 1 323 ? -3.948 -17.330 3.568 1.00 89.94 323 GLN A CA 1
ATOM 2404 C C . GLN A 1 323 ? -4.251 -18.247 2.380 1.00 89.94 323 GLN A C 1
ATOM 2406 O O . GLN A 1 323 ? -3.579 -18.151 1.350 1.00 89.94 323 GLN A O 1
ATOM 2411 N N . ASP A 1 324 ? -5.230 -19.138 2.518 1.00 89.94 324 ASP A N 1
ATOM 2412 C CA . ASP A 1 324 ? -5.717 -19.996 1.445 1.00 89.94 324 ASP A CA 1
ATOM 2413 C C . ASP A 1 324 ? -6.817 -19.294 0.624 1.00 89.94 324 ASP A C 1
ATOM 2415 O O . ASP A 1 324 ? -7.548 -18.446 1.147 1.00 89.94 324 ASP A O 1
ATOM 2419 N N . PRO A 1 325 ? -6.984 -19.655 -0.659 1.00 87.50 325 PRO A N 1
ATOM 2420 C CA . PRO A 1 325 ? -8.013 -19.060 -1.513 1.00 87.50 325 PRO A CA 1
ATOM 2421 C C . PRO A 1 325 ? -9.454 -19.282 -1.022 1.00 87.50 325 PRO A C 1
ATOM 2423 O O . PRO A 1 325 ? -10.351 -18.483 -1.323 1.00 87.50 325 PRO A O 1
ATOM 2426 N N . GLU A 1 326 ? -9.697 -20.345 -0.249 1.00 89.31 326 GLU A N 1
ATOM 2427 C CA . GLU A 1 326 ? -10.989 -20.652 0.366 1.00 89.31 326 GLU A CA 1
ATOM 2428 C C . GLU A 1 326 ? -11.240 -19.891 1.683 1.00 89.31 326 GLU A C 1
ATOM 2430 O O . GLU A 1 326 ? -12.357 -19.953 2.221 1.00 89.31 326 GLU A O 1
ATOM 2435 N N . GLY A 1 327 ? -10.251 -19.153 2.192 1.00 89.25 327 GLY A N 1
ATOM 2436 C CA . GLY A 1 327 ? -10.331 -18.358 3.414 1.00 89.25 327 GLY A CA 1
ATOM 2437 C C . GLY A 1 327 ? -10.623 -19.179 4.673 1.00 89.25 327 GLY A C 1
ATOM 2438 O O . GLY A 1 327 ? -11.470 -18.776 5.476 1.00 89.25 327 GLY A O 1
ATOM 2439 N N . ARG A 1 328 ? -10.009 -20.358 4.816 1.00 89.12 328 ARG A N 1
ATOM 2440 C CA . ARG A 1 328 ? -10.241 -21.312 5.920 1.00 89.12 328 ARG A CA 1
ATOM 2441 C C . ARG A 1 328 ? -9.038 -21.509 6.842 1.00 89.12 328 ARG A C 1
ATOM 2443 O O . ARG A 1 328 ? -9.223 -21.913 7.988 1.00 89.12 328 ARG A O 1
ATOM 2450 N N . GLU A 1 329 ? -7.831 -21.243 6.369 1.00 89.31 329 GLU A N 1
ATOM 2451 C CA . GLU A 1 329 ? -6.558 -21.563 7.006 1.00 89.31 329 GLU A CA 1
ATOM 2452 C C . GLU A 1 329 ? -5.680 -20.319 7.178 1.00 89.31 329 GLU A C 1
ATOM 2454 O O . GLU A 1 329 ? -5.729 -19.366 6.408 1.00 89.31 329 GLU A O 1
ATOM 2459 N N . GLY A 1 330 ? -4.836 -20.320 8.209 1.00 87.88 330 GLY A N 1
ATOM 2460 C CA . GLY A 1 330 ? -3.867 -19.245 8.453 1.00 87.88 330 GLY A CA 1
ATOM 2461 C C . GLY A 1 330 ? -4.416 -18.011 9.178 1.00 87.88 330 GLY A C 1
ATOM 2462 O O . GLY A 1 330 ? -3.616 -17.171 9.593 1.00 87.88 330 GLY A O 1
ATOM 2463 N N . PHE A 1 331 ? -5.734 -17.933 9.402 1.00 94.50 331 PHE A N 1
ATOM 2464 C CA . PHE A 1 331 ? -6.333 -16.887 10.232 1.00 94.50 331 PHE A CA 1
ATOM 2465 C C . PHE A 1 331 ? -5.694 -16.856 11.626 1.00 94.50 331 PHE A C 1
ATOM 2467 O O . PHE A 1 331 ? -5.447 -17.893 12.244 1.00 94.50 331 PHE A O 1
ATOM 2474 N N . GLY A 1 332 ? -5.470 -15.649 12.139 1.00 94.69 332 GLY A N 1
ATOM 2475 C CA . GLY A 1 332 ? -4.965 -15.419 13.488 1.00 94.69 332 GLY A CA 1
ATOM 2476 C C . GLY A 1 332 ? -3.451 -15.241 13.580 1.00 94.69 332 GLY A C 1
ATOM 2477 O O . GLY A 1 332 ? -2.973 -14.755 14.603 1.00 94.69 332 GLY A O 1
ATOM 2478 N N . ARG A 1 333 ? -2.689 -15.520 12.517 1.00 96.25 333 ARG A N 1
ATOM 2479 C CA . ARG A 1 333 ? -1.270 -15.152 12.451 1.00 96.25 333 ARG A CA 1
ATOM 2480 C C . ARG A 1 333 ? -1.098 -13.854 11.670 1.00 96.25 333 ARG A C 1
ATOM 2482 O O . ARG A 1 333 ? -1.498 -13.766 10.509 1.00 96.25 333 ARG A O 1
ATOM 2489 N N . LYS A 1 334 ? -0.451 -12.863 12.284 1.00 96.06 334 LYS A N 1
ATOM 2490 C CA . LYS A 1 334 ? -0.144 -11.586 11.640 1.00 96.06 334 LYS A CA 1
ATOM 2491 C C . LYS A 1 334 ? 0.763 -11.812 10.434 1.00 96.06 334 LYS A C 1
ATOM 2493 O O . LYS A 1 334 ? 1.790 -12.490 10.528 1.00 96.06 334 LYS A O 1
ATOM 2498 N N . HIS A 1 335 ? 0.411 -11.209 9.312 1.00 94.69 335 HIS A N 1
ATOM 2499 C CA . HIS A 1 335 ? 1.218 -11.236 8.103 1.00 94.69 335 HIS A CA 1
ATOM 2500 C C . HIS A 1 335 ? 1.010 -9.959 7.287 1.00 94.69 335 HIS A C 1
ATOM 2502 O O . HIS A 1 335 ? 0.146 -9.134 7.583 1.00 94.69 335 HIS A O 1
ATOM 2508 N N . TYR A 1 336 ? 1.854 -9.783 6.274 1.00 94.06 336 TYR A N 1
ATOM 2509 C CA . TYR A 1 336 ? 1.721 -8.707 5.305 1.00 94.06 336 TYR A CA 1
ATOM 2510 C C . TYR A 1 336 ? 2.077 -9.173 3.900 1.00 94.06 336 TYR A C 1
ATOM 2512 O O . TYR A 1 336 ? 2.786 -10.172 3.709 1.00 94.06 336 TYR A O 1
ATOM 2520 N N . ARG A 1 337 ? 1.600 -8.416 2.914 1.00 90.44 337 ARG A N 1
ATOM 2521 C CA . ARG A 1 337 ? 1.927 -8.586 1.501 1.00 90.44 337 ARG A CA 1
ATOM 2522 C C . ARG A 1 337 ? 2.121 -7.241 0.832 1.00 90.44 337 ARG A C 1
ATOM 2524 O O . ARG A 1 337 ? 1.376 -6.303 1.089 1.00 90.44 337 ARG A O 1
ATOM 2531 N N . ASP A 1 338 ? 3.116 -7.206 -0.039 1.00 89.94 338 ASP A N 1
ATOM 2532 C CA . ASP A 1 338 ? 3.402 -6.069 -0.897 1.00 89.94 338 ASP A CA 1
ATOM 2533 C C . ASP A 1 338 ? 2.761 -6.326 -2.264 1.00 89.94 338 ASP A C 1
ATOM 2535 O O . ASP A 1 338 ? 2.960 -7.393 -2.853 1.00 89.94 338 ASP A O 1
ATOM 2539 N N . VAL A 1 339 ? 1.983 -5.364 -2.751 1.00 88.12 339 VAL A N 1
ATOM 2540 C CA . VAL A 1 339 ? 1.338 -5.394 -4.070 1.00 88.12 339 VAL A CA 1
ATOM 2541 C C . VAL A 1 339 ? 1.556 -4.070 -4.791 1.00 88.12 339 VAL A C 1
ATOM 2543 O O . VAL A 1 339 ? 1.958 -3.073 -4.193 1.00 88.12 339 VAL A O 1
ATOM 2546 N N . TRP A 1 340 ? 1.295 -4.060 -6.093 1.00 86.38 340 TRP A N 1
ATOM 2547 C CA . TRP A 1 340 ? 1.437 -2.868 -6.919 1.00 86.38 340 TRP A CA 1
ATOM 2548 C C . TRP A 1 340 ? 0.126 -2.091 -7.007 1.00 86.38 340 TRP A C 1
ATOM 2550 O O . TRP A 1 340 ? -0.893 -2.613 -7.458 1.00 86.38 340 TRP A O 1
ATOM 2560 N N . ALA A 1 341 ? 0.179 -0.820 -6.619 1.00 90.25 341 ALA A N 1
ATOM 2561 C CA . ALA A 1 341 ? -0.858 0.165 -6.863 1.00 90.25 341 ALA A CA 1
ATOM 2562 C C . ALA A 1 341 ? -0.570 0.932 -8.163 1.00 90.25 341 ALA A C 1
ATOM 2564 O O . ALA A 1 341 ? 0.529 1.450 -8.387 1.00 90.25 341 ALA A O 1
ATOM 2565 N N . HIS A 1 342 ? -1.597 1.031 -9.006 1.00 87.06 342 HIS A N 1
ATOM 2566 C CA . HIS A 1 342 ? -1.611 1.807 -10.253 1.00 87.06 342 HIS A CA 1
ATOM 2567 C C . HIS A 1 342 ? -2.577 2.999 -10.159 1.00 87.06 342 HIS A C 1
ATOM 2569 O O . HIS A 1 342 ? -3.137 3.455 -11.153 1.00 87.06 342 HIS A O 1
ATOM 2575 N N . GLY A 1 343 ? -2.766 3.495 -8.939 1.00 90.94 343 GLY A N 1
ATOM 2576 C CA . GLY A 1 343 ? -3.725 4.517 -8.564 1.00 90.94 343 GLY A CA 1
ATOM 2577 C C . GLY A 1 343 ? -4.948 3.964 -7.850 1.00 90.94 343 GLY A C 1
ATOM 2578 O O . GLY A 1 343 ? -4.892 2.897 -7.245 1.00 90.94 343 GLY A O 1
ATOM 2579 N N . TRP A 1 344 ? -6.048 4.720 -7.879 1.00 94.56 344 TRP A N 1
ATOM 2580 C CA . TRP A 1 344 ? -7.258 4.365 -7.136 1.00 94.56 344 TRP A CA 1
ATOM 2581 C C . TRP A 1 344 ? -8.007 3.169 -7.735 1.00 94.56 344 TRP A C 1
ATOM 2583 O O . TRP A 1 344 ? -8.703 2.467 -7.013 1.00 94.56 344 TRP A O 1
ATOM 2593 N N . ASN A 1 345 ? -7.881 2.920 -9.043 1.00 94.00 345 ASN A N 1
ATOM 2594 C CA . ASN A 1 345 ? -8.553 1.819 -9.756 1.00 94.00 345 ASN A CA 1
ATOM 2595 C C . ASN A 1 345 ? -10.063 1.690 -9.456 1.00 94.00 345 ASN A C 1
ATOM 2597 O O . ASN A 1 345 ? -10.626 0.601 -9.511 1.00 94.00 345 ASN A O 1
ATOM 2601 N N . CYS A 1 346 ? -10.710 2.804 -9.120 1.00 95.88 346 CYS A N 1
ATOM 2602 C CA . CYS A 1 346 ? -12.141 2.887 -8.901 1.00 95.88 346 CYS A CA 1
ATOM 2603 C C . CYS A 1 346 ? -12.657 4.179 -9.534 1.00 95.88 346 CYS A C 1
ATOM 2605 O O . CYS A 1 346 ? -12.668 5.236 -8.911 1.00 95.88 346 CYS A O 1
ATOM 2607 N N . ASP A 1 347 ? -13.028 4.103 -10.806 1.00 94.25 347 ASP A N 1
ATOM 2608 C CA . ASP A 1 347 ? -13.696 5.183 -11.527 1.00 94.25 347 ASP A CA 1
ATOM 2609 C C . ASP A 1 347 ? -15.166 4.822 -11.800 1.00 94.25 347 ASP A C 1
ATOM 2611 O O . ASP A 1 347 ? -15.662 3.790 -11.349 1.00 94.25 347 ASP A O 1
ATOM 2615 N N . ALA A 1 348 ? -15.889 5.672 -12.531 1.00 93.56 348 ALA A N 1
ATOM 2616 C CA . ALA A 1 348 ? -17.294 5.426 -12.858 1.00 93.56 348 ALA A CA 1
ATOM 2617 C C . ALA A 1 348 ? -17.526 4.112 -13.635 1.00 93.56 348 ALA A C 1
ATOM 2619 O O . ALA A 1 348 ? -18.580 3.492 -13.491 1.00 93.56 348 ALA A O 1
ATOM 2620 N N . THR A 1 349 ? -16.553 3.680 -14.440 1.00 93.88 349 THR A N 1
ATOM 2621 C CA . THR A 1 349 ? -16.622 2.432 -15.212 1.00 93.88 349 THR A CA 1
ATOM 2622 C C . THR A 1 349 ? -16.344 1.240 -14.304 1.00 93.88 349 THR A C 1
ATOM 2624 O O . THR A 1 349 ? -17.121 0.285 -14.252 1.00 93.88 349 THR A O 1
ATOM 2627 N N . GLU A 1 350 ? -15.252 1.311 -13.546 1.00 94.38 350 GLU A N 1
ATOM 2628 C CA . GLU A 1 350 ? -14.820 0.247 -12.644 1.00 94.38 350 GLU A CA 1
ATOM 2629 C C . GLU A 1 350 ? -15.777 0.062 -11.465 1.00 94.38 350 GLU A C 1
ATOM 2631 O O . GLU A 1 350 ? -15.984 -1.065 -11.027 1.00 94.38 350 GLU A O 1
ATOM 2636 N N . SER A 1 351 ? -16.454 1.119 -11.014 1.00 96.25 351 SER A N 1
ATOM 2637 C CA . SER A 1 351 ? -17.480 1.059 -9.969 1.00 96.25 351 SER A CA 1
ATOM 2638 C C . SER A 1 351 ? -18.576 0.037 -10.282 1.00 96.25 351 SER A C 1
ATOM 2640 O O . SER A 1 351 ? -18.914 -0.790 -9.436 1.00 96.25 351 SER A O 1
ATOM 2642 N N . GLN A 1 352 ? -19.070 0.008 -11.524 1.00 95.25 352 GLN A N 1
ATOM 2643 C CA . GLN A 1 352 ? -20.111 -0.939 -11.940 1.00 95.25 352 GLN A CA 1
ATOM 2644 C C . GLN A 1 352 ? -19.597 -2.382 -12.004 1.00 95.25 352 GLN A C 1
ATOM 2646 O O . GLN A 1 352 ? -20.343 -3.323 -11.738 1.00 95.25 352 GLN A O 1
ATOM 2651 N N . ARG A 1 353 ? -18.325 -2.563 -12.370 1.00 95.62 353 ARG A N 1
ATOM 2652 C CA . ARG A 1 353 ? -17.714 -3.880 -12.585 1.00 95.62 353 ARG A CA 1
ATOM 2653 C C . ARG A 1 353 ? -17.195 -4.510 -11.294 1.00 95.62 353 ARG A C 1
ATOM 2655 O O . ARG A 1 353 ? -17.304 -5.721 -11.111 1.00 95.62 353 ARG A O 1
ATOM 2662 N N . LEU A 1 354 ? -16.591 -3.694 -10.438 1.00 95.88 354 LEU A N 1
ATOM 2663 C CA . LEU A 1 354 ? -15.873 -4.094 -9.230 1.00 95.88 354 LEU A CA 1
ATOM 2664 C C . LEU A 1 354 ? -16.667 -3.816 -7.952 1.00 95.88 354 LEU A C 1
ATOM 2666 O O . LEU A 1 354 ? -16.282 -4.302 -6.891 1.00 95.88 354 LEU A O 1
ATOM 2670 N N . GLY A 1 355 ? -17.775 -3.074 -8.038 1.00 96.75 355 GLY A N 1
ATOM 2671 C CA . GLY A 1 355 ? -18.624 -2.741 -6.892 1.00 96.75 355 GLY A CA 1
ATOM 2672 C C . GLY A 1 355 ? -17.952 -1.811 -5.884 1.00 96.75 355 GLY A C 1
ATOM 2673 O O . GLY A 1 355 ? -18.246 -1.894 -4.691 1.00 96.75 355 GLY A O 1
ATOM 2674 N N . CYS A 1 356 ? -17.026 -0.974 -6.348 1.00 97.75 356 CYS A N 1
ATOM 2675 C CA . CYS A 1 356 ? -16.357 0.043 -5.545 1.00 97.75 356 CYS A CA 1
ATOM 2676 C C . CYS A 1 356 ? -17.037 1.414 -5.730 1.00 97.75 356 CYS A C 1
ATOM 2678 O O . CYS A 1 356 ? -17.696 1.649 -6.746 1.00 97.75 356 CYS A O 1
ATOM 2680 N N . HIS A 1 357 ? -16.877 2.331 -4.780 1.00 97.69 357 HIS A N 1
ATOM 2681 C CA . HIS A 1 357 ? -17.379 3.700 -4.862 1.00 97.69 357 HIS A CA 1
ATOM 2682 C C . HIS A 1 357 ? -16.246 4.684 -5.205 1.00 97.69 357 HIS A C 1
ATOM 2684 O O . HIS A 1 357 ? -15.320 4.844 -4.410 1.00 97.69 357 HIS A O 1
ATOM 2690 N N . PRO A 1 358 ? -16.306 5.397 -6.345 1.00 96.00 358 PRO A N 1
ATOM 2691 C CA . PRO A 1 358 ? -15.163 6.160 -6.862 1.00 96.00 358 PRO A CA 1
ATOM 2692 C C . PRO A 1 358 ? -14.757 7.345 -5.976 1.00 96.00 358 PRO A C 1
ATOM 2694 O O . PRO A 1 358 ? -13.607 7.783 -5.994 1.00 96.00 358 PRO A O 1
ATOM 2697 N N . GLU A 1 359 ? -15.688 7.869 -5.179 1.00 95.06 359 GLU A N 1
ATOM 2698 C CA . GLU A 1 359 ? -15.401 9.005 -4.300 1.00 95.06 359 GLU A CA 1
ATOM 2699 C C . GLU A 1 359 ? -14.569 8.610 -3.078 1.00 95.06 359 GLU A C 1
ATOM 2701 O O . GLU A 1 359 ? -13.687 9.365 -2.682 1.00 95.06 359 GLU A O 1
ATOM 2706 N N . PHE A 1 360 ? -14.801 7.428 -2.498 1.00 95.75 360 PHE A N 1
ATOM 2707 C CA . PHE A 1 360 ? -14.236 7.072 -1.193 1.00 95.75 360 PHE A CA 1
ATOM 2708 C C . PHE A 1 360 ? -13.615 5.687 -1.085 1.00 95.75 360 PHE A C 1
ATOM 2710 O O . PHE A 1 360 ? -13.121 5.314 -0.020 1.00 95.75 360 PHE A O 1
ATOM 2717 N N . GLU A 1 361 ? -13.542 4.952 -2.186 1.00 97.88 361 GLU A N 1
ATOM 2718 C CA . GLU A 1 361 ? -12.901 3.649 -2.227 1.00 97.88 361 GLU A CA 1
ATOM 2719 C C . GLU A 1 361 ? -11.828 3.590 -3.302 1.00 97.88 361 GLU A C 1
ATOM 2721 O O . GLU A 1 361 ? -11.759 4.407 -4.222 1.00 97.88 361 GLU A O 1
ATOM 2726 N N . PHE A 1 362 ? -10.966 2.598 -3.160 1.00 97.38 362 PHE A N 1
ATOM 2727 C CA . PHE A 1 362 ? -10.003 2.221 -4.173 1.00 97.38 362 PHE A CA 1
ATOM 2728 C C . PHE A 1 362 ? -9.924 0.706 -4.276 1.00 97.38 362 PHE A C 1
ATOM 2730 O O . PHE A 1 362 ? -10.329 -0.016 -3.361 1.00 97.38 362 PHE A O 1
ATOM 2737 N N . VAL A 1 363 ? -9.410 0.229 -5.404 1.00 96.94 363 VAL A N 1
ATOM 2738 C CA . VAL A 1 363 ? -9.218 -1.194 -5.665 1.00 96.94 363 VAL A CA 1
ATOM 2739 C C . VAL A 1 363 ? -7.740 -1.494 -5.815 1.00 96.94 363 VAL A C 1
ATOM 2741 O O . VAL A 1 363 ? -7.010 -0.808 -6.537 1.00 96.94 363 VAL A O 1
ATOM 2744 N N . LEU A 1 364 ? -7.306 -2.573 -5.177 1.00 93.94 364 LEU A N 1
ATOM 2745 C CA . LEU A 1 364 ? -6.018 -3.180 -5.477 1.00 93.94 364 LEU A CA 1
ATOM 2746 C C . LEU A 1 364 ? -6.264 -4.540 -6.134 1.00 93.94 364 LEU A C 1
ATOM 2748 O O . LEU A 1 364 ? -7.033 -5.350 -5.610 1.00 93.94 364 LEU A O 1
ATOM 2752 N N . PRO A 1 365 ? -5.695 -4.767 -7.332 1.00 84.94 365 PRO A N 1
ATOM 2753 C CA . PRO A 1 365 ? -5.879 -6.023 -8.033 1.00 84.94 365 PRO A CA 1
ATOM 2754 C C . PRO A 1 365 ? -5.128 -7.142 -7.311 1.00 84.94 365 PRO A C 1
ATOM 2756 O O . PRO A 1 365 ? -4.125 -6.910 -6.637 1.00 84.94 365 PRO A O 1
ATOM 2759 N N . ALA A 1 366 ? -5.563 -8.379 -7.533 1.00 78.88 366 ALA A N 1
ATOM 2760 C CA . ALA A 1 366 ? -4.843 -9.545 -7.053 1.00 78.88 366 ALA A CA 1
ATOM 2761 C C . ALA A 1 366 ? -3.402 -9.592 -7.592 1.00 78.88 366 ALA A C 1
ATOM 2763 O O . ALA A 1 366 ? -3.171 -9.719 -8.799 1.00 78.88 366 ALA A O 1
ATOM 2764 N N . GLY A 1 367 ? -2.420 -9.564 -6.692 1.00 69.50 367 GLY A N 1
ATOM 2765 C CA . GLY A 1 367 ? -1.019 -9.792 -7.027 1.00 69.50 367 GLY A CA 1
ATOM 2766 C C . GLY A 1 367 ? -0.726 -11.289 -7.058 1.00 69.50 367 GLY A C 1
ATOM 2767 O O . GLY A 1 367 ? -0.564 -11.904 -6.009 1.00 69.50 367 GLY A O 1
ATOM 2768 N N . ALA A 1 368 ? -0.653 -11.897 -8.247 1.00 68.81 368 ALA A N 1
ATOM 2769 C CA . ALA A 1 368 ? -0.370 -13.334 -8.404 1.00 68.81 368 ALA A CA 1
ATOM 2770 C C . ALA A 1 368 ? -1.327 -14.253 -7.605 1.00 68.81 368 ALA A C 1
ATOM 2772 O O . ALA A 1 368 ? -0.899 -15.240 -7.004 1.00 68.81 368 ALA A O 1
ATOM 2773 N N . GLY A 1 369 ? -2.621 -13.907 -7.573 1.00 70.31 369 GLY A N 1
ATOM 2774 C CA . GLY A 1 369 ? -3.647 -14.657 -6.835 1.00 70.31 369 GLY A CA 1
ATOM 2775 C C . GLY A 1 369 ? -3.556 -14.512 -5.313 1.00 70.31 369 GLY A C 1
ATOM 2776 O O . GLY A 1 369 ? -4.125 -15.320 -4.584 1.00 70.31 369 GLY A O 1
ATOM 2777 N N . ARG A 1 370 ? -2.802 -13.525 -4.818 1.00 71.75 370 ARG A N 1
ATOM 2778 C CA . ARG A 1 370 ? -2.666 -13.217 -3.393 1.00 71.75 370 ARG A CA 1
ATOM 2779 C C . ARG A 1 370 ? -3.100 -11.782 -3.153 1.00 71.75 370 ARG A C 1
ATOM 2781 O O . ARG A 1 370 ? -2.649 -10.864 -3.834 1.00 71.75 370 ARG A O 1
ATOM 2788 N N . ASP A 1 371 ? -3.988 -11.627 -2.189 1.00 85.00 371 ASP A N 1
ATOM 2789 C CA . ASP A 1 371 ? -4.606 -10.371 -1.791 1.00 85.00 371 ASP A CA 1
ATOM 2790 C C . ASP A 1 371 ? -5.078 -10.496 -0.329 1.00 85.00 371 ASP A C 1
ATOM 2792 O O . ASP A 1 371 ? -4.838 -11.527 0.303 1.00 85.00 371 ASP A O 1
ATOM 2796 N N . THR A 1 372 ? -5.739 -9.476 0.209 1.00 91.31 372 THR A N 1
ATOM 2797 C CA . THR A 1 372 ? -6.482 -9.552 1.470 1.00 91.31 372 THR A CA 1
ATOM 2798 C C . THR A 1 372 ? -7.553 -10.640 1.449 1.00 91.31 372 THR A C 1
ATOM 2800 O O . THR A 1 372 ? -8.141 -10.948 0.410 1.00 91.31 372 THR A O 1
ATOM 2803 N N . CYS A 1 373 ? -7.807 -11.217 2.618 1.00 95.12 373 CYS A N 1
ATOM 2804 C CA . CYS A 1 373 ? -8.659 -12.381 2.798 1.00 95.12 373 CYS A CA 1
ATOM 2805 C C . CYS A 1 373 ? -9.614 -12.208 3.991 1.00 95.12 373 CYS A C 1
ATOM 2807 O O . CYS A 1 373 ? -9.636 -11.180 4.674 1.00 95.12 373 CYS A O 1
ATOM 2809 N N . VAL A 1 374 ? -10.432 -13.230 4.255 1.00 94.50 374 VAL A N 1
ATOM 2810 C CA . VAL A 1 374 ? -11.330 -13.273 5.418 1.00 94.50 374 VAL A CA 1
ATOM 2811 C C . VAL A 1 374 ? -10.518 -13.060 6.696 1.00 94.50 374 VAL A C 1
ATOM 2813 O O . VAL A 1 374 ? -9.622 -13.844 6.995 1.00 94.50 374 VAL A O 1
ATOM 2816 N N . GLY A 1 375 ? -10.843 -12.005 7.445 1.00 96.94 375 GLY A N 1
ATOM 2817 C CA . GLY A 1 375 ? -10.132 -11.596 8.660 1.00 96.94 375 GLY A CA 1
ATOM 2818 C C . GLY A 1 375 ? -9.166 -10.421 8.485 1.00 96.94 375 GLY A C 1
ATOM 2819 O O . GLY A 1 375 ? -8.793 -9.796 9.480 1.00 96.94 375 GLY A O 1
ATOM 2820 N N . ASP A 1 376 ? -8.821 -10.050 7.249 1.00 97.88 376 ASP A N 1
ATOM 2821 C CA . ASP A 1 376 ? -8.056 -8.825 6.970 1.00 97.88 376 ASP A CA 1
ATOM 2822 C C . ASP A 1 376 ? -8.930 -7.572 6.940 1.00 97.88 376 ASP A C 1
ATOM 2824 O O . ASP A 1 376 ? -8.396 -6.468 6.978 1.00 97.88 376 ASP A O 1
ATOM 2828 N N . SER A 1 377 ? -10.259 -7.715 6.917 1.00 98.00 377 SER A N 1
ATOM 2829 C CA . SER A 1 377 ? -11.208 -6.605 7.030 1.00 98.00 377 SER A CA 1
ATOM 2830 C C . SER A 1 377 ? -10.850 -5.655 8.172 1.00 98.00 377 SER A C 1
ATOM 2832 O O . SER A 1 377 ? -10.603 -6.079 9.301 1.00 98.00 377 SER A O 1
ATOM 2834 N N . GLY A 1 378 ? -10.804 -4.360 7.872 1.00 98.62 378 GLY A N 1
ATOM 2835 C CA . GLY A 1 378 ? -10.353 -3.293 8.763 1.00 98.62 378 GLY A CA 1
ATOM 2836 C C . GLY A 1 378 ? -8.835 -3.159 8.900 1.00 98.62 378 GLY A C 1
ATOM 2837 O O . GLY A 1 378 ? -8.363 -2.137 9.396 1.00 98.62 378 GLY A O 1
ATOM 2838 N N . GLY A 1 379 ? -8.067 -4.149 8.444 1.00 98.44 379 GLY A N 1
ATOM 2839 C CA . GLY A 1 379 ? -6.610 -4.130 8.411 1.00 98.44 379 GLY A CA 1
ATOM 2840 C C . GLY A 1 379 ? -6.074 -3.077 7.440 1.00 98.44 379 GLY A C 1
ATOM 2841 O O . GLY A 1 379 ? -6.736 -2.759 6.444 1.00 98.44 379 GLY A O 1
ATOM 2842 N N . PRO A 1 380 ? -4.897 -2.503 7.727 1.00 98.06 380 PRO A N 1
ATOM 2843 C CA . PRO A 1 380 ? -4.377 -1.381 6.968 1.00 98.06 380 PRO A CA 1
ATOM 2844 C C . PRO A 1 380 ? -3.825 -1.776 5.602 1.00 98.06 380 PRO A C 1
ATOM 2846 O O . PRO A 1 380 ? -3.201 -2.825 5.427 1.00 98.06 380 PRO A O 1
ATOM 2849 N N . VAL A 1 381 ? -3.952 -0.831 4.676 1.00 97.50 381 VAL A N 1
ATOM 2850 C CA . VAL A 1 381 ? -3.079 -0.705 3.514 1.00 97.50 381 VAL A CA 1
ATOM 2851 C C . VAL A 1 381 ? -2.148 0.467 3.771 1.00 97.50 381 VAL A C 1
ATOM 2853 O O . VAL A 1 381 ? -2.596 1.575 4.075 1.00 97.50 381 VAL A O 1
ATOM 2856 N N . PHE A 1 382 ? -0.852 0.236 3.648 1.00 95.75 382 PHE A N 1
ATOM 2857 C CA . PHE A 1 382 ? 0.172 1.252 3.767 1.00 95.75 382 PHE A CA 1
ATOM 2858 C C . PHE A 1 382 ? 0.735 1.615 2.400 1.00 95.75 382 PHE A C 1
ATOM 2860 O O . PHE A 1 382 ? 1.041 0.734 1.600 1.00 95.75 382 PHE A O 1
ATOM 2867 N N . GLU A 1 383 ? 0.956 2.901 2.160 1.00 92.81 383 GLU A N 1
ATOM 2868 C CA . GLU A 1 383 ? 1.813 3.344 1.065 1.00 92.81 383 GLU A CA 1
ATOM 2869 C C . GLU A 1 383 ? 3.203 3.674 1.594 1.00 92.81 383 GLU A C 1
ATOM 2871 O O . GLU A 1 383 ? 3.383 4.130 2.730 1.00 92.81 383 GLU A O 1
ATOM 2876 N N . ARG A 1 384 ? 4.197 3.414 0.756 1.00 88.50 384 ARG A N 1
ATOM 2877 C CA . ARG A 1 384 ? 5.582 3.750 1.034 1.00 88.50 384 ARG A CA 1
ATOM 2878 C C . ARG A 1 384 ? 5.793 5.246 0.775 1.00 88.50 384 ARG A C 1
ATOM 2880 O O . ARG A 1 384 ? 5.470 5.716 -0.310 1.00 88.50 384 ARG A O 1
ATOM 2887 N N . ILE A 1 385 ? 6.319 5.996 1.746 1.00 78.06 385 ILE A N 1
ATOM 2888 C CA . ILE A 1 385 ? 6.564 7.449 1.609 1.00 78.06 385 ILE A CA 1
ATOM 2889 C C . ILE A 1 385 ? 8.022 7.795 1.310 1.00 78.06 385 ILE A C 1
ATOM 2891 O O . ILE A 1 385 ? 8.318 8.875 0.808 1.00 78.06 385 ILE A O 1
ATOM 2895 N N . ASP A 1 386 ? 8.938 6.857 1.522 1.00 66.62 386 ASP A N 1
ATOM 2896 C CA . ASP A 1 386 ? 10.345 6.929 1.117 1.00 66.62 386 ASP A CA 1
ATOM 2897 C C . ASP A 1 386 ? 10.542 6.532 -0.362 1.00 66.62 386 ASP A C 1
ATOM 2899 O O . ASP A 1 386 ? 11.492 5.834 -0.726 1.00 66.62 386 ASP A O 1
ATOM 2903 N N . ILE A 1 387 ? 9.625 6.968 -1.236 1.00 50.66 387 ILE A N 1
ATOM 2904 C CA . ILE A 1 387 ? 9.849 6.968 -2.692 1.00 50.66 387 ILE A CA 1
ATOM 2905 C C . ILE A 1 387 ? 10.490 8.270 -3.186 1.00 50.66 387 ILE A C 1
ATOM 2907 O O . ILE A 1 387 ? 10.749 8.395 -4.382 1.00 50.66 387 ILE A O 1
ATOM 2911 N N . ALA A 1 388 ? 10.859 9.196 -2.288 1.00 44.91 388 ALA A N 1
ATOM 2912 C CA . ALA A 1 388 ? 12.084 9.947 -2.548 1.00 44.91 388 ALA A CA 1
ATOM 2913 C C . ALA A 1 388 ? 13.165 8.876 -2.761 1.00 44.91 388 ALA A C 1
ATOM 2915 O O . ALA A 1 388 ? 13.284 7.995 -1.904 1.00 44.91 388 ALA A O 1
ATOM 2916 N N . PRO A 1 389 ? 13.862 8.845 -3.911 1.00 43.50 389 PRO A N 1
ATOM 2917 C CA . PRO A 1 389 ? 14.764 7.744 -4.220 1.00 43.50 389 PRO A CA 1
ATOM 2918 C C . PRO A 1 389 ? 15.680 7.563 -3.010 1.00 43.50 389 PRO A C 1
ATOM 2920 O O . PRO A 1 389 ? 16.171 8.573 -2.500 1.00 43.50 389 PRO A O 1
ATOM 2923 N N . MET A 1 390 ? 15.827 6.317 -2.526 1.00 42.50 390 MET A N 1
ATOM 2924 C CA . MET A 1 390 ? 16.649 5.861 -1.379 1.00 42.50 390 MET A CA 1
ATOM 2925 C C . MET A 1 390 ? 18.146 6.196 -1.555 1.00 42.50 390 MET A C 1
ATOM 2927 O O . MET A 1 390 ? 19.043 5.366 -1.458 1.00 42.50 390 MET A O 1
ATOM 2931 N N . CYS A 1 391 ? 18.417 7.418 -1.959 1.00 40.12 391 CYS A N 1
ATOM 2932 C CA . CYS A 1 391 ? 19.538 7.829 -2.764 1.00 40.12 391 CYS A CA 1
ATOM 2933 C C . CYS A 1 391 ? 19.773 9.342 -2.664 1.00 40.12 391 CYS A C 1
ATOM 2935 O O . CYS A 1 391 ? 20.871 9.797 -2.947 1.00 40.12 391 CYS A O 1
ATOM 2937 N N . ALA A 1 392 ? 18.787 10.150 -2.268 1.00 39.91 392 ALA A N 1
ATOM 2938 C CA . ALA A 1 392 ? 18.966 11.602 -2.246 1.00 39.91 392 ALA A CA 1
ATOM 2939 C C . ALA A 1 392 ? 19.494 12.182 -0.919 1.00 39.91 392 ALA A C 1
ATOM 2941 O O . ALA A 1 392 ? 19.799 13.370 -0.883 1.00 39.91 392 ALA A O 1
ATOM 2942 N N . THR A 1 393 ? 19.667 11.400 0.153 1.00 39.72 393 THR A N 1
ATOM 2943 C CA . THR A 1 393 ? 20.248 11.931 1.401 1.00 39.72 393 THR A CA 1
ATOM 2944 C C . THR A 1 393 ? 21.400 11.068 1.900 1.00 39.72 393 THR A C 1
ATOM 2946 O O . THR A 1 393 ? 21.208 10.066 2.590 1.00 39.72 393 THR A O 1
ATOM 2949 N N . SER A 1 394 ? 22.615 11.494 1.551 1.00 44.59 394 SER A N 1
ATOM 2950 C CA . SER A 1 394 ? 23.850 11.116 2.236 1.00 44.59 394 SER A CA 1
ATOM 2951 C C . SER A 1 394 ? 23.679 11.228 3.759 1.00 44.59 394 SER A C 1
ATOM 2953 O O . SER A 1 394 ? 23.089 12.191 4.243 1.00 44.59 394 SER A O 1
ATOM 2955 N N . PHE A 1 395 ? 24.241 10.260 4.489 1.00 42.62 395 PHE A N 1
ATOM 2956 C CA . PHE A 1 395 ? 24.364 10.162 5.957 1.00 42.62 395 PHE A CA 1
ATOM 2957 C C . PHE A 1 395 ? 23.218 9.579 6.794 1.00 42.62 395 PHE A C 1
ATOM 2959 O O . PHE A 1 395 ? 23.421 9.392 7.993 1.00 42.62 395 PHE A O 1
ATOM 2966 N N . VAL A 1 396 ? 22.075 9.181 6.236 1.00 42.19 396 VAL A N 1
ATOM 2967 C CA . VAL A 1 396 ? 21.041 8.527 7.059 1.00 42.19 396 VAL A CA 1
ATOM 2968 C C . VAL A 1 396 ? 21.208 7.014 6.959 1.00 42.19 396 VAL A C 1
ATOM 2970 O O . VAL A 1 396 ? 20.985 6.418 5.907 1.00 42.19 396 VAL A O 1
ATOM 2973 N N . GLN A 1 397 ? 21.661 6.410 8.062 1.00 42.28 397 GLN A N 1
ATOM 2974 C CA . GLN A 1 397 ? 21.375 5.030 8.472 1.00 42.28 397 GLN A CA 1
ATOM 2975 C C . GLN A 1 397 ? 20.132 4.534 7.724 1.00 42.28 397 GLN A C 1
ATOM 2977 O O . GLN A 1 397 ? 19.118 5.202 7.851 1.00 42.28 397 GLN A O 1
ATOM 2982 N N . VAL A 1 398 ? 20.215 3.482 6.891 1.00 43.41 398 VAL A N 1
ATOM 2983 C CA . VAL A 1 398 ? 19.095 3.057 6.025 1.00 43.41 398 VAL A CA 1
ATOM 2984 C C . VAL A 1 398 ? 17.869 2.837 6.905 1.00 43.41 398 VAL A C 1
ATOM 2986 O O . VAL A 1 398 ? 17.726 1.786 7.530 1.00 43.41 398 VAL A O 1
ATOM 2989 N N . SER A 1 399 ? 17.041 3.871 7.031 1.00 49.03 399 SER A N 1
ATOM 2990 C CA . SER A 1 399 ? 15.858 3.807 7.859 1.00 49.03 399 SER A CA 1
ATOM 2991 C C . SER A 1 399 ? 14.970 2.760 7.208 1.00 49.03 399 SER A C 1
ATOM 2993 O O . SER A 1 399 ? 14.913 2.698 5.973 1.00 49.03 399 SER A O 1
ATOM 2995 N N . PRO A 1 400 ? 14.321 1.893 7.999 1.00 58.09 400 PRO A N 1
ATOM 2996 C CA . PRO A 1 400 ? 13.330 0.992 7.441 1.00 58.09 400 PRO A CA 1
ATOM 2997 C C . PRO A 1 400 ? 12.351 1.810 6.585 1.00 58.09 400 PRO A C 1
ATOM 2999 O O . PRO A 1 400 ? 12.060 2.949 6.963 1.00 58.09 400 PRO A O 1
ATOM 3002 N N . PRO A 1 401 ? 11.882 1.264 5.444 1.00 63.16 401 PRO A N 1
ATOM 3003 C CA . PRO A 1 401 ? 10.962 1.969 4.562 1.00 63.16 401 PRO A CA 1
ATOM 3004 C C . PRO A 1 401 ? 9.844 2.585 5.388 1.00 63.16 401 PRO A C 1
ATOM 3006 O O . PRO A 1 401 ? 9.222 1.914 6.223 1.00 63.16 401 PRO A O 1
ATOM 3009 N N . THR A 1 402 ? 9.647 3.883 5.202 1.00 81.69 402 THR A N 1
ATOM 3010 C CA . THR A 1 402 ? 8.657 4.607 5.973 1.00 81.69 402 THR A CA 1
ATOM 3011 C C . THR A 1 402 ? 7.325 4.357 5.301 1.00 81.69 402 THR A C 1
ATOM 3013 O O . THR A 1 402 ? 7.097 4.695 4.143 1.00 81.69 402 THR A O 1
ATOM 3016 N N . TYR A 1 403 ? 6.437 3.722 6.044 1.00 89.00 403 TYR A N 1
ATOM 3017 C CA . TYR A 1 403 ? 5.074 3.469 5.620 1.00 89.00 403 TYR A CA 1
ATOM 3018 C C . TYR A 1 403 ? 4.150 4.459 6.305 1.00 89.00 403 TYR A C 1
ATOM 3020 O O . TYR A 1 403 ? 4.289 4.702 7.509 1.00 89.00 403 TYR A O 1
ATOM 3028 N N . ARG A 1 404 ? 3.166 4.959 5.563 1.00 92.44 404 ARG A N 1
ATOM 3029 C CA . ARG A 1 404 ? 2.010 5.654 6.131 1.00 92.44 404 ARG A CA 1
ATOM 3030 C C . ARG A 1 404 ? 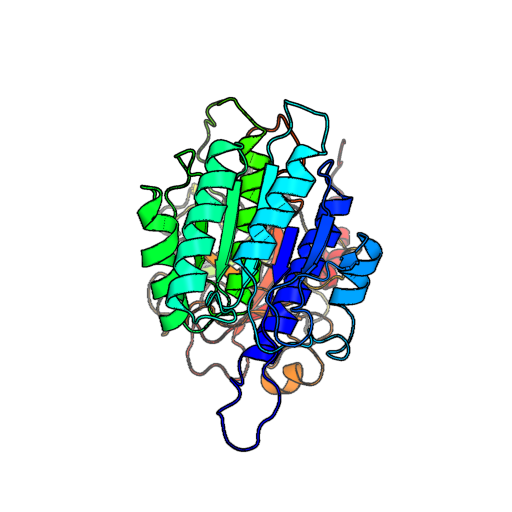0.725 4.942 5.746 1.00 92.44 404 ARG A C 1
ATOM 3032 O O . ARG A 1 404 ? 0.670 4.248 4.734 1.00 92.44 404 ARG A O 1
ATOM 3039 N N . LEU A 1 405 ? -0.309 5.120 6.555 1.00 96.19 405 LEU A N 1
ATOM 3040 C CA . LEU A 1 405 ? -1.624 4.547 6.310 1.00 96.19 405 LEU A CA 1
ATOM 3041 C C . LEU A 1 405 ? -2.264 5.207 5.083 1.00 96.19 405 LEU A C 1
ATOM 3043 O O . LEU A 1 405 ? -2.445 6.424 5.064 1.00 96.19 405 LEU A O 1
ATOM 3047 N N . LEU A 1 406 ? -2.596 4.389 4.086 1.00 96.69 406 LEU A N 1
ATOM 3048 C CA . LEU A 1 406 ? -3.273 4.767 2.844 1.00 96.69 406 LEU A CA 1
ATOM 3049 C C . LEU A 1 406 ? -4.786 4.532 2.940 1.00 96.69 406 LEU A C 1
ATOM 3051 O O . LEU A 1 406 ? -5.578 5.345 2.468 1.00 96.69 406 LEU A O 1
ATOM 3055 N N . GLY A 1 407 ? -5.185 3.421 3.557 1.00 97.56 407 GLY A N 1
ATOM 3056 C CA . GLY A 1 407 ? -6.580 3.009 3.658 1.00 97.56 407 GLY A CA 1
ATOM 3057 C C . GLY A 1 407 ? -6.767 1.781 4.537 1.00 97.56 407 GLY A C 1
ATOM 3058 O O . GLY A 1 407 ? -5.815 1.302 5.158 1.00 97.56 407 GLY A O 1
ATOM 3059 N N . ILE A 1 408 ? -7.995 1.272 4.579 1.00 98.44 408 ILE A N 1
ATOM 3060 C CA . ILE A 1 408 ? -8.357 0.052 5.311 1.00 98.44 408 ILE A CA 1
ATOM 3061 C C . ILE A 1 408 ? -9.109 -0.923 4.411 1.00 98.44 408 ILE A C 1
ATOM 3063 O O . ILE A 1 408 ? -9.872 -0.521 3.536 1.00 98.44 408 ILE A O 1
ATOM 3067 N N . THR A 1 409 ? -8.896 -2.213 4.636 1.00 98.50 409 THR A N 1
ATOM 3068 C CA . THR A 1 409 ? -9.572 -3.300 3.916 1.00 98.50 409 THR A CA 1
ATOM 3069 C C . THR A 1 409 ? -11.066 -3.293 4.219 1.00 98.50 409 THR A C 1
ATOM 3071 O O . THR A 1 409 ? -11.445 -3.332 5.387 1.00 98.50 409 THR A O 1
ATOM 3074 N N . SER A 1 410 ? -11.915 -3.266 3.190 1.00 98.19 410 SER A N 1
ATOM 3075 C CA . SER A 1 410 ? -13.371 -3.368 3.347 1.00 98.19 410 SER A CA 1
ATOM 3076 C C . SER A 1 410 ? -13.857 -4.756 2.937 1.00 98.19 410 SER A C 1
ATOM 3078 O O . SER A 1 410 ? -14.252 -5.556 3.783 1.00 98.19 410 SER A O 1
ATOM 3080 N N . ARG A 1 411 ? -13.811 -5.074 1.642 1.00 97.12 411 ARG A N 1
ATOM 3081 C CA . ARG A 1 411 ? -14.478 -6.258 1.077 1.00 97.12 411 ARG A CA 1
ATOM 3082 C C . ARG A 1 411 ? -13.797 -6.722 -0.212 1.00 97.12 411 ARG A C 1
ATOM 3084 O O . ARG A 1 411 ? -13.070 -5.932 -0.807 1.00 97.12 411 ARG A O 1
ATOM 3091 N N . PRO A 1 412 ? -14.028 -7.958 -0.685 1.00 96.19 412 PRO A N 1
ATOM 3092 C CA . PRO A 1 412 ? -13.597 -8.360 -2.023 1.00 96.19 412 PRO A CA 1
ATOM 3093 C C . PRO A 1 412 ? -14.315 -7.553 -3.115 1.00 96.19 412 PRO A C 1
ATOM 3095 O O . PRO A 1 412 ? -15.406 -7.018 -2.898 1.00 96.19 412 PRO A O 1
ATOM 3098 N N . VAL A 1 413 ? -13.726 -7.506 -4.311 1.00 96.56 413 VAL A N 1
ATOM 3099 C CA . VAL A 1 413 ? -14.397 -6.955 -5.501 1.00 96.56 413 VAL A CA 1
ATOM 3100 C C . VAL A 1 413 ? -15.652 -7.759 -5.865 1.00 96.56 413 VAL A C 1
ATOM 3102 O O . VAL A 1 413 ? -15.713 -8.973 -5.672 1.00 96.56 413 VAL A O 1
ATOM 3105 N N . ALA A 1 414 ? -16.665 -7.099 -6.430 1.00 96.19 414 ALA A N 1
ATOM 3106 C CA . ALA A 1 414 ? -17.980 -7.697 -6.696 1.00 96.19 414 ALA A CA 1
ATOM 3107 C C . ALA A 1 414 ? -17.953 -8.914 -7.638 1.00 96.19 414 ALA A C 1
ATOM 3109 O O . ALA A 1 414 ? -18.832 -9.770 -7.575 1.00 96.19 414 ALA A O 1
ATOM 3110 N N . ASN A 1 415 ? -16.953 -8.998 -8.516 1.00 93.94 415 ASN A N 1
ATOM 3111 C CA . ASN A 1 415 ? -16.776 -10.098 -9.459 1.00 93.94 415 ASN A CA 1
ATOM 3112 C C . ASN A 1 415 ? -15.788 -11.174 -8.969 1.00 93.94 415 ASN A C 1
ATOM 3114 O O . ASN A 1 415 ? -15.371 -12.011 -9.778 1.00 93.94 415 ASN A O 1
ATOM 3118 N N . ALA A 1 416 ? -15.406 -11.152 -7.687 1.00 93.44 416 ALA A N 1
ATOM 3119 C CA . ALA A 1 416 ? -14.585 -12.190 -7.079 1.00 93.44 416 ALA A CA 1
ATOM 3120 C C . ALA A 1 416 ? -15.288 -13.555 -7.169 1.00 93.44 416 ALA A C 1
ATOM 3122 O O . ALA A 1 416 ? -16.475 -13.704 -6.872 1.00 93.44 416 ALA A O 1
ATOM 3123 N N . ARG A 1 417 ? -14.544 -14.563 -7.615 1.00 93.00 417 ARG A N 1
ATOM 3124 C CA . ARG A 1 417 ? -14.954 -15.969 -7.731 1.00 93.00 417 ARG A CA 1
ATOM 3125 C C . ARG A 1 417 ? -14.459 -16.795 -6.550 1.00 93.00 417 ARG A C 1
ATOM 3127 O O . ARG A 1 417 ? -15.056 -17.819 -6.225 1.00 93.00 417 ARG A O 1
ATOM 3134 N N . GLN A 1 418 ? -13.365 -16.361 -5.941 1.00 91.25 418 GLN A N 1
ATOM 3135 C CA . GLN A 1 418 ? -12.754 -16.950 -4.761 1.00 91.25 418 GLN A CA 1
ATOM 3136 C C . GLN A 1 418 ? -13.024 -16.072 -3.545 1.00 91.25 418 GLN A C 1
ATOM 3138 O O . GLN A 1 418 ? -13.328 -14.885 -3.662 1.00 91.25 418 GLN A O 1
ATOM 3143 N N . ARG A 1 419 ? -12.914 -16.664 -2.353 1.00 90.00 419 ARG A N 1
ATOM 3144 C CA . ARG A 1 419 ? -13.047 -15.895 -1.110 1.00 90.00 419 ARG A CA 1
ATOM 3145 C C . ARG A 1 419 ? -11.864 -14.958 -0.912 1.00 90.00 419 ARG A C 1
ATOM 3147 O O . ARG A 1 419 ? -12.045 -13.894 -0.329 1.00 90.00 419 ARG A O 1
ATOM 3154 N N . CYS A 1 420 ? -10.690 -15.359 -1.392 1.00 91.62 420 CYS A N 1
ATOM 3155 C CA . CYS A 1 420 ? -9.449 -14.617 -1.256 1.00 91.62 420 CYS A CA 1
ATOM 3156 C C . CYS A 1 420 ? -8.661 -14.656 -2.569 1.00 91.62 420 CYS A C 1
ATOM 3158 O O . CYS A 1 420 ? -8.713 -15.648 -3.295 1.00 91.62 420 CYS A O 1
ATOM 3160 N N . GLY A 1 421 ? -7.922 -13.584 -2.869 1.00 88.75 421 GLY A N 1
ATOM 3161 C CA . GLY A 1 421 ? -6.986 -13.564 -3.998 1.00 88.75 421 GLY A CA 1
ATOM 3162 C C . GLY A 1 421 ? -7.537 -13.100 -5.350 1.00 88.75 421 GLY A C 1
ATOM 3163 O O . GLY A 1 421 ? -6.812 -13.222 -6.331 1.00 88.75 421 GLY A O 1
ATOM 3164 N N . ASP A 1 422 ? -8.752 -12.541 -5.419 1.00 92.31 422 ASP A N 1
ATOM 3165 C CA . ASP A 1 422 ? -9.333 -11.978 -6.657 1.00 92.31 422 ASP A CA 1
ATOM 3166 C C . ASP A 1 422 ? -9.343 -10.431 -6.694 1.00 92.31 422 ASP A C 1
ATOM 3168 O O . ASP A 1 422 ? -9.811 -9.834 -7.666 1.00 92.31 422 ASP A O 1
ATOM 3172 N N . GLY A 1 423 ? -8.778 -9.774 -5.677 1.00 93.69 423 GLY A N 1
ATOM 3173 C CA . GLY A 1 423 ? -8.746 -8.319 -5.540 1.00 93.69 423 GLY A CA 1
ATOM 3174 C C . GLY A 1 423 ? -9.700 -7.806 -4.459 1.00 93.69 423 GLY A C 1
ATOM 3175 O O . GLY A 1 423 ? -10.720 -8.431 -4.139 1.00 93.69 423 GLY A O 1
ATOM 3176 N N . GLY A 1 424 ? -9.368 -6.635 -3.922 1.00 95.81 424 GLY A N 1
ATOM 3177 C CA . GLY A 1 424 ? -10.028 -6.059 -2.760 1.00 95.81 424 GLY A CA 1
ATOM 3178 C C . GLY A 1 424 ? -10.463 -4.620 -2.993 1.00 95.81 424 GLY A C 1
ATOM 3179 O O . GLY A 1 424 ? -9.878 -3.885 -3.788 1.00 95.81 424 GLY A O 1
ATOM 3180 N N . VAL A 1 425 ? -11.505 -4.226 -2.274 1.00 97.81 425 VAL A N 1
ATOM 3181 C CA . VAL A 1 425 ? -12.004 -2.860 -2.150 1.00 97.81 425 VAL A CA 1
ATOM 3182 C C . VAL A 1 425 ? -11.585 -2.325 -0.785 1.00 97.81 425 VAL A C 1
ATOM 3184 O O . VAL A 1 425 ? -11.757 -2.985 0.248 1.00 97.81 425 VAL A O 1
ATOM 3187 N N . TYR A 1 426 ? -11.054 -1.109 -0.785 1.00 98.31 426 TYR A N 1
ATOM 3188 C CA . TYR A 1 426 ? -10.455 -0.468 0.377 1.00 98.31 426 TYR A CA 1
ATOM 3189 C C . TYR A 1 426 ? -11.052 0.919 0.585 1.00 98.31 426 TYR A C 1
ATOM 3191 O O . TYR A 1 426 ? -11.237 1.665 -0.375 1.00 98.31 426 TYR A O 1
ATOM 3199 N N . GLY A 1 427 ? -11.310 1.283 1.840 1.00 97.69 427 GLY A N 1
ATOM 3200 C CA . GLY A 1 427 ? -11.729 2.633 2.209 1.00 97.69 427 GLY A CA 1
ATOM 3201 C C . GLY A 1 427 ? -10.552 3.606 2.155 1.00 97.69 427 GLY A C 1
ATOM 3202 O O . GLY A 1 427 ? -9.485 3.331 2.715 1.00 97.69 427 GLY A O 1
ATOM 3203 N N . ARG A 1 428 ? -10.743 4.746 1.488 1.00 96.69 428 ARG A N 1
ATOM 3204 C CA . ARG A 1 428 ? -9.742 5.808 1.326 1.00 96.69 428 ARG A CA 1
ATOM 3205 C C . ARG A 1 428 ? -9.559 6.597 2.617 1.00 96.69 428 ARG A C 1
ATOM 3207 O O . ARG A 1 428 ? -10.504 7.210 3.113 1.00 96.69 428 ARG A O 1
ATOM 3214 N N . LEU A 1 429 ? -8.335 6.635 3.152 1.00 95.62 429 LEU A N 1
ATOM 3215 C CA . LEU A 1 429 ? -8.079 7.356 4.401 1.00 95.62 429 LEU A CA 1
ATOM 3216 C C . LEU A 1 429 ? -8.228 8.872 4.243 1.00 95.62 429 LEU A C 1
ATOM 3218 O O . LEU A 1 429 ? -8.726 9.525 5.157 1.00 95.62 429 LEU A O 1
ATOM 3222 N N . ASP A 1 430 ? -7.839 9.428 3.094 1.00 93.38 430 ASP A N 1
ATOM 3223 C CA . ASP A 1 430 ? -7.994 10.855 2.795 1.00 93.38 430 ASP A CA 1
ATOM 3224 C C . ASP A 1 430 ? -9.467 11.288 2.838 1.00 93.38 430 ASP A C 1
ATOM 3226 O O . ASP A 1 430 ? -9.769 12.397 3.258 1.00 93.38 430 ASP A O 1
ATOM 3230 N N . GLN A 1 431 ? -10.398 10.390 2.521 1.00 95.19 431 GLN A N 1
ATOM 3231 C CA . GLN A 1 431 ? -11.834 10.689 2.484 1.00 95.19 431 GLN A CA 1
ATOM 3232 C C . GLN A 1 431 ? -12.498 10.642 3.866 1.00 95.19 431 GLN A C 1
ATOM 3234 O O . GLN A 1 431 ? -13.555 11.234 4.066 1.00 95.19 431 GLN A O 1
ATOM 3239 N N . ILE A 1 432 ? -11.856 10.001 4.846 1.00 95.50 432 ILE A N 1
ATOM 3240 C CA . ILE A 1 432 ? -12.324 9.947 6.240 1.00 95.50 432 ILE A CA 1
ATOM 3241 C C . ILE A 1 432 ? -11.414 10.720 7.205 1.00 95.50 432 ILE A C 1
ATOM 3243 O O . ILE A 1 432 ? -11.654 10.728 8.414 1.00 95.50 432 ILE A O 1
ATOM 3247 N N . ALA A 1 433 ? -10.368 11.387 6.709 1.00 93.88 433 ALA A N 1
ATOM 3248 C CA . ALA A 1 433 ? -9.383 12.057 7.554 1.00 93.88 433 ALA A CA 1
ATOM 3249 C C . ALA A 1 433 ? -9.999 13.195 8.383 1.00 93.88 433 ALA A C 1
ATOM 3251 O O . ALA A 1 433 ? -9.713 13.278 9.572 1.00 93.88 433 ALA A O 1
ATOM 3252 N N . GLY A 1 434 ? -10.920 13.986 7.820 1.00 94.06 434 GLY A N 1
ATOM 3253 C CA . GLY A 1 434 ? -11.617 15.038 8.573 1.00 94.06 434 GLY A CA 1
ATOM 3254 C C . GLY A 1 434 ? -12.479 14.494 9.721 1.00 94.06 434 GLY A C 1
ATOM 3255 O O . GLY A 1 434 ? -12.524 15.082 10.801 1.00 94.06 434 GLY A O 1
ATOM 3256 N N . TRP A 1 435 ? -13.110 13.330 9.526 1.00 96.06 435 TRP A N 1
ATOM 3257 C CA . TRP A 1 435 ? -13.833 12.631 10.591 1.00 96.06 435 TRP A CA 1
ATOM 3258 C C . TRP A 1 435 ? -12.879 12.156 11.692 1.00 96.06 435 TRP A C 1
ATOM 3260 O O . TRP A 1 435 ? -13.130 12.415 12.870 1.00 96.06 435 TRP A O 1
ATOM 3270 N N . LEU A 1 436 ? -11.754 11.540 11.320 1.00 95.62 436 LEU A N 1
ATOM 3271 C CA . LEU A 1 436 ? -10.727 11.122 12.277 1.00 95.62 436 LEU A CA 1
ATOM 3272 C C . LEU A 1 436 ? -10.160 12.310 13.060 1.00 95.62 436 LEU A C 1
ATOM 3274 O O . LEU A 1 436 ? -10.072 12.236 14.280 1.00 95.62 436 LEU A O 1
ATOM 3278 N N . ASP A 1 437 ? -9.839 13.416 12.395 1.00 94.25 437 ASP A N 1
ATOM 3279 C CA . ASP A 1 437 ? -9.256 14.603 13.031 1.00 94.25 437 ASP A CA 1
ATOM 3280 C C . ASP A 1 437 ? -10.222 15.263 14.030 1.00 94.25 437 ASP A C 1
ATOM 3282 O O . ASP A 1 437 ? -9.782 15.891 14.990 1.00 94.25 437 ASP A O 1
ATOM 3286 N N . SER A 1 438 ? -11.537 15.091 13.843 1.00 95.62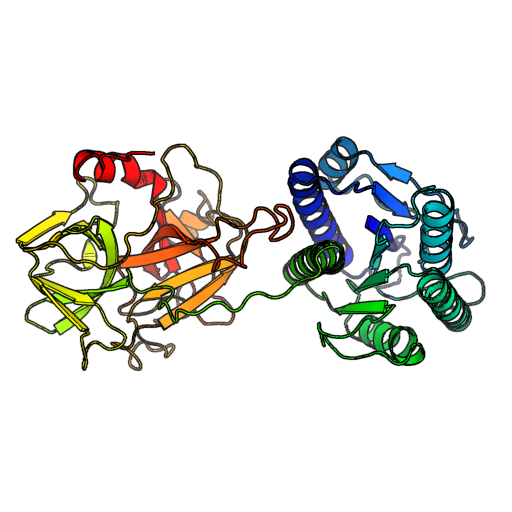 438 SER A N 1
ATOM 3287 C CA . SER A 1 438 ? -12.555 15.565 14.793 1.00 95.62 438 SER A CA 1
ATOM 3288 C C . SER A 1 438 ? -12.679 14.713 16.062 1.00 95.62 438 SER A C 1
ATOM 3290 O O . SER A 1 438 ? -13.191 15.191 17.076 1.00 95.62 438 SER A O 1
ATOM 3292 N N . LEU A 1 439 ? -12.234 13.455 16.008 1.00 96.19 439 LEU A N 1
ATOM 3293 C CA . LEU A 1 439 ? -12.357 12.482 17.099 1.00 96.19 439 LEU A CA 1
ATOM 3294 C C . LEU A 1 439 ? -11.039 12.240 17.827 1.00 96.19 439 LEU A C 1
ATOM 3296 O O . LEU A 1 439 ? -11.028 11.963 19.027 1.00 96.19 439 LEU A O 1
ATOM 3300 N N . LEU A 1 440 ? -9.931 12.286 17.094 1.00 93.81 440 LEU A N 1
ATOM 3301 C CA . LEU A 1 440 ? -8.614 12.068 17.652 1.00 93.81 440 LEU A CA 1
ATOM 3302 C C . LEU A 1 440 ? -8.189 13.313 18.436 1.00 93.81 440 LEU A C 1
ATOM 3304 O O . LEU A 1 440 ? -8.435 14.438 17.997 1.00 93.81 440 LEU A O 1
ATOM 3308 N N . PRO A 1 441 ? -7.518 13.139 19.589 1.00 86.62 441 PRO A N 1
ATOM 3309 C CA . PRO A 1 441 ? -6.862 14.258 20.240 1.00 86.62 441 PRO A CA 1
ATOM 3310 C C . PRO A 1 441 ? -5.943 14.907 19.211 1.00 86.62 441 PRO A C 1
ATOM 3312 O O . PRO A 1 441 ? -5.164 14.188 18.579 1.00 86.62 441 PRO A O 1
ATOM 3315 N N . GLN A 1 442 ? -6.015 16.231 19.047 1.00 74.12 442 GLN A N 1
ATOM 3316 C CA . GLN A 1 442 ? -4.979 16.933 18.302 1.00 74.12 442 GLN A CA 1
ATOM 3317 C C . GLN A 1 442 ? -3.677 16.629 19.024 1.00 74.12 442 GLN A C 1
ATOM 3319 O O . GLN A 1 442 ? -3.468 17.068 20.160 1.00 74.12 442 GLN A O 1
ATOM 3324 N N . SER A 1 443 ? -2.858 15.770 18.421 1.00 57.47 443 SER A N 1
ATOM 3325 C CA . SER A 1 443 ? -1.529 15.502 18.920 1.00 57.47 443 SER A CA 1
ATOM 3326 C C . SER A 1 443 ? -0.889 16.866 19.100 1.00 57.47 443 SER A C 1
ATOM 3328 O O . SER A 1 443 ? -0.869 17.680 18.178 1.00 57.47 443 SER A O 1
ATOM 3330 N N . GLN A 1 444 ? -0.398 17.140 20.305 1.00 40.22 444 GLN A N 1
ATOM 3331 C CA . GLN A 1 444 ? 0.655 18.125 20.457 1.00 40.22 444 GLN A CA 1
ATOM 3332 C C . GLN A 1 444 ? 1.844 17.571 19.668 1.00 40.22 444 GLN A C 1
ATOM 3334 O O . GLN A 1 444 ? 2.725 16.925 20.229 1.00 40.22 444 GLN A O 1
ATOM 3339 N N . GLU A 1 445 ? 1.813 17.739 18.347 1.00 39.16 445 GLU A N 1
ATOM 3340 C CA . GLU A 1 445 ? 2.959 17.624 17.464 1.00 39.16 445 GLU A CA 1
ATOM 3341 C C . GLU A 1 445 ? 3.891 18.754 17.892 1.00 39.16 445 GLU A C 1
ATOM 3343 O O . GLU A 1 445 ? 3.890 19.853 17.343 1.00 39.16 445 GLU A O 1
ATOM 3348 N N . LYS A 1 446 ? 4.620 18.525 18.988 1.00 28.72 446 LYS A N 1
ATOM 3349 C CA . LYS A 1 446 ? 5.851 19.258 19.219 1.00 28.72 446 LYS A CA 1
ATOM 3350 C C . LYS A 1 446 ? 6.777 18.850 18.068 1.00 28.72 446 LYS A C 1
ATOM 3352 O O . LYS A 1 446 ? 7.003 17.645 17.935 1.00 28.72 446 LYS A O 1
ATOM 3357 N N . PRO A 1 447 ? 7.217 19.808 17.236 1.00 33.31 447 PRO A N 1
ATOM 3358 C CA . PRO A 1 447 ? 8.143 19.536 16.145 1.00 33.31 447 PRO A CA 1
ATOM 3359 C C . PRO A 1 447 ? 9.458 18.935 16.641 1.00 33.31 447 PRO A C 1
ATOM 3361 O O . PRO A 1 447 ? 9.830 19.197 17.814 1.00 33.31 447 PRO A O 1
#

Secondary structure (DSSP, 8-state):
-EE--PPPP--TTS---THHHHHHHHHHHHHHHHHHHHTTSS----EEE--B-TTS--B--EEE-HHHHHHHHHS-TT-PPP-S---HHHHHHHHHHHHHH---SS--EEEEEEE-S----TT-HHHHHHHHHHHHHHHHHTTEEEEEEE-S-HHHHHHHIIIIIGGGT---SS-TTS--SEEEEE--SHHHHHHHHHHHHHHHHHTT------------TTTTEEEEEETTEEEEEEEEEETTEEEE-GGG-S--EEEESSBTTB-SEEEEEEEEEE-SSTTS--EEEEESS---SPPPPBPPTT--SPPEEEEEEEES---STTS-SSTTB-EEEEEEEES----HHHHHHH---TTTEEEE--BTTB---TT-TT-EEEEESTTS-TTS-TT---PPPPEEEEEEEEEE-TT-SSSSSS-EEEEEHHHHHHHHHHHS-------

Sequence (447 aa):
MTASMRAEQNTPHTKGSAGFLSRWDALKAAIESLARNAGQSQAKMEFRLFKSKGNTCELEPELLSLTEAQAFAQEKNTRKPEGSFTPLTAAILEGIKLQGEAKARDDKKLLVFVTDGVPDCPGGKKKALGQTKEALRKAALAGVQVVIIGAGAPEDLERLTSDVCTTLGTADELSLDRQTACSYIKAPSAAQLIDALLAAACLAIRNSCNERAPFQGSLDPIADVAAVGSSSGWHCSGVLVSSQHVLTARHCLPATRVLFGLDVVSPDEILKVKQSIPHPDPQQDAALLVLSEPTKRPIRQRRSLKEDQPPLGVVRHAGFGAQDPEGREGFGRKHYRDVWAHGWNCDATESQRLGCHPEFEFVLPAGAGRDTCVGDSGGPVFERIDIAPMCATSFVQVSPPTYRLLGITSRPVANARQRCGDGGVYGRLDQIAGWLDSLLPQSQEKP

Foldseek 3Di:
DEEFEFDDDDDPDDDDPPLPQQQVLLVLVLLLLVLVLVVLFPDDDWYWYWADDEQFLDTDTDIADSVRSNVVSVDDPPDDHDHHFGSLLNVLQVQLVVVVPPPDPQQQAEAEYEYLLQGAGPVGRVVRLVSNLVSLVVCVVSNYAYEYEHQHDPVSLCCNLVRRQVVQVDRDPDPLPDPRSYHYQYQPHSQSSSVSSLVSVLSSQVVSADDDDDDDDPDPPQQQKKFWADPVDTWAIWGAQDQFKTKFFQVSPPTFKIFGDQFQVDTPDMWTFPDKAADPDPVFGMIMTGTPDGDPTDHFAADALVCQWFFFFKKKWWWQWAWDLQRDHRGGGIDMDIAGTPGQCDDPVSCVQFVADNLWKGKGFQDVLADDAGHQGNTFIWGFPVSSSLRRDPPDDSPPGRTHTQWGFHAGTPPDPTRGRGITMTTGCSNCVVVVVVVDPPPPPPD

pLDDT: mean 78.43, std 19.48, range [25.25, 98.81]

Solvent-accessible surface area (backbone atoms only — not comparable to full-atom values): 24149 Å² total; per-residue (Å²): 66,37,41,42,58,65,33,83,74,93,52,102,84,62,89,73,64,82,59,54,62,59,44,49,54,26,50,23,52,33,46,29,55,50,41,63,47,37,78,73,34,93,59,90,79,52,43,34,43,46,31,22,54,65,85,42,50,48,74,54,77,45,80,34,54,65,69,50,42,39,50,58,35,70,49,68,93,76,85,64,53,60,30,84,38,32,37,51,34,50,54,47,46,52,52,48,51,61,54,70,72,50,88,64,89,81,68,82,45,61,45,39,38,42,27,44,39,62,40,26,37,84,83,39,47,72,51,30,44,55,47,29,42,50,34,49,53,51,28,36,76,70,63,29,33,36,37,40,36,24,57,24,58,72,73,46,29,52,51,36,47,68,55,48,33,39,76,72,78,46,67,57,92,79,63,96,85,61,98,55,43,45,48,73,38,86,13,79,44,43,69,42,40,33,50,47,51,53,52,53,54,46,51,53,42,50,73,76,60,88,85,89,79,89,87,87,75,94,68,64,94,59,58,32,40,26,40,28,18,38,96,91,43,76,64,21,7,15,29,30,67,40,54,38,31,34,40,24,22,34,85,59,57,78,55,46,32,39,33,31,54,61,27,73,91,60,54,78,42,77,46,46,40,69,44,76,47,62,47,88,54,82,86,50,54,31,20,41,33,33,39,69,60,75,53,88,60,62,63,52,50,67,51,49,72,88,61,82,68,60,54,74,44,64,28,36,39,38,30,22,17,20,73,42,50,78,38,81,41,60,56,41,40,54,48,70,49,77,38,71,34,90,25,41,69,23,42,86,70,40,18,77,60,35,65,40,48,49,87,48,28,27,37,46,69,38,49,92,61,45,52,74,21,52,21,16,33,7,5,36,28,26,35,60,67,60,72,62,58,96,58,61,62,86,89,62,74,85,67,75,84,43,58,27,40,46,27,28,30,52,45,68,27,65,71,46,88,49,66,18,19,57,19,36,29,26,39,35,34,46,71,45,34,70,62,47,60,74,73,46,77,79,70,84,75,73,130

Mean predicted aligned error: 13.38 Å

Radius of gyration: 25.53 Å; Cα contacts (8 Å, |Δi|>4): 946; chains: 1; bounding box: 62×41×73 Å

Nearest PDB structures (foldseek):
  5nba-assembly1_A  TM=7.465E-01  e=4.985E-13  Homo sapiens
  6fuj-assembly5_E  TM=7.079E-01  e=1.703E-12  Homo sapiens
  1ae5-assembly1_A  TM=7.630E-01  e=6.784E-11  Homo sapiens
  5lpf-assembly1_A  TM=7.692E-01  e=1.451E-10  Homo sapiens
  8ebw-assembly1_E  TM=5.806E-01  e=1.249E-03  Homo sapiens